Protein AF-A0A960T7H7-F1 (afdb_monomer_lite)

Sequence (387 aa):
IALDSPAAFEQRQARLQELEQQLSREFQGEGELPSCLQILLNACNGDPTRASQALIATLSLMDADQTRVLKAERPLPEQLQTVMDGLQWDLDPVLRHGGLWAAQLVPELESASSGGADIAELLASRHWPLSKDLQEIEDRNAVLTAFTQQVFMLASQLPEPPRPVQERANENAQIFSSCLTAYGFDLRHLLASIPVASTKRGLEIECSAQAIYESADPSRKLEANTPFITVAIEADGKKEVMQLPYDRYGTGLKWPALDGRYLVRYQPQFQTLPHRIRLHQARQLSYAGSAQAFSFESDVTVLENGKDEKVATLSMNRVYETRDGYRFYMANLYPPTPGQIKQAQIVVNQDPVRYTVTYPGAILMAFGSIWLFWRRRRKFEKKERVL

pLDDT: mean 81.81, std 13.68, range [32.84, 96.62]

Structure (mmCIF, N/CA/C/O backbone):
data_AF-A0A960T7H7-F1
#
_entry.id   AF-A0A960T7H7-F1
#
loop_
_atom_site.group_PDB
_atom_site.id
_atom_site.type_symbol
_atom_site.label_atom_id
_atom_site.label_alt_id
_atom_site.label_comp_id
_atom_site.label_asym_id
_atom_site.label_entity_id
_atom_site.label_seq_id
_atom_site.pdbx_PDB_ins_code
_atom_site.Cartn_x
_atom_site.Cartn_y
_atom_site.Cartn_z
_atom_site.occupancy
_atom_site.B_iso_or_equiv
_atom_site.auth_seq_id
_atom_site.auth_comp_id
_atom_site.auth_asym_id
_atom_site.auth_atom_id
_atom_site.pdbx_PDB_model_num
ATOM 1 N N . ILE A 1 1 ? -9.357 8.442 28.614 1.00 41.16 1 ILE A N 1
ATOM 2 C CA . ILE A 1 1 ? -8.494 9.646 28.670 1.00 41.16 1 ILE A CA 1
ATOM 3 C C . ILE A 1 1 ? -7.652 9.525 29.937 1.00 41.16 1 ILE A C 1
ATOM 5 O O . ILE A 1 1 ? -8.003 10.075 30.971 1.00 41.16 1 ILE A O 1
ATOM 9 N N . ALA A 1 2 ? -6.633 8.665 29.901 1.00 37.53 2 ALA A N 1
ATOM 10 C CA . ALA A 1 2 ? -5.617 8.619 30.946 1.00 37.53 2 ALA A CA 1
ATOM 11 C C . ALA A 1 2 ? -4.555 9.650 30.559 1.00 37.53 2 ALA A C 1
ATOM 13 O O . ALA A 1 2 ? -4.247 9.779 29.378 1.00 37.53 2 ALA A O 1
ATOM 14 N N . LEU A 1 3 ? -4.087 10.423 31.535 1.00 40.75 3 LEU A N 1
ATOM 15 C CA . LEU A 1 3 ? -3.060 11.446 31.373 1.00 40.75 3 LEU A CA 1
ATOM 16 C C . LEU A 1 3 ? -1.801 10.819 30.761 1.00 40.75 3 LEU A C 1
ATOM 18 O O . LEU A 1 3 ? -1.036 10.159 31.465 1.00 40.75 3 LEU A O 1
ATOM 22 N N . ASP A 1 4 ? -1.607 11.017 29.458 1.00 54.59 4 ASP A N 1
ATOM 23 C CA . ASP A 1 4 ? -0.322 10.787 28.810 1.00 54.59 4 ASP A CA 1
ATOM 24 C C . ASP A 1 4 ? 0.708 11.642 29.555 1.00 54.59 4 ASP A C 1
ATOM 26 O O . ASP A 1 4 ? 0.530 12.851 29.732 1.00 54.59 4 ASP A O 1
ATOM 30 N N . SER A 1 5 ? 1.763 11.006 30.062 1.00 76.75 5 SER A N 1
ATOM 31 C CA . SER A 1 5 ? 2.871 11.729 30.678 1.00 76.75 5 SER A CA 1
ATOM 32 C C . SER A 1 5 ? 3.420 12.766 29.683 1.00 76.75 5 SER A C 1
ATOM 34 O O . SER A 1 5 ? 3.332 12.547 28.471 1.00 76.75 5 SER A O 1
ATOM 36 N N . PRO A 1 6 ? 4.028 13.875 30.143 1.00 79.69 6 PRO A N 1
ATOM 37 C CA . PRO A 1 6 ? 4.631 14.865 29.244 1.00 79.69 6 PRO A CA 1
ATOM 38 C C . PRO A 1 6 ? 5.566 14.214 28.211 1.00 79.69 6 PRO A C 1
ATOM 40 O O . PRO A 1 6 ? 5.544 14.561 27.035 1.00 79.69 6 PRO A O 1
ATOM 43 N N . ALA A 1 7 ? 6.289 13.173 28.636 1.00 77.38 7 ALA A N 1
ATOM 44 C CA . ALA A 1 7 ? 7.155 12.368 27.784 1.00 77.38 7 ALA A CA 1
ATOM 45 C C . ALA A 1 7 ? 6.397 11.567 26.704 1.00 77.38 7 ALA A C 1
ATOM 47 O O . ALA A 1 7 ? 6.877 11.459 25.579 1.00 77.38 7 ALA A O 1
ATOM 48 N N . ALA A 1 8 ? 5.217 11.015 27.009 1.00 77.56 8 ALA A N 1
ATOM 49 C CA . ALA A 1 8 ? 4.395 10.299 26.029 1.00 77.56 8 ALA A CA 1
ATOM 50 C C . ALA A 1 8 ? 3.812 11.251 24.971 1.00 77.56 8 ALA A C 1
ATOM 52 O O . ALA A 1 8 ? 3.764 10.908 23.788 1.00 77.56 8 ALA A O 1
ATOM 53 N N . PHE A 1 9 ? 3.434 12.467 25.375 1.00 81.56 9 PHE A N 1
ATOM 54 C CA . PHE A 1 9 ? 2.974 13.505 24.455 1.00 81.56 9 PHE A CA 1
ATOM 55 C C . PHE A 1 9 ? 4.092 13.975 23.513 1.00 81.56 9 PHE A C 1
ATOM 57 O O . PHE A 1 9 ? 3.897 13.989 22.297 1.00 81.56 9 PHE A O 1
ATOM 64 N N . GLU A 1 10 ? 5.279 14.279 24.048 1.00 83.31 10 GLU A N 1
ATOM 65 C CA . GLU A 1 10 ? 6.455 14.642 23.244 1.00 83.31 10 GLU A CA 1
ATOM 66 C C . GLU A 1 10 ? 6.840 13.521 22.269 1.00 83.31 10 GLU A C 1
ATOM 68 O O . GLU A 1 10 ? 7.082 13.771 21.086 1.00 83.31 10 GLU A O 1
ATOM 73 N N . GLN A 1 11 ? 6.817 12.265 22.724 1.00 83.44 11 GLN A N 1
ATOM 74 C CA . GLN A 1 11 ? 7.094 11.113 21.869 1.00 83.44 11 GLN A CA 1
ATOM 75 C C . GLN A 1 11 ? 6.054 10.962 20.750 1.00 83.44 11 GLN A C 1
ATOM 77 O O . GLN A 1 11 ? 6.414 10.658 19.610 1.00 83.44 11 GLN A O 1
ATOM 82 N N . ARG A 1 12 ? 4.768 11.188 21.048 1.00 84.06 12 ARG A N 1
ATOM 83 C CA . ARG A 1 12 ? 3.695 11.161 20.046 1.00 84.06 12 ARG A CA 1
ATOM 84 C C . ARG A 1 12 ? 3.880 12.270 19.009 1.00 84.06 12 ARG A C 1
ATOM 86 O O . ARG A 1 12 ? 3.754 11.994 17.820 1.00 84.06 12 ARG A O 1
ATOM 93 N N . GLN A 1 13 ? 4.220 13.488 19.433 1.00 86.62 13 GLN A N 1
ATOM 94 C CA . GLN A 1 13 ? 4.487 14.603 18.518 1.00 86.62 13 GLN A CA 1
ATOM 95 C C . GLN A 1 13 ? 5.696 14.338 17.615 1.00 86.62 13 GLN A C 1
ATOM 97 O O . GLN A 1 13 ? 5.604 14.543 16.406 1.00 86.62 13 GLN A O 1
ATOM 102 N N . ALA A 1 14 ? 6.793 13.817 18.170 1.00 85.75 14 ALA A N 1
ATOM 103 C CA . ALA A 1 14 ? 7.978 13.464 17.392 1.00 85.75 14 ALA A CA 1
ATOM 104 C C . ALA A 1 14 ? 7.665 12.411 16.314 1.00 85.75 14 ALA A C 1
ATOM 106 O O . ALA A 1 14 ? 8.069 12.562 15.162 1.00 85.75 14 ALA A O 1
ATOM 107 N N . ARG A 1 15 ? 6.875 11.381 16.651 1.00 87.19 15 ARG A N 1
ATOM 108 C CA . ARG A 1 15 ? 6.452 10.365 15.673 1.00 87.19 15 ARG A CA 1
ATOM 109 C C . ARG A 1 15 ? 5.530 10.921 14.592 1.00 87.19 15 ARG A C 1
ATOM 111 O O . ARG A 1 15 ? 5.624 10.487 13.452 1.00 87.19 15 ARG A O 1
ATOM 118 N N . LEU A 1 16 ? 4.649 11.867 14.923 1.00 89.06 16 LEU A N 1
ATOM 119 C CA . LEU A 1 16 ? 3.802 12.525 13.923 1.00 89.06 16 LEU A CA 1
ATOM 120 C C . LEU A 1 16 ? 4.636 13.343 12.929 1.00 89.06 16 LEU A C 1
ATOM 122 O O . LEU A 1 16 ? 4.366 13.288 11.735 1.00 89.06 16 LEU A O 1
ATOM 126 N N . GLN A 1 17 ? 5.677 14.036 13.398 1.00 89.50 17 GLN A N 1
ATOM 127 C CA . GLN A 1 17 ? 6.606 14.755 12.519 1.00 89.50 17 GLN A CA 1
ATOM 128 C C . GLN A 1 17 ? 7.401 13.802 11.617 1.00 89.50 17 GLN A C 1
ATOM 130 O O . GLN A 1 17 ? 7.611 14.085 10.439 1.00 89.50 17 GLN A O 1
ATOM 135 N N . GLU A 1 18 ? 7.831 12.655 12.144 1.00 88.94 18 GLU A N 1
ATOM 136 C CA . GLU A 1 18 ? 8.504 11.628 11.346 1.00 88.94 18 GLU A CA 1
ATOM 137 C C . GLU A 1 18 ? 7.563 11.022 10.293 1.00 88.94 18 GLU A C 1
ATOM 139 O O . GLU A 1 18 ? 7.949 10.879 9.130 1.00 88.94 18 GLU A O 1
ATOM 144 N N . LEU A 1 19 ? 6.305 10.760 10.669 1.00 89.94 19 LEU A N 1
ATOM 145 C CA . LEU A 1 19 ? 5.264 10.310 9.746 1.00 89.94 19 LEU A CA 1
ATOM 146 C C . LEU A 1 19 ? 5.051 11.318 8.614 1.00 89.94 19 LEU A C 1
ATOM 148 O O . LEU A 1 19 ? 4.955 10.929 7.454 1.00 89.94 19 LEU A O 1
ATOM 152 N N . GLU A 1 20 ? 4.993 12.608 8.945 1.00 90.94 20 GLU A N 1
ATOM 153 C CA . GLU A 1 20 ? 4.825 13.692 7.976 1.00 90.94 20 GLU A CA 1
ATOM 154 C C . GLU A 1 20 ? 5.967 13.706 6.959 1.00 90.94 20 GLU A C 1
ATOM 156 O O . GLU A 1 20 ? 5.722 13.744 5.754 1.00 90.94 20 GLU A O 1
ATOM 161 N N . GLN A 1 21 ? 7.214 13.597 7.426 1.00 88.88 21 GLN A N 1
ATOM 162 C CA . GLN A 1 21 ? 8.379 13.537 6.543 1.00 88.88 21 GLN A CA 1
ATOM 163 C C . GLN A 1 21 ? 8.359 12.299 5.645 1.00 88.88 21 GLN A C 1
ATOM 165 O O . GLN A 1 21 ? 8.716 12.394 4.470 1.00 88.88 21 GLN A O 1
ATOM 170 N N . GLN A 1 22 ? 7.958 11.143 6.178 1.00 89.31 22 GLN A N 1
ATOM 171 C CA . GLN A 1 22 ? 7.856 9.916 5.395 1.00 89.31 22 GLN A CA 1
ATOM 172 C C . GLN A 1 22 ? 6.766 10.035 4.326 1.00 89.31 22 GLN A C 1
ATOM 174 O O . GLN A 1 22 ? 7.042 9.794 3.155 1.00 89.31 22 GLN A O 1
ATOM 179 N N . LEU A 1 23 ? 5.562 10.474 4.699 1.00 89.62 23 LEU A N 1
ATOM 180 C CA . LEU A 1 23 ? 4.453 10.663 3.765 1.00 89.62 23 LEU A CA 1
ATOM 181 C C . LEU A 1 23 ? 4.786 11.698 2.689 1.00 89.62 23 LEU A C 1
ATOM 183 O O . LEU A 1 23 ? 4.516 11.452 1.520 1.00 89.62 23 LEU A O 1
ATOM 187 N N . SER A 1 24 ? 5.424 12.815 3.048 1.00 90.12 24 SER A N 1
ATOM 188 C CA . SER A 1 24 ? 5.852 13.832 2.078 1.00 90.12 24 SER A CA 1
ATOM 189 C C . SER A 1 24 ? 6.826 13.257 1.038 1.00 90.12 24 SER A C 1
ATOM 191 O O . SER A 1 24 ? 6.714 13.567 -0.146 1.00 90.12 24 SER A O 1
ATOM 193 N N . ARG A 1 25 ? 7.730 12.344 1.432 1.00 87.62 25 ARG A N 1
ATOM 194 C CA . ARG A 1 25 ? 8.600 11.627 0.480 1.00 87.62 25 ARG A CA 1
ATOM 195 C C . ARG A 1 25 ? 7.822 10.672 -0.422 1.00 87.62 25 ARG A C 1
ATOM 197 O O . ARG A 1 25 ? 8.117 10.612 -1.609 1.00 87.62 25 ARG A O 1
ATOM 204 N N . GLU A 1 26 ? 6.839 9.951 0.115 1.00 88.94 26 GLU A N 1
ATOM 205 C CA . GLU A 1 26 ? 5.991 9.053 -0.683 1.00 88.94 26 GLU A CA 1
ATOM 206 C C . GLU A 1 26 ? 5.142 9.838 -1.697 1.00 88.94 26 GLU A C 1
ATOM 208 O O . GLU A 1 26 ? 5.053 9.441 -2.855 1.00 88.94 26 GLU A O 1
ATOM 213 N N . PHE A 1 27 ? 4.606 11.004 -1.316 1.00 90.38 27 PHE A N 1
ATOM 214 C CA . PHE A 1 27 ? 3.898 11.907 -2.234 1.00 90.38 27 PHE A CA 1
ATOM 215 C C . PHE A 1 27 ? 4.795 12.480 -3.346 1.00 90.38 27 PHE A C 1
ATOM 217 O O . PHE A 1 27 ? 4.282 12.877 -4.388 1.00 90.38 27 PHE A O 1
ATOM 224 N N . GLN A 1 28 ? 6.116 12.538 -3.140 1.00 88.38 28 GLN A N 1
ATOM 225 C CA . GLN A 1 28 ? 7.093 12.949 -4.159 1.00 88.38 28 GLN A CA 1
ATOM 226 C C . GLN A 1 28 ? 7.547 11.798 -5.067 1.00 88.38 28 GLN A C 1
ATOM 228 O O . GLN A 1 28 ? 8.181 12.050 -6.092 1.00 88.38 28 GLN A O 1
ATOM 233 N N . GLY A 1 29 ? 7.297 10.545 -4.678 1.00 84.31 29 GLY A N 1
ATOM 234 C CA . GLY A 1 29 ? 7.746 9.374 -5.422 1.00 84.31 29 GLY A CA 1
ATOM 235 C C . GLY A 1 29 ? 7.036 9.221 -6.770 1.00 84.31 29 GLY A C 1
ATOM 236 O O . GLY A 1 29 ? 5.901 9.644 -6.945 1.00 84.31 29 GLY A O 1
ATOM 237 N N . GLU A 1 30 ? 7.682 8.539 -7.720 1.00 70.50 30 GLU A N 1
ATOM 238 C CA . GLU A 1 30 ? 7.097 8.208 -9.036 1.00 70.50 30 GLU A CA 1
ATOM 239 C C . GLU A 1 30 ? 6.056 7.063 -8.976 1.00 70.50 30 GLU A C 1
ATOM 241 O O . GLU A 1 30 ? 5.680 6.501 -10.003 1.00 70.50 30 GLU A O 1
ATOM 246 N N . GLY A 1 31 ? 5.615 6.665 -7.777 1.00 73.38 31 GLY A N 1
ATOM 247 C CA . GLY A 1 31 ? 4.646 5.586 -7.584 1.00 73.38 31 GLY A CA 1
ATOM 248 C C . GLY A 1 31 ? 3.208 6.024 -7.873 1.00 73.38 31 GLY A C 1
ATOM 249 O O . GLY A 1 31 ? 2.836 7.173 -7.646 1.00 73.38 31 GLY A O 1
ATOM 250 N N . GLU A 1 32 ? 2.370 5.093 -8.334 1.00 83.12 32 GLU A N 1
ATOM 251 C CA . GLU A 1 32 ? 0.931 5.338 -8.467 1.00 83.12 32 GLU A CA 1
ATOM 252 C C . GLU A 1 32 ? 0.291 5.456 -7.074 1.00 83.12 32 GLU A C 1
ATOM 254 O O . GLU A 1 32 ? 0.131 4.471 -6.351 1.00 83.12 32 GLU A O 1
ATOM 259 N N . LEU A 1 33 ? -0.062 6.683 -6.680 1.00 87.50 33 LEU A N 1
ATOM 260 C CA . LEU A 1 33 ? -0.812 6.948 -5.451 1.00 87.50 33 LEU A CA 1
ATOM 261 C C . LEU A 1 33 ? -2.271 6.474 -5.602 1.00 87.50 33 LEU A C 1
ATOM 263 O O . LEU A 1 33 ? -2.837 6.613 -6.687 1.00 87.50 33 LEU A O 1
ATOM 267 N N . PRO A 1 34 ? -2.934 5.997 -4.534 1.00 88.94 34 PRO A N 1
ATOM 268 C CA . PRO A 1 34 ? -4.379 5.768 -4.535 1.00 88.94 34 PRO A CA 1
ATOM 269 C C . PRO A 1 34 ? -5.165 7.011 -4.976 1.00 88.94 34 PRO A C 1
ATOM 271 O O . PRO A 1 34 ? -4.802 8.131 -4.605 1.00 88.94 34 PRO A O 1
ATOM 274 N N . SER A 1 35 ? -6.276 6.831 -5.703 1.00 89.94 35 SER A N 1
ATOM 275 C CA . SER A 1 35 ? -7.050 7.938 -6.297 1.00 89.94 35 SER A CA 1
ATOM 276 C C . SER A 1 35 ? -7.425 9.033 -5.291 1.00 89.94 35 SER A C 1
ATOM 278 O O . SER A 1 35 ? -7.334 10.217 -5.597 1.00 89.94 35 SER A O 1
ATOM 280 N N . CYS A 1 36 ? -7.782 8.677 -4.053 1.00 93.06 36 CYS A N 1
ATOM 281 C CA . CYS A 1 36 ? -8.104 9.664 -3.018 1.00 93.06 36 CYS A CA 1
ATOM 282 C C . CYS A 1 36 ? -6.916 10.518 -2.579 1.00 93.06 36 CYS A C 1
ATOM 284 O O . CYS A 1 36 ? -7.083 11.707 -2.311 1.00 93.06 36 CYS A O 1
ATOM 286 N N . LEU A 1 37 ? -5.720 9.931 -2.528 1.00 94.56 37 LEU A N 1
ATOM 287 C CA . LEU A 1 37 ? -4.495 10.647 -2.201 1.00 94.56 37 LEU A CA 1
ATOM 288 C C . LEU A 1 37 ? -4.055 11.530 -3.372 1.00 94.56 37 LEU A C 1
ATOM 290 O O . LEU A 1 37 ? -3.546 12.622 -3.137 1.00 94.56 37 LEU A O 1
ATOM 294 N N . GLN A 1 38 ? -4.321 11.118 -4.617 1.00 93.88 38 GLN A N 1
ATOM 295 C CA . GLN A 1 38 ? -4.135 11.981 -5.789 1.00 93.88 38 GLN A CA 1
ATOM 296 C C . GLN A 1 38 ? -5.071 13.196 -5.749 1.00 93.88 38 GLN A C 1
ATOM 298 O O . GLN A 1 38 ? -4.623 14.318 -5.965 1.00 93.88 38 GLN A O 1
ATOM 303 N N . ILE A 1 39 ? -6.356 13.002 -5.423 1.00 94.75 39 ILE A N 1
ATOM 304 C CA . ILE A 1 39 ? -7.325 14.104 -5.292 1.00 94.75 39 ILE A CA 1
ATOM 305 C C . ILE A 1 39 ? -6.889 15.074 -4.183 1.00 94.75 39 ILE A C 1
ATOM 307 O O . ILE A 1 39 ? -6.940 16.288 -4.384 1.00 94.75 39 ILE A O 1
ATOM 311 N N . LEU A 1 40 ? -6.398 14.558 -3.049 1.00 96.50 40 LEU A N 1
ATOM 312 C CA . LEU A 1 40 ? -5.831 15.384 -1.979 1.00 96.50 40 LEU A CA 1
ATOM 313 C C . LEU A 1 40 ? -4.607 16.177 -2.453 1.00 96.50 40 LEU A C 1
ATOM 315 O O . LEU A 1 40 ? -4.524 17.383 -2.223 1.00 96.50 40 LEU A O 1
ATOM 319 N N . LEU A 1 41 ? -3.663 15.516 -3.125 1.00 95.44 41 LEU A N 1
ATOM 320 C CA . LEU A 1 41 ? -2.455 16.156 -3.641 1.00 95.44 41 LEU A CA 1
ATOM 321 C C . LEU A 1 41 ? -2.801 17.260 -4.654 1.00 95.44 41 LEU A C 1
ATOM 323 O O . LEU A 1 41 ? -2.232 18.351 -4.595 1.00 95.44 41 LEU A O 1
ATOM 327 N N . ASN A 1 42 ? -3.790 17.021 -5.517 1.00 94.44 42 ASN A N 1
ATOM 328 C CA . ASN A 1 42 ? -4.295 18.002 -6.476 1.00 94.44 42 ASN A CA 1
ATOM 329 C C . ASN A 1 42 ? -4.947 19.209 -5.783 1.00 94.44 42 ASN A C 1
ATOM 331 O O . ASN A 1 42 ? -4.673 20.345 -6.167 1.00 94.44 42 ASN A O 1
ATOM 335 N N . ALA A 1 43 ? -5.742 18.994 -4.728 1.00 95.25 43 ALA A N 1
ATOM 336 C CA . ALA A 1 43 ? -6.316 20.081 -3.924 1.00 95.25 43 ALA A CA 1
ATOM 337 C C . ALA A 1 43 ? -5.240 20.931 -3.220 1.00 95.25 43 ALA A C 1
ATOM 339 O O . ALA A 1 43 ? -5.434 22.121 -2.968 1.00 95.25 43 ALA A O 1
ATOM 340 N N . CYS A 1 44 ? -4.074 20.340 -2.958 1.00 95.62 44 CYS A N 1
ATOM 341 C CA . CYS A 1 44 ? -2.891 21.018 -2.438 1.00 95.62 44 CYS A CA 1
ATOM 342 C C . CYS A 1 44 ? -1.987 21.622 -3.530 1.00 95.62 44 CYS A C 1
ATOM 344 O O . CYS A 1 44 ? -0.858 22.001 -3.226 1.00 95.62 44 CYS A O 1
ATOM 346 N N . ASN A 1 45 ? -2.447 21.735 -4.784 1.00 94.75 45 ASN A N 1
ATOM 347 C CA . ASN A 1 45 ? -1.660 22.213 -5.932 1.00 94.75 45 ASN A CA 1
ATOM 348 C C . ASN A 1 45 ? -0.357 21.424 -6.167 1.00 94.75 45 ASN A C 1
ATOM 350 O O . ASN A 1 45 ? 0.638 21.986 -6.624 1.00 94.75 45 ASN A O 1
ATOM 354 N N . GLY A 1 46 ? -0.340 20.133 -5.829 1.00 92.75 46 GLY A N 1
ATOM 355 C CA . GLY A 1 46 ? 0.848 19.290 -5.951 1.00 92.75 46 GLY A CA 1
ATOM 356 C C . GLY A 1 46 ? 1.875 19.460 -4.830 1.00 92.75 46 GLY A C 1
ATOM 357 O O . GLY A 1 46 ? 2.961 18.903 -4.946 1.00 92.75 46 GLY A O 1
ATOM 358 N N . ASP A 1 47 ? 1.573 20.205 -3.758 1.00 95.69 47 ASP A N 1
ATOM 359 C CA . ASP A 1 47 ? 2.469 20.333 -2.604 1.00 95.69 47 ASP A CA 1
ATOM 360 C C . ASP A 1 47 ? 2.382 19.083 -1.697 1.00 95.69 47 ASP A C 1
ATOM 362 O O . ASP A 1 47 ? 1.377 18.898 -0.994 1.00 95.69 47 ASP A O 1
ATOM 366 N N . PRO A 1 48 ? 3.430 18.234 -1.662 1.00 93.81 48 PRO A N 1
ATOM 367 C CA . PRO A 1 48 ? 3.431 16.992 -0.893 1.00 93.81 48 PRO A CA 1
ATOM 368 C C . PRO A 1 48 ? 3.408 17.235 0.619 1.00 93.81 48 PRO A C 1
ATOM 370 O O . PRO A 1 48 ? 2.852 16.424 1.356 1.00 93.81 48 PRO A O 1
ATOM 373 N N . THR A 1 49 ? 3.966 18.354 1.091 1.00 94.19 49 THR A N 1
ATOM 374 C CA . THR A 1 49 ? 4.032 18.683 2.524 1.00 94.19 49 THR A CA 1
ATOM 375 C C . THR A 1 49 ? 2.661 19.109 3.026 1.00 94.19 49 THR A C 1
ATOM 377 O O . THR A 1 49 ? 2.183 18.645 4.062 1.00 94.19 49 THR A O 1
ATOM 380 N N . ARG A 1 50 ? 1.969 19.947 2.249 1.00 95.56 50 ARG A N 1
ATOM 381 C CA . ARG A 1 50 ? 0.599 20.352 2.567 1.00 95.56 50 ARG A CA 1
ATOM 382 C C . ARG A 1 50 ? -0.366 19.163 2.507 1.00 95.56 50 ARG A C 1
ATOM 384 O O . ARG A 1 50 ? -1.238 19.043 3.367 1.00 95.56 50 ARG A O 1
ATOM 391 N N . ALA A 1 51 ? -0.186 18.258 1.541 1.00 95.56 51 ALA A N 1
ATOM 392 C CA . ALA A 1 51 ? -0.960 17.020 1.448 1.00 95.56 51 ALA A CA 1
ATOM 393 C C . ALA A 1 51 ? -0.710 16.084 2.645 1.00 95.56 51 ALA A C 1
ATOM 395 O O . ALA A 1 51 ? -1.672 15.605 3.249 1.00 95.56 51 ALA A O 1
ATOM 396 N N . SER A 1 52 ? 0.547 15.872 3.055 1.00 94.94 52 SER A N 1
ATOM 397 C CA . SER A 1 52 ? 0.859 15.051 4.234 1.00 94.94 52 SER A CA 1
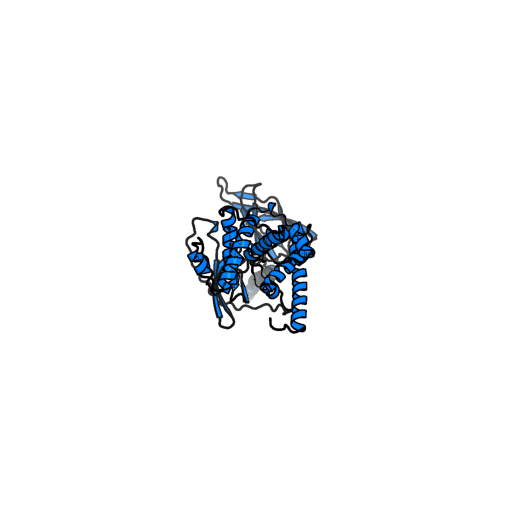ATOM 398 C C . SER A 1 52 ? 0.285 15.641 5.522 1.00 94.94 52 SER A C 1
ATOM 400 O O . SER A 1 52 ? -0.283 14.904 6.328 1.00 94.94 52 SER A O 1
ATOM 402 N N . GLN A 1 53 ? 0.353 16.965 5.697 1.00 94.88 53 GLN A N 1
ATOM 403 C CA . GLN A 1 53 ? -0.238 17.655 6.849 1.00 94.88 53 GLN A CA 1
ATOM 404 C C . GLN A 1 53 ? -1.759 17.501 6.889 1.00 94.88 53 GLN A C 1
ATOM 406 O O . GLN A 1 53 ? -2.314 17.176 7.938 1.00 94.88 53 GLN A O 1
ATOM 411 N N . ALA A 1 54 ? -2.440 17.676 5.753 1.00 96.19 54 ALA A N 1
ATOM 412 C CA . ALA A 1 54 ? -3.888 17.505 5.664 1.00 96.19 54 ALA A CA 1
ATOM 413 C C . ALA A 1 54 ? -4.319 16.054 5.947 1.00 96.19 54 ALA A C 1
ATOM 415 O O . ALA A 1 54 ? -5.298 15.827 6.666 1.00 96.19 54 ALA A O 1
ATOM 416 N N . LEU A 1 55 ? -3.567 15.068 5.443 1.00 96.50 55 LEU A N 1
ATOM 417 C CA . LEU A 1 55 ? -3.806 13.650 5.717 1.00 96.50 55 LEU A CA 1
ATOM 418 C C . LEU A 1 55 ? -3.651 13.337 7.212 1.00 96.50 55 LEU A C 1
ATOM 420 O O . LEU A 1 55 ? -4.560 12.771 7.818 1.00 96.50 55 LEU A O 1
ATOM 424 N N . ILE A 1 56 ? -2.541 13.753 7.829 1.00 95.12 56 ILE A N 1
ATOM 425 C CA . ILE A 1 56 ? -2.297 13.535 9.263 1.00 95.12 56 ILE A CA 1
ATOM 426 C C . ILE A 1 56 ? -3.342 14.257 10.114 1.00 95.12 56 ILE A C 1
ATOM 428 O O . ILE A 1 56 ? -3.830 13.677 11.084 1.00 95.12 56 ILE A O 1
ATOM 432 N N . ALA A 1 57 ? -3.721 15.488 9.761 1.00 95.56 57 ALA A N 1
ATOM 433 C CA . ALA A 1 57 ? -4.762 16.234 10.463 1.00 95.56 57 ALA A CA 1
ATOM 434 C C . ALA A 1 57 ? -6.111 15.500 10.410 1.00 95.56 57 ALA A C 1
ATOM 436 O O . ALA A 1 57 ? -6.756 15.335 11.443 1.00 95.56 57 ALA A O 1
ATOM 437 N N . THR A 1 58 ? -6.497 14.985 9.238 1.00 96.12 58 THR A N 1
ATOM 438 C CA . THR A 1 58 ? -7.725 14.188 9.061 1.00 96.12 58 THR A CA 1
ATOM 439 C C . THR A 1 58 ? -7.695 12.934 9.936 1.00 96.12 58 THR A C 1
ATOM 441 O O . THR A 1 58 ? -8.618 12.695 10.713 1.00 96.12 58 THR A O 1
ATOM 444 N N . LEU A 1 59 ? -6.604 12.166 9.875 1.00 95.12 59 LEU A N 1
ATOM 445 C CA . LEU A 1 59 ? -6.431 10.945 10.667 1.00 95.12 59 LEU A CA 1
ATOM 446 C C . LEU A 1 59 ? -6.384 11.224 12.178 1.00 95.12 59 LEU A C 1
ATOM 448 O O . LEU A 1 59 ? -6.889 10.436 12.974 1.00 95.12 59 LEU A O 1
ATOM 452 N N . SER A 1 60 ? -5.815 12.360 12.585 1.00 94.00 60 SER A N 1
ATOM 453 C CA . SER A 1 60 ? -5.771 12.788 13.988 1.00 94.00 60 SER A CA 1
ATOM 454 C C . SER A 1 60 ? -7.152 13.168 14.511 1.00 94.00 60 SER A C 1
ATOM 456 O O . SER A 1 60 ? -7.476 12.852 15.654 1.00 94.00 60 SER A O 1
ATOM 458 N N . LEU A 1 61 ? -7.988 13.800 13.681 1.00 94.88 61 LEU A N 1
ATOM 459 C CA . LEU A 1 61 ? -9.384 14.067 14.024 1.00 94.88 61 LEU A CA 1
ATOM 460 C C . LEU A 1 61 ? -10.166 12.755 14.175 1.00 94.88 61 LEU A C 1
ATOM 462 O O . LEU A 1 61 ? -10.854 12.581 15.182 1.00 94.88 61 LEU A O 1
ATOM 466 N N . MET A 1 62 ? -9.999 11.813 13.244 1.00 93.81 62 MET A N 1
ATOM 467 C CA . MET A 1 62 ? -10.616 10.482 13.315 1.00 93.81 62 MET A CA 1
ATOM 468 C C . MET A 1 62 ? -10.229 9.723 14.597 1.00 93.81 62 MET A C 1
ATOM 470 O O . MET A 1 62 ? -11.105 9.237 15.312 1.00 93.81 62 MET A O 1
ATOM 474 N N . ASP A 1 63 ? -8.936 9.681 14.947 1.00 92.50 63 ASP A N 1
ATOM 475 C CA . ASP A 1 63 ? -8.464 9.035 16.185 1.00 92.50 63 ASP A CA 1
ATOM 476 C C . ASP A 1 63 ? -8.987 9.740 17.448 1.00 92.50 63 ASP A C 1
ATOM 478 O O . ASP A 1 63 ? -9.355 9.072 18.416 1.00 92.50 63 ASP A O 1
ATOM 482 N N . ALA A 1 64 ? -9.076 11.076 17.436 1.00 90.81 64 ALA A N 1
ATOM 483 C CA . ALA A 1 64 ? -9.603 11.848 18.560 1.00 90.81 64 ALA A CA 1
ATOM 484 C C . ALA A 1 64 ? -11.091 11.567 18.832 1.00 90.81 64 ALA A C 1
ATOM 486 O O . ALA A 1 64 ? -11.487 11.499 19.995 1.00 90.81 64 ALA A O 1
ATOM 487 N N . ASP A 1 65 ? -11.898 11.375 17.784 1.00 89.06 65 ASP A N 1
ATOM 488 C CA . ASP A 1 65 ? -13.320 11.028 17.919 1.00 89.06 65 ASP A CA 1
ATOM 489 C C . ASP A 1 65 ? -13.564 9.531 18.112 1.00 89.06 65 ASP A C 1
ATOM 491 O O . ASP A 1 65 ? -14.685 9.137 18.436 1.00 89.06 65 ASP A O 1
ATOM 495 N N . GLN A 1 66 ? -12.531 8.704 17.922 1.00 88.81 66 GLN A N 1
ATOM 496 C CA . GLN A 1 66 ? -12.640 7.245 17.865 1.00 88.81 66 GLN A CA 1
ATOM 497 C C . GLN A 1 66 ? -13.647 6.777 16.800 1.00 88.81 66 GLN A C 1
ATOM 499 O O . GLN A 1 66 ? -14.368 5.801 17.003 1.00 88.81 66 GLN A O 1
ATOM 504 N N . THR A 1 67 ? -13.691 7.479 15.667 1.00 91.38 67 THR A N 1
ATOM 505 C CA . THR A 1 67 ? -14.575 7.182 14.532 1.00 91.38 67 THR A CA 1
ATOM 506 C C . THR A 1 67 ? -13.767 6.914 13.273 1.00 91.38 67 THR A C 1
ATOM 508 O O . THR A 1 67 ? -12.752 7.567 13.024 1.00 91.38 67 THR A O 1
ATOM 511 N N . ARG A 1 68 ? -14.251 6.008 12.427 1.00 91.00 68 ARG A N 1
ATOM 512 C CA . ARG A 1 68 ? -13.682 5.734 11.103 1.00 91.00 68 ARG A CA 1
ATOM 513 C C . ARG A 1 68 ? -14.072 6.781 10.066 1.00 91.00 68 ARG A C 1
ATOM 515 O O . ARG A 1 68 ? -13.344 7.011 9.108 1.00 91.00 68 ARG A O 1
ATOM 522 N N . VAL A 1 69 ? -15.196 7.457 10.259 1.00 93.12 69 VAL A N 1
ATOM 523 C CA . VAL A 1 69 ? -15.608 8.554 9.384 1.00 93.12 69 VAL A CA 1
ATOM 524 C C . VAL A 1 69 ? -15.837 9.803 10.211 1.00 93.12 69 VAL A C 1
ATOM 526 O O . VAL A 1 69 ? -16.427 9.744 11.288 1.00 93.12 69 VAL A O 1
ATOM 529 N N . LEU A 1 70 ? -15.356 10.943 9.714 1.00 93.06 70 LEU A N 1
ATOM 530 C CA . LEU A 1 70 ? -15.571 12.220 10.382 1.00 93.06 70 LEU A CA 1
ATOM 531 C C . LEU A 1 70 ? -17.068 12.533 10.468 1.00 93.06 70 LEU A C 1
ATOM 533 O O . LEU A 1 70 ? -17.824 12.374 9.507 1.00 93.06 70 LEU A O 1
ATOM 537 N N . LYS A 1 71 ? -17.504 12.999 11.637 1.00 89.50 71 LYS A N 1
ATOM 538 C CA . LYS A 1 71 ? -18.890 13.416 11.853 1.00 89.50 71 LYS A CA 1
ATOM 539 C C . LYS A 1 71 ? -19.160 14.737 11.136 1.00 89.50 71 LYS A C 1
ATOM 541 O O . LYS A 1 71 ? -18.355 15.660 11.208 1.00 89.50 71 LYS A O 1
ATOM 546 N N . ALA A 1 72 ? -20.331 14.835 10.520 1.00 84.25 72 ALA A N 1
ATOM 547 C CA . ALA A 1 72 ? -20.790 15.995 9.758 1.00 84.25 72 ALA A CA 1
ATOM 548 C C . ALA A 1 72 ? -20.751 17.323 10.532 1.00 84.25 72 ALA A C 1
ATOM 550 O O . ALA A 1 72 ? -20.467 18.380 9.975 1.00 84.25 72 ALA A O 1
ATOM 551 N N . GLU A 1 73 ? -21.061 17.260 11.825 1.00 85.44 73 GLU A N 1
ATOM 552 C CA . GLU A 1 73 ? -21.194 18.425 12.704 1.00 85.44 73 GLU A CA 1
ATOM 553 C C . GLU A 1 73 ? -19.846 18.911 13.249 1.00 85.44 73 GLU A C 1
ATOM 555 O O . GLU A 1 73 ? -19.788 19.899 13.983 1.00 85.44 73 GLU A O 1
ATOM 560 N N . ARG A 1 74 ? -18.749 18.209 12.938 1.00 84.94 74 ARG A N 1
ATOM 561 C CA . ARG A 1 74 ? -17.449 18.535 13.510 1.00 84.94 74 ARG A CA 1
ATOM 562 C C . ARG A 1 74 ? -16.831 19.742 12.800 1.00 84.94 74 ARG A C 1
ATOM 564 O O . ARG A 1 74 ? -16.590 19.664 11.597 1.00 84.94 74 ARG A O 1
ATOM 571 N N . PRO A 1 75 ? -16.488 20.823 13.525 1.00 90.25 75 PRO A N 1
ATOM 572 C CA . PRO A 1 75 ? -15.764 21.933 12.925 1.00 90.25 75 PRO A CA 1
ATOM 573 C C . PRO A 1 75 ? -14.356 21.485 12.519 1.00 90.25 75 PRO A C 1
ATOM 575 O O . PRO A 1 75 ? -13.613 20.910 13.322 1.00 90.25 75 PRO A O 1
ATOM 578 N N . LEU A 1 76 ? -13.992 21.759 11.268 1.00 93.62 76 LEU A N 1
ATOM 579 C CA . LEU A 1 76 ? -12.657 21.496 10.742 1.00 93.62 76 LEU A CA 1
ATOM 580 C C . LEU A 1 76 ? -11.711 22.658 11.095 1.00 93.62 76 LEU A C 1
ATOM 582 O O . LEU A 1 76 ? -12.127 23.816 11.066 1.00 93.62 76 LEU A O 1
ATOM 586 N N . PRO A 1 77 ? -10.426 22.392 11.396 1.00 94.69 77 PRO A N 1
ATOM 587 C CA . PRO A 1 77 ? -9.416 23.444 11.479 1.00 94.69 77 PRO A CA 1
ATOM 588 C C . PRO A 1 77 ? -9.338 24.235 10.166 1.00 94.69 77 PRO A C 1
ATOM 590 O O . PRO A 1 77 ? -9.379 23.632 9.099 1.00 94.69 77 PRO A O 1
ATOM 593 N N . GLU A 1 78 ? -9.144 25.554 10.226 1.00 92.94 78 GLU A N 1
ATOM 594 C CA . GLU A 1 78 ? -9.158 26.461 9.056 1.00 92.94 78 GLU A CA 1
ATOM 595 C C . GLU A 1 78 ? -8.232 26.002 7.908 1.00 92.94 78 GLU A C 1
ATOM 597 O O . GLU A 1 78 ? -8.594 26.020 6.727 1.00 92.94 78 GLU A O 1
ATOM 602 N N . GLN A 1 79 ? -7.042 25.505 8.260 1.00 91.75 79 GLN A N 1
ATOM 603 C CA . GLN A 1 79 ? -6.078 24.958 7.300 1.00 91.75 79 GLN A CA 1
ATOM 604 C C . GLN A 1 79 ? -6.613 23.715 6.579 1.00 91.75 79 GLN A C 1
ATOM 606 O O . GLN A 1 79 ? -6.413 23.567 5.372 1.00 91.75 79 GLN A O 1
ATOM 611 N N . LEU A 1 80 ? -7.303 22.836 7.311 1.00 94.88 80 LEU A N 1
ATOM 612 C CA . LEU A 1 80 ? -7.912 21.631 6.764 1.00 94.88 80 LEU A CA 1
ATOM 613 C C . LEU A 1 80 ? -9.159 21.979 5.951 1.00 94.88 80 LEU A C 1
ATOM 615 O O . LEU A 1 80 ? -9.325 21.443 4.864 1.00 94.88 80 LEU A O 1
ATOM 619 N N . GLN A 1 81 ? -9.982 22.916 6.429 1.00 95.44 81 GLN A N 1
ATOM 620 C CA . GLN A 1 81 ? -11.176 23.398 5.735 1.00 95.44 81 GLN A CA 1
ATOM 621 C C . GLN A 1 81 ? -10.829 23.905 4.331 1.00 95.44 81 GLN A C 1
ATOM 623 O O . GLN A 1 81 ? -11.421 23.457 3.356 1.00 95.44 81 GLN A O 1
ATOM 628 N N . THR A 1 82 ? -9.777 24.723 4.217 1.00 95.25 82 THR A N 1
ATOM 629 C CA . THR A 1 82 ? -9.291 25.236 2.924 1.00 95.25 82 THR A CA 1
ATOM 630 C C . THR A 1 82 ? -8.908 24.111 1.954 1.00 95.25 82 THR A C 1
ATOM 632 O O . THR A 1 82 ? -9.185 24.198 0.760 1.00 95.25 82 THR A O 1
ATOM 635 N N . VAL A 1 83 ? -8.251 23.054 2.448 1.00 96.25 83 VAL A N 1
ATOM 636 C CA . VAL A 1 83 ? -7.864 21.900 1.617 1.00 96.25 83 VAL A CA 1
ATOM 637 C C . VAL A 1 83 ? -9.092 21.074 1.235 1.00 96.25 83 VAL A C 1
ATOM 639 O O . VAL A 1 83 ? -9.231 20.694 0.075 1.00 96.25 83 VAL A O 1
ATOM 642 N N . MET A 1 84 ? -9.999 20.833 2.184 1.00 96.38 84 MET A N 1
ATOM 643 C CA . MET A 1 84 ? -11.213 20.047 1.963 1.00 96.38 84 MET A CA 1
ATOM 644 C C . MET A 1 84 ? -12.162 20.732 0.978 1.00 96.38 84 MET A C 1
ATOM 646 O O . MET A 1 84 ? -12.707 20.056 0.112 1.00 96.38 84 MET A O 1
ATOM 650 N N . ASP A 1 85 ? -12.302 22.058 1.018 1.00 94.69 85 ASP A N 1
ATOM 651 C CA . ASP A 1 85 ? -13.064 22.822 0.018 1.00 94.69 85 ASP A CA 1
ATOM 652 C C . ASP A 1 85 ? -12.480 22.700 -1.398 1.00 94.69 85 ASP A C 1
ATOM 654 O O . ASP A 1 85 ? -13.218 22.721 -2.387 1.00 94.69 85 ASP A O 1
ATOM 658 N N . GLY A 1 86 ? -11.158 22.532 -1.497 1.00 94.06 86 GLY A N 1
ATOM 659 C CA . GLY A 1 86 ? -10.435 22.350 -2.754 1.00 94.06 86 GLY A CA 1
ATOM 660 C C . GLY A 1 86 ? -10.543 20.949 -3.365 1.00 94.06 86 GLY A C 1
ATOM 661 O O . GLY A 1 86 ? -10.119 20.768 -4.506 1.00 94.06 86 GLY A O 1
ATOM 662 N N . LEU A 1 87 ? -11.101 19.959 -2.655 1.00 94.88 87 LEU A N 1
ATOM 663 C CA . LEU A 1 87 ? -11.225 18.592 -3.170 1.00 94.88 87 LEU A CA 1
ATOM 664 C C . LEU A 1 87 ? -12.205 18.532 -4.353 1.00 94.88 87 LEU A C 1
ATOM 666 O O . LEU A 1 87 ? -13.387 18.878 -4.244 1.00 94.88 87 LEU A O 1
ATOM 670 N N . GLN A 1 88 ? -11.696 18.060 -5.493 1.00 93.25 88 GLN A N 1
ATOM 671 C CA . GLN A 1 88 ? -12.442 17.900 -6.741 1.00 93.25 88 GLN A CA 1
ATOM 672 C C . GLN A 1 88 ? -12.732 16.424 -7.001 1.00 93.25 88 GLN A C 1
ATOM 674 O O . GLN A 1 88 ? -11.957 15.709 -7.634 1.00 93.25 88 GLN A O 1
ATOM 679 N N . TRP A 1 89 ? -13.881 15.970 -6.514 1.00 90.00 89 TRP A N 1
ATOM 680 C CA . TRP A 1 89 ? -14.325 14.585 -6.667 1.00 90.00 89 TRP A CA 1
ATOM 681 C C . TRP A 1 89 ? -14.842 14.240 -8.068 1.00 90.00 89 TRP A C 1
ATOM 683 O O . TRP A 1 89 ? -15.076 13.071 -8.357 1.00 90.00 89 TRP A O 1
ATOM 693 N N . ASP A 1 90 ? -14.991 15.227 -8.953 1.00 86.31 90 ASP A N 1
ATOM 694 C CA . ASP A 1 90 ? -15.418 15.010 -10.343 1.00 86.31 90 ASP A CA 1
ATOM 695 C C . ASP A 1 90 ? -14.408 14.170 -11.146 1.00 86.31 90 ASP A C 1
ATOM 697 O O . ASP A 1 90 ? -14.760 13.582 -12.166 1.00 86.31 90 ASP A O 1
ATOM 701 N N . LEU A 1 91 ? -13.162 14.079 -10.664 1.00 83.31 91 LEU A N 1
ATOM 702 C CA . LEU A 1 91 ? -12.116 13.226 -11.231 1.00 83.31 91 LEU A CA 1
ATOM 703 C C . LEU A 1 91 ? -12.395 11.726 -11.031 1.00 83.31 91 LEU A C 1
ATOM 705 O O . LEU A 1 91 ? -11.914 10.916 -11.819 1.00 83.31 91 LEU A O 1
ATOM 709 N N . ASP A 1 92 ? -13.168 11.357 -10.005 1.00 90.50 92 ASP A N 1
ATOM 710 C CA . ASP A 1 92 ? -13.551 9.972 -9.719 1.00 90.50 92 ASP A CA 1
ATOM 711 C C . ASP A 1 92 ? -14.983 9.914 -9.141 1.00 90.50 92 ASP A C 1
ATOM 713 O O . ASP A 1 92 ? -15.190 9.914 -7.919 1.00 90.50 92 ASP A O 1
ATOM 717 N N . PRO A 1 93 ? -16.011 9.881 -10.012 1.00 89.19 93 PRO A N 1
ATOM 718 C CA . PRO A 1 93 ? -17.406 9.924 -9.582 1.00 89.19 93 PRO A CA 1
ATOM 719 C C . PRO A 1 93 ? -17.827 8.673 -8.801 1.00 89.19 93 PRO A C 1
ATOM 721 O O . PRO A 1 93 ? -18.714 8.759 -7.952 1.00 89.19 93 PRO A O 1
ATOM 724 N N . VAL A 1 94 ? -17.189 7.522 -9.046 1.00 90.44 94 VAL A N 1
ATOM 725 C CA . VAL A 1 94 ? -17.471 6.275 -8.317 1.00 90.44 94 VAL A CA 1
ATOM 726 C C . VAL A 1 94 ? -16.997 6.413 -6.876 1.00 90.44 94 VAL A C 1
ATOM 728 O O . VAL A 1 94 ? -17.736 6.084 -5.947 1.00 90.44 94 VAL A O 1
ATOM 731 N N . LEU A 1 95 ? -15.800 6.971 -6.685 1.00 92.19 95 LEU A N 1
ATOM 732 C CA . LEU A 1 95 ? -15.253 7.243 -5.364 1.00 92.19 95 LEU A CA 1
ATOM 733 C C . LEU A 1 95 ? -16.097 8.265 -4.596 1.00 92.19 95 LEU A C 1
ATOM 735 O O . LEU A 1 95 ? -16.373 8.067 -3.412 1.00 92.19 95 LEU A O 1
ATOM 739 N N . ARG A 1 96 ? -16.573 9.320 -5.270 1.00 93.25 96 ARG A N 1
ATOM 740 C CA . ARG A 1 96 ? -17.502 10.285 -4.667 1.00 93.25 96 ARG A CA 1
ATOM 741 C C . ARG A 1 96 ? -18.779 9.606 -4.179 1.00 93.25 96 ARG A C 1
ATOM 743 O O . ARG A 1 96 ? -19.206 9.819 -3.047 1.00 93.25 96 ARG A O 1
ATOM 750 N N . HIS A 1 97 ? -19.393 8.802 -5.043 1.00 92.81 97 HIS A N 1
ATOM 751 C CA . HIS A 1 97 ? -20.673 8.154 -4.771 1.00 92.81 97 HIS A CA 1
ATOM 752 C C . HIS A 1 97 ? -20.565 7.120 -3.648 1.00 92.81 97 HIS A C 1
ATOM 754 O O . HIS A 1 97 ? -21.379 7.127 -2.726 1.00 92.81 97 HIS A O 1
ATOM 760 N N . GLY A 1 98 ? -19.524 6.283 -3.679 1.00 94.25 98 GLY A N 1
ATOM 761 C CA . GLY A 1 98 ? -19.227 5.334 -2.605 1.00 94.25 98 GLY A CA 1
ATOM 762 C C . GLY A 1 98 ? -18.926 6.036 -1.282 1.00 94.25 98 GLY A C 1
ATOM 763 O O . GLY A 1 98 ? -19.451 5.641 -0.244 1.00 94.25 98 GLY A O 1
ATOM 764 N N . GLY A 1 99 ? -18.154 7.126 -1.321 1.00 94.31 99 GLY A N 1
ATOM 765 C CA . GLY A 1 99 ? -17.820 7.910 -0.135 1.00 94.31 99 GLY A CA 1
ATOM 766 C C . GLY A 1 99 ? -19.026 8.597 0.506 1.00 94.31 99 GLY A C 1
ATO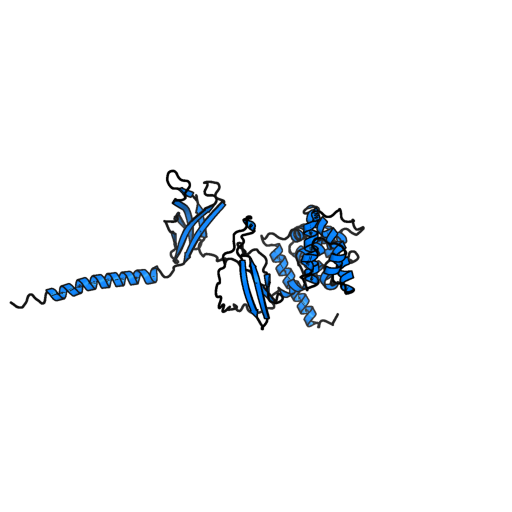M 767 O O . GLY A 1 99 ? -19.106 8.625 1.728 1.00 94.31 99 GLY A O 1
ATOM 768 N N . LEU A 1 100 ? -19.995 9.081 -0.279 1.00 93.94 100 LEU A N 1
ATOM 769 C CA . LEU A 1 100 ? -21.246 9.641 0.252 1.00 93.94 100 LEU A CA 1
ATOM 770 C C . LEU A 1 100 ? -22.093 8.585 0.974 1.00 93.94 100 LEU A C 1
ATOM 772 O O . LEU A 1 100 ? -22.607 8.849 2.059 1.00 93.94 100 LEU A O 1
ATOM 776 N N . TRP A 1 101 ? -22.214 7.382 0.406 1.00 94.75 101 TRP A N 1
ATOM 777 C CA . TRP A 1 101 ? -22.917 6.276 1.063 1.00 94.75 101 TRP A CA 1
ATOM 778 C C . TRP A 1 101 ? -22.200 5.811 2.330 1.00 94.75 101 TRP A C 1
ATOM 780 O O . TRP A 1 101 ? -22.827 5.653 3.378 1.00 94.75 101 TRP A O 1
ATOM 790 N N . ALA A 1 102 ? -20.881 5.633 2.259 1.00 94.81 102 ALA A N 1
ATOM 791 C CA . ALA A 1 102 ? -20.071 5.257 3.411 1.00 94.81 102 ALA A CA 1
ATOM 792 C C . ALA A 1 102 ? -20.161 6.304 4.532 1.00 94.81 102 ALA A C 1
ATOM 794 O O . ALA A 1 102 ? -20.315 5.935 5.696 1.00 94.81 102 ALA A O 1
ATOM 795 N N . ALA A 1 103 ? -20.177 7.594 4.183 1.00 93.44 103 ALA A N 1
ATOM 796 C CA . ALA A 1 103 ? -20.305 8.687 5.138 1.00 93.44 103 ALA A CA 1
ATOM 797 C C . ALA A 1 103 ? -21.612 8.686 5.937 1.00 93.44 103 ALA A C 1
ATOM 799 O O . ALA A 1 103 ? -21.663 9.257 7.024 1.00 93.44 103 ALA A O 1
ATOM 800 N N . GLN A 1 104 ? -22.655 8.037 5.424 1.00 91.81 104 GLN A N 1
ATOM 801 C CA . GLN A 1 104 ? -23.939 7.904 6.108 1.00 91.81 104 GLN A CA 1
ATOM 802 C C . GLN A 1 104 ? -24.032 6.587 6.870 1.00 91.81 104 GLN A C 1
ATOM 804 O O . GLN A 1 104 ? -24.385 6.566 8.047 1.00 91.81 104 GLN A O 1
ATOM 809 N N . LEU A 1 105 ? -23.671 5.485 6.214 1.00 93.44 105 LEU A N 1
ATOM 810 C CA . LEU A 1 105 ? -23.862 4.148 6.764 1.00 93.44 105 LEU A CA 1
ATOM 811 C C . LEU A 1 105 ? -22.852 3.823 7.868 1.00 93.44 105 LEU A C 1
ATOM 813 O O . LEU A 1 105 ? -23.223 3.222 8.873 1.00 93.44 105 LEU A O 1
ATOM 817 N N . VAL A 1 106 ? -21.584 4.218 7.718 1.00 94.69 106 VAL A N 1
ATOM 818 C CA . VAL A 1 106 ? -20.537 3.859 8.688 1.00 94.69 106 VAL A CA 1
ATOM 819 C C . VAL A 1 106 ? -20.800 4.485 10.064 1.00 94.69 106 VAL A C 1
ATOM 821 O O . VAL A 1 106 ? -20.805 3.729 11.037 1.00 94.69 106 VAL A O 1
ATOM 824 N N . PRO A 1 107 ? -21.109 5.793 10.195 1.00 92.31 107 PRO A N 1
ATOM 825 C CA . PRO A 1 107 ? -21.445 6.370 11.497 1.00 92.31 107 PRO A CA 1
ATOM 826 C C . PRO A 1 107 ? -22.677 5.735 12.155 1.00 92.31 107 PRO A C 1
ATOM 828 O O . PRO A 1 107 ? -22.694 5.558 13.375 1.00 92.31 107 PRO A O 1
ATOM 831 N N . GLU A 1 108 ? -23.696 5.349 11.374 1.00 91.25 108 GLU A N 1
ATOM 832 C CA . GLU A 1 108 ? -24.855 4.618 11.902 1.00 91.25 108 GLU A CA 1
ATOM 833 C C . GLU A 1 108 ? -24.435 3.279 12.520 1.00 91.25 108 GLU A C 1
ATOM 835 O O . GLU A 1 108 ? -24.810 2.980 13.657 1.00 91.25 108 GLU A O 1
ATOM 840 N N . LEU A 1 109 ? -23.619 2.494 11.810 1.00 92.31 109 LEU A N 1
ATOM 841 C CA . LEU A 1 109 ? -23.118 1.206 12.299 1.00 92.31 109 LEU A CA 1
ATOM 842 C C . LEU A 1 109 ? -22.218 1.369 13.523 1.00 92.31 109 LEU A C 1
ATOM 844 O O . LEU A 1 109 ? -22.330 0.604 14.481 1.00 92.31 109 LEU A O 1
ATOM 848 N N . GLU A 1 110 ? -21.356 2.384 13.530 1.00 91.25 110 GLU A N 1
ATOM 849 C CA . GLU A 1 110 ? -20.515 2.703 14.682 1.00 91.25 110 GLU A CA 1
ATOM 850 C C . GLU A 1 110 ? -21.347 3.069 15.910 1.00 91.25 110 GLU A C 1
ATOM 852 O O . GLU A 1 110 ? -21.047 2.613 17.019 1.00 91.25 110 GLU A O 1
ATOM 857 N N . SER A 1 111 ? -22.401 3.869 15.724 1.00 89.69 111 SER A N 1
ATOM 858 C CA . SER A 1 111 ? -23.309 4.251 16.806 1.00 89.69 111 SER A CA 1
ATOM 859 C C . SER A 1 111 ? -24.055 3.041 17.377 1.00 89.69 111 SER A C 1
ATOM 861 O O . SER A 1 111 ? -24.092 2.867 18.596 1.00 89.69 111 SER A O 1
ATOM 863 N N . ALA A 1 112 ? -24.551 2.148 16.514 1.00 86.81 112 ALA A N 1
ATOM 864 C CA . ALA A 1 112 ? -25.235 0.926 16.920 1.00 86.81 112 ALA A CA 1
ATOM 865 C C . ALA A 1 112 ? -24.290 -0.047 17.643 1.00 86.81 112 ALA A C 1
ATOM 867 O O . ALA A 1 112 ? -24.635 -0.585 18.696 1.00 86.81 112 ALA A O 1
ATOM 868 N N . SER A 1 113 ? -23.066 -0.207 17.135 1.00 86.06 113 SER A N 1
ATOM 869 C CA . SER A 1 113 ? -22.043 -1.055 17.753 1.00 86.06 113 SER A CA 1
ATOM 870 C C . SER A 1 113 ? -21.593 -0.536 19.116 1.00 86.06 113 SER A C 1
ATOM 872 O O . SER A 1 113 ? -21.350 -1.310 20.039 1.00 86.06 113 SER A O 1
ATOM 874 N N . SER A 1 114 ? -21.547 0.785 19.290 1.00 84.31 114 SER A N 1
ATOM 875 C CA . SER A 1 114 ? -21.222 1.394 20.586 1.00 84.31 114 SER A CA 1
ATOM 876 C C . SER A 1 114 ? -22.313 1.140 21.640 1.00 84.31 114 SER A C 1
ATOM 878 O O . SER A 1 114 ? -22.027 1.192 22.832 1.00 84.31 114 SER A O 1
ATOM 880 N N . GLY A 1 115 ? -23.535 0.802 21.210 1.00 80.25 115 GLY A N 1
ATOM 881 C CA . GLY A 1 115 ? -24.621 0.288 22.050 1.00 80.25 115 GLY A CA 1
ATOM 882 C C . GLY A 1 115 ? -24.540 -1.213 22.367 1.00 80.25 115 GLY A C 1
ATOM 883 O O . GLY A 1 115 ? -25.458 -1.737 22.992 1.00 80.25 115 GLY A O 1
ATOM 884 N N . GLY A 1 116 ? -23.472 -1.904 21.948 1.00 82.25 116 GLY A N 1
ATOM 885 C CA . GLY A 1 116 ? -23.253 -3.336 22.185 1.00 82.25 116 GLY A CA 1
ATOM 886 C C . GLY A 1 116 ? -23.822 -4.266 21.110 1.00 82.25 116 GLY A C 1
ATOM 887 O O . GLY A 1 116 ? -23.785 -5.478 21.298 1.00 82.25 116 GLY A O 1
ATOM 888 N N . ALA A 1 117 ? -24.348 -3.731 20.003 1.00 84.81 117 ALA A N 1
ATOM 889 C CA . ALA A 1 117 ? -24.830 -4.549 18.894 1.00 84.81 117 ALA A CA 1
ATOM 890 C C . ALA A 1 117 ? -23.666 -5.101 18.052 1.00 84.81 117 ALA A C 1
ATOM 892 O O . ALA A 1 117 ? -22.711 -4.381 17.745 1.00 84.81 117 ALA A O 1
ATOM 893 N N . ASP A 1 118 ? -23.777 -6.358 17.626 1.00 89.12 118 ASP A N 1
ATOM 894 C CA . ASP A 1 118 ? -22.886 -6.924 16.618 1.00 89.12 118 ASP A CA 1
ATOM 895 C C . ASP A 1 118 ? -23.214 -6.311 15.242 1.00 89.12 118 ASP A C 1
ATOM 897 O O . ASP A 1 118 ? -24.358 -6.329 14.776 1.00 89.12 118 ASP A O 1
ATOM 901 N N . ILE A 1 119 ? -22.200 -5.730 14.595 1.00 88.88 119 ILE A N 1
ATOM 902 C CA . ILE A 1 119 ? -22.327 -5.083 13.284 1.00 88.88 119 ILE A CA 1
ATOM 903 C C . ILE A 1 119 ? -22.741 -6.107 12.223 1.00 88.88 119 ILE A C 1
ATOM 905 O O . ILE A 1 119 ? -23.576 -5.796 11.372 1.00 88.88 119 ILE A O 1
ATOM 909 N N . ALA A 1 120 ? -22.193 -7.323 12.269 1.00 85.69 120 ALA A N 1
ATOM 910 C CA . ALA A 1 120 ? -22.476 -8.356 11.283 1.00 85.69 120 ALA A CA 1
ATOM 911 C C . ALA A 1 120 ? -23.923 -8.861 11.405 1.00 85.69 120 ALA A C 1
ATOM 913 O O . ALA A 1 120 ? -24.611 -9.025 10.391 1.00 85.69 120 ALA A O 1
ATOM 914 N N . GLU A 1 121 ? -24.424 -9.028 12.633 1.00 86.69 121 GLU A N 1
ATOM 915 C CA . GLU A 1 121 ? -25.832 -9.358 12.884 1.00 86.69 121 GLU A CA 1
ATOM 916 C C . GLU A 1 121 ? -26.767 -8.230 12.440 1.00 86.69 121 GLU A C 1
ATOM 918 O O . GLU A 1 121 ? -27.787 -8.479 11.792 1.00 86.69 121 GLU A O 1
ATOM 923 N N . LEU A 1 122 ? -26.406 -6.974 12.723 1.00 90.81 122 LEU A N 1
ATOM 924 C CA . LEU A 1 122 ? -27.199 -5.818 12.318 1.00 90.81 122 LEU A CA 1
ATOM 925 C C . LEU A 1 122 ? -27.282 -5.707 10.791 1.00 90.81 122 LEU A C 1
ATOM 927 O O . LEU A 1 122 ? -28.372 -5.502 10.252 1.00 90.81 122 LEU A O 1
ATOM 931 N N . LEU A 1 123 ? -26.174 -5.912 10.078 1.00 91.69 123 LEU A N 1
ATOM 932 C CA . LEU A 1 123 ? -26.153 -5.933 8.614 1.00 91.69 123 LEU A CA 1
ATOM 933 C C . LEU A 1 123 ? -26.969 -7.096 8.040 1.00 91.69 123 LEU A C 1
ATOM 935 O O . LEU A 1 123 ? -27.709 -6.899 7.073 1.00 91.69 123 LEU A O 1
ATOM 939 N N . ALA A 1 124 ? -26.902 -8.280 8.654 1.00 88.75 124 ALA A N 1
ATOM 940 C CA . ALA A 1 124 ? -27.729 -9.421 8.266 1.00 88.75 124 ALA A CA 1
ATOM 941 C C . ALA A 1 124 ? -29.228 -9.133 8.468 1.00 88.75 124 ALA A C 1
ATOM 943 O O . ALA A 1 124 ? -30.037 -9.427 7.585 1.00 88.75 124 ALA A O 1
ATOM 944 N N . SER A 1 125 ? -29.598 -8.490 9.584 1.00 90.62 125 SER A N 1
ATOM 945 C CA . SER A 1 125 ? -30.982 -8.089 9.876 1.00 90.62 125 SER A CA 1
ATOM 946 C C . SER A 1 125 ? -31.524 -7.048 8.888 1.00 90.62 125 SER A C 1
ATOM 948 O O . SER A 1 125 ? -32.711 -7.049 8.573 1.00 90.62 125 SER A O 1
ATOM 950 N N . ARG A 1 126 ? -30.643 -6.192 8.350 1.00 91.56 126 ARG A N 1
ATOM 951 C CA . ARG A 1 126 ? -30.956 -5.204 7.306 1.00 91.56 126 ARG A CA 1
ATOM 952 C C . ARG A 1 126 ? -30.818 -5.760 5.882 1.00 91.56 126 ARG A C 1
ATOM 954 O O . ARG A 1 126 ? -30.903 -4.994 4.928 1.00 91.56 126 ARG A O 1
ATOM 961 N N . HIS A 1 127 ? -30.622 -7.072 5.731 1.00 90.31 127 HIS A N 1
ATOM 962 C CA . HIS A 1 127 ? -30.472 -7.753 4.443 1.00 90.31 127 HIS A CA 1
ATOM 963 C C . HIS A 1 127 ? -29.333 -7.204 3.566 1.00 90.31 127 HIS A C 1
ATOM 965 O O . HIS A 1 127 ? -29.460 -7.141 2.342 1.00 90.31 127 HIS A O 1
ATOM 971 N N . TRP A 1 128 ? -28.203 -6.825 4.171 1.00 90.69 128 TRP A N 1
ATOM 972 C CA . TRP A 1 128 ? -27.017 -6.443 3.408 1.00 90.69 128 TRP A CA 1
ATOM 973 C C . TRP A 1 128 ? -26.493 -7.648 2.597 1.00 90.69 128 TRP A C 1
ATOM 975 O O . TRP A 1 128 ? -26.251 -8.710 3.176 1.00 90.69 128 TRP A O 1
ATOM 985 N N . PRO A 1 129 ? -26.298 -7.527 1.270 1.00 84.31 129 PRO A N 1
ATOM 986 C CA . PRO A 1 129 ? -26.073 -8.674 0.383 1.00 84.31 129 PRO A CA 1
ATOM 987 C C . PRO A 1 129 ? -24.777 -9.447 0.663 1.00 84.31 129 PRO A C 1
ATOM 989 O O . PRO A 1 129 ? -24.700 -10.636 0.364 1.00 84.31 129 PRO A O 1
ATOM 992 N N . LEU A 1 130 ? -23.777 -8.788 1.253 1.00 87.62 130 LEU A N 1
ATOM 993 C CA . LEU A 1 130 ? -22.453 -9.346 1.545 1.00 87.62 130 LEU A CA 1
ATOM 994 C C . LEU A 1 130 ? -22.205 -9.494 3.057 1.00 87.62 130 LEU A C 1
ATOM 996 O O . LEU A 1 130 ? -21.065 -9.488 3.515 1.00 87.62 130 LEU A O 1
ATOM 1000 N N . SER A 1 131 ? -23.273 -9.603 3.859 1.00 88.19 131 SER A N 1
ATOM 1001 C CA . SER A 1 131 ? -23.153 -9.691 5.321 1.00 88.19 131 SER A CA 1
ATOM 1002 C C . SER A 1 131 ? -22.441 -10.962 5.793 1.00 88.19 131 SER A C 1
ATOM 1004 O O . SER A 1 131 ? -21.853 -10.953 6.867 1.00 88.19 131 SER A O 1
ATOM 1006 N N . LYS A 1 132 ? -22.487 -12.050 5.009 1.00 87.12 132 LYS A N 1
ATOM 1007 C CA . LYS A 1 132 ? -21.845 -13.330 5.355 1.00 87.12 132 LYS A CA 1
ATOM 1008 C C . LYS A 1 132 ? -20.325 -13.208 5.438 1.00 87.12 132 LYS A C 1
ATOM 1010 O O . LYS A 1 132 ? -19.746 -13.700 6.396 1.00 87.12 132 LYS A O 1
ATOM 1015 N N . ASP A 1 133 ? -19.715 -12.483 4.503 1.00 85.38 133 ASP A N 1
ATOM 1016 C CA . ASP A 1 133 ? -18.260 -12.282 4.452 1.00 85.38 133 ASP A CA 1
ATOM 1017 C C . ASP A 1 133 ? -17.741 -11.474 5.657 1.00 85.38 133 ASP A C 1
ATOM 1019 O O . ASP A 1 133 ? -16.556 -11.502 5.971 1.00 85.38 133 ASP A O 1
ATOM 1023 N N . LEU A 1 134 ? -18.632 -10.746 6.342 1.00 87.44 134 LEU A N 1
ATOM 1024 C CA . LEU A 1 134 ? -18.305 -9.926 7.510 1.00 87.44 134 LEU A CA 1
ATOM 1025 C C . LEU A 1 134 ? -18.456 -10.679 8.840 1.00 87.44 134 LEU A C 1
ATOM 1027 O O . LEU A 1 134 ? -17.944 -10.204 9.847 1.00 87.44 134 LEU A O 1
ATOM 1031 N N . GLN A 1 135 ? -19.138 -11.832 8.863 1.00 85.25 135 GLN A N 1
ATOM 1032 C CA . GLN A 1 135 ? -19.370 -12.612 10.091 1.00 85.25 135 GLN A CA 1
ATOM 1033 C C . GLN A 1 135 ? -18.112 -13.325 10.599 1.00 85.25 135 GLN A C 1
ATOM 1035 O O . GLN A 1 135 ? -18.041 -13.674 11.772 1.00 85.25 135 GLN A O 1
ATOM 1040 N N . GLU A 1 136 ? -17.125 -13.547 9.731 1.00 84.06 136 GLU A N 1
ATOM 1041 C CA . GLU A 1 136 ? -15.875 -14.235 10.080 1.00 84.06 136 GLU A CA 1
ATOM 1042 C C . GLU A 1 136 ? -14.823 -13.294 10.696 1.00 84.06 136 GLU A C 1
ATOM 1044 O O . GLU A 1 136 ? -13.775 -13.746 11.152 1.00 84.06 136 GLU A O 1
ATOM 1049 N N . ILE A 1 137 ? -15.080 -11.982 10.713 1.00 84.94 137 ILE A N 1
ATOM 1050 C CA . ILE A 1 137 ? -14.127 -10.971 11.174 1.00 84.94 137 ILE A CA 1
ATOM 1051 C C . ILE A 1 137 ? -14.450 -10.591 12.624 1.00 84.94 137 ILE A C 1
ATOM 1053 O O . ILE A 1 137 ? -15.448 -9.929 12.894 1.00 84.94 137 ILE A O 1
ATOM 1057 N N . GLU A 1 138 ? -13.575 -10.966 13.560 1.00 83.19 138 GLU A N 1
ATOM 1058 C CA . GLU A 1 138 ? -13.759 -10.668 14.991 1.00 83.19 138 GLU A CA 1
ATOM 1059 C C . GLU A 1 138 ? -13.462 -9.200 15.348 1.00 83.19 138 GLU A C 1
ATOM 1061 O O . GLU A 1 138 ? -14.073 -8.630 16.255 1.00 83.19 138 GLU A O 1
ATOM 1066 N N . ASP A 1 139 ? -12.514 -8.565 14.651 1.00 86.12 139 ASP A N 1
ATOM 1067 C CA . ASP A 1 139 ? -12.134 -7.182 14.939 1.00 86.12 139 ASP A CA 1
ATOM 1068 C C . ASP A 1 139 ? -13.154 -6.187 14.369 1.00 86.12 139 ASP A C 1
ATOM 1070 O O . ASP A 1 139 ? -13.315 -6.046 13.155 1.00 86.12 139 ASP A O 1
ATOM 1074 N N . ARG A 1 140 ? -13.788 -5.417 15.259 1.00 86.38 140 ARG A N 1
ATOM 1075 C CA . ARG A 1 140 ? -14.767 -4.372 14.918 1.00 86.38 140 ARG A CA 1
ATOM 1076 C C . ARG A 1 140 ? -14.246 -3.407 13.851 1.00 86.38 140 ARG A C 1
ATOM 1078 O O . ARG A 1 140 ? -14.991 -3.001 12.959 1.00 86.38 140 ARG A O 1
ATOM 1085 N N . ASN A 1 141 ? -12.985 -2.999 13.961 1.00 86.56 141 ASN A N 1
ATOM 1086 C CA . ASN A 1 141 ? -12.393 -2.021 13.055 1.00 86.56 141 ASN A CA 1
ATOM 1087 C C . ASN A 1 141 ? -12.164 -2.609 11.659 1.00 86.56 141 ASN A C 1
ATOM 1089 O O . ASN A 1 141 ? -12.413 -1.922 10.665 1.00 86.56 141 ASN A O 1
ATOM 1093 N N . ALA A 1 142 ? -11.747 -3.872 11.587 1.00 86.31 142 ALA A N 1
ATOM 1094 C CA . ALA A 1 142 ? -11.657 -4.632 10.351 1.00 86.31 142 ALA A CA 1
ATOM 1095 C C . ALA A 1 142 ? -13.037 -4.858 9.710 1.00 86.31 142 ALA A C 1
ATOM 1097 O O . ALA A 1 142 ? -13.158 -4.668 8.501 1.00 86.31 142 ALA A O 1
ATOM 1098 N N . VAL A 1 143 ? -14.090 -5.153 10.491 1.00 91.00 143 VAL A N 1
ATOM 1099 C CA . VAL A 1 143 ? -15.474 -5.267 9.979 1.00 91.00 143 VAL A CA 1
ATOM 1100 C C . VAL A 1 143 ? -15.922 -3.960 9.324 1.00 91.00 143 VAL A C 1
ATOM 1102 O O . VAL A 1 143 ? -16.433 -3.975 8.207 1.00 91.00 143 VAL A O 1
ATOM 1105 N N . LEU A 1 144 ? -15.702 -2.815 9.981 1.00 91.69 144 LEU A N 1
ATOM 1106 C CA . LEU A 1 144 ? -16.062 -1.500 9.433 1.00 91.69 144 LEU A CA 1
ATOM 1107 C C . LEU A 1 144 ? -15.267 -1.162 8.167 1.00 91.69 144 LEU A C 1
ATOM 1109 O O . LEU A 1 144 ? -15.834 -0.634 7.210 1.00 91.69 144 LEU A O 1
ATOM 1113 N N . THR A 1 145 ? -13.973 -1.486 8.129 1.00 91.62 145 THR A N 1
ATOM 1114 C CA . THR A 1 145 ? -13.142 -1.309 6.931 1.00 91.62 145 THR A CA 1
ATOM 1115 C C . THR A 1 145 ? -13.638 -2.187 5.779 1.00 91.62 145 THR A C 1
ATOM 1117 O O . THR A 1 145 ? -13.860 -1.669 4.684 1.00 91.62 145 THR A O 1
ATOM 1120 N N . ALA A 1 146 ? -13.897 -3.473 6.023 1.00 89.75 146 ALA A N 1
ATOM 1121 C CA . ALA A 1 146 ? -14.411 -4.405 5.021 1.00 89.75 146 ALA A CA 1
ATOM 1122 C C . ALA A 1 146 ? -15.807 -3.998 4.521 1.00 89.75 146 ALA A C 1
ATOM 1124 O O . ALA A 1 146 ? -16.058 -3.978 3.317 1.00 89.75 146 ALA A O 1
ATOM 1125 N N . PHE A 1 147 ? -16.700 -3.580 5.422 1.00 94.75 147 PHE A N 1
ATOM 1126 C CA . PHE A 1 147 ? -18.004 -3.029 5.053 1.00 94.75 147 PHE A CA 1
ATOM 1127 C C . PHE A 1 147 ? -17.854 -1.789 4.165 1.00 94.75 147 PHE A C 1
ATOM 1129 O O . PHE A 1 147 ? -18.492 -1.690 3.118 1.00 94.75 147 PHE A O 1
ATOM 1136 N N . THR A 1 148 ? -16.965 -0.863 4.531 1.00 93.94 148 THR A N 1
ATOM 1137 C CA . THR A 1 148 ? -16.710 0.338 3.728 1.00 93.94 148 THR A CA 1
ATOM 1138 C C . THR A 1 148 ? -16.198 -0.041 2.335 1.00 93.94 148 THR A C 1
ATOM 1140 O O . THR A 1 148 ? -16.692 0.479 1.338 1.00 93.94 148 THR A O 1
ATOM 1143 N N . GLN A 1 149 ? -15.282 -1.008 2.228 1.00 92.69 149 GLN A N 1
ATOM 1144 C CA . GLN A 1 149 ? -14.818 -1.531 0.937 1.00 92.69 149 GLN A CA 1
ATOM 1145 C C . GLN A 1 149 ? -15.967 -2.104 0.100 1.00 92.69 149 GLN A C 1
ATOM 1147 O O . GLN A 1 149 ? -16.059 -1.806 -1.090 1.00 92.69 149 GLN A O 1
ATOM 1152 N N . GLN A 1 150 ? -16.879 -2.866 0.710 1.00 93.44 150 GLN A N 1
ATOM 1153 C CA . GLN A 1 150 ? -18.074 -3.373 0.030 1.00 93.44 150 GLN A CA 1
ATOM 1154 C C . GLN A 1 150 ? -18.969 -2.239 -0.491 1.00 93.44 150 GLN A C 1
ATOM 1156 O O . GLN A 1 150 ? -19.451 -2.324 -1.620 1.00 93.44 150 GLN A O 1
ATOM 1161 N N . VAL A 1 151 ? -19.145 -1.155 0.274 1.00 93.25 151 VAL A N 1
ATOM 1162 C CA . VAL A 1 151 ? -19.887 0.037 -0.178 1.00 93.25 151 VAL A CA 1
ATOM 1163 C C . VAL A 1 151 ? -19.230 0.661 -1.412 1.00 93.25 151 VAL A C 1
ATOM 1165 O O . VAL A 1 151 ? -19.922 0.948 -2.387 1.00 93.25 151 VAL A O 1
ATOM 1168 N N . PHE A 1 152 ? -17.903 0.821 -1.420 1.00 92.50 152 PHE A N 1
ATOM 1169 C CA . PHE A 1 152 ? -17.183 1.345 -2.588 1.00 92.50 152 PHE A CA 1
ATOM 1170 C C . PHE A 1 152 ? -17.262 0.405 -3.801 1.00 92.50 152 PHE A C 1
ATOM 1172 O O . PHE A 1 152 ? -17.439 0.880 -4.922 1.00 92.50 152 PHE A O 1
ATOM 1179 N N . MET A 1 153 ? -17.206 -0.916 -3.601 1.00 90.31 153 MET A N 1
ATOM 1180 C CA . MET A 1 153 ? -17.378 -1.895 -4.686 1.00 90.31 153 MET A CA 1
ATOM 1181 C C . MET A 1 153 ? -18.779 -1.844 -5.306 1.00 90.31 153 MET A C 1
ATOM 1183 O O . MET A 1 153 ? -18.927 -1.996 -6.519 1.00 90.31 153 MET A O 1
ATOM 1187 N N . LEU A 1 154 ? -19.807 -1.621 -4.484 1.00 90.50 154 LEU A N 1
ATOM 1188 C CA . LEU A 1 154 ? -21.201 -1.539 -4.920 1.00 90.50 154 LEU A CA 1
ATOM 1189 C C . LEU A 1 154 ? -21.618 -0.128 -5.347 1.00 90.50 154 LEU A C 1
ATOM 1191 O O . LEU A 1 154 ? -22.751 0.043 -5.789 1.00 90.50 154 LEU A O 1
ATOM 1195 N N . ALA A 1 155 ? -20.736 0.873 -5.257 1.00 91.19 155 ALA A N 1
ATOM 1196 C CA . ALA A 1 155 ? -21.078 2.278 -5.468 1.00 91.19 155 ALA A CA 1
ATOM 1197 C C . ALA A 1 155 ? -21.845 2.519 -6.780 1.00 91.19 155 ALA A C 1
ATOM 1199 O O . ALA A 1 155 ? -22.875 3.181 -6.773 1.00 91.19 155 ALA A O 1
ATOM 1200 N N . SER A 1 156 ? -21.421 1.913 -7.891 1.00 89.19 156 SER A N 1
ATOM 1201 C CA . SER A 1 156 ? -22.088 2.066 -9.196 1.00 89.19 156 SER A CA 1
ATOM 1202 C C . SER A 1 156 ? -23.495 1.453 -9.278 1.00 89.19 156 SER A C 1
ATOM 1204 O O . SER A 1 156 ? -24.237 1.756 -10.209 1.00 89.19 156 SER A O 1
ATOM 1206 N N . GLN A 1 157 ? -23.859 0.586 -8.330 1.00 90.44 157 GLN A N 1
ATOM 1207 C CA . GLN A 1 157 ? -25.150 -0.105 -8.251 1.00 90.44 157 GLN A CA 1
ATOM 1208 C C . GLN A 1 157 ? -26.068 0.486 -7.174 1.00 90.44 157 GLN A C 1
ATOM 1210 O O . GLN A 1 157 ? -27.265 0.198 -7.163 1.00 90.44 157 GLN A O 1
ATOM 1215 N N . LEU A 1 158 ? -25.522 1.294 -6.261 1.00 89.31 158 LEU A N 1
ATOM 1216 C CA . LEU A 1 158 ? -26.297 1.960 -5.225 1.00 89.31 158 LEU A CA 1
ATOM 1217 C C . LEU A 1 158 ? -27.097 3.130 -5.821 1.00 89.31 158 LEU A C 1
ATOM 1219 O O . LEU A 1 158 ? -26.594 3.822 -6.711 1.00 89.31 158 LEU A O 1
ATOM 1223 N N . PRO A 1 159 ? -28.319 3.395 -5.319 1.00 92.50 159 PRO A N 1
ATOM 1224 C CA . PRO A 1 159 ? -29.104 4.546 -5.754 1.00 92.50 159 PRO A CA 1
ATOM 1225 C C . PRO A 1 159 ? -28.386 5.862 -5.429 1.00 92.50 159 PRO A C 1
ATOM 1227 O O . PRO A 1 159 ? -27.390 5.880 -4.701 1.00 92.50 159 PRO A O 1
ATOM 1230 N N . GLU A 1 160 ? -28.881 6.980 -5.962 1.00 89.06 160 GLU A N 1
ATOM 1231 C CA . GLU A 1 160 ? -28.321 8.291 -5.623 1.00 89.06 160 GLU A CA 1
ATOM 1232 C C . GLU A 1 160 ? -28.353 8.514 -4.100 1.00 89.06 160 GLU A C 1
ATOM 1234 O O . GLU A 1 160 ? -29.426 8.403 -3.494 1.00 89.06 160 GLU A O 1
ATOM 1239 N N . PRO A 1 161 ? -27.200 8.798 -3.461 1.00 86.06 161 PRO A N 1
ATOM 1240 C CA . PRO A 1 161 ? -27.152 9.031 -2.030 1.00 86.06 161 PRO A CA 1
ATOM 1241 C C . PRO A 1 161 ? -27.912 10.318 -1.699 1.00 86.06 161 PRO A C 1
ATOM 1243 O O . PRO A 1 161 ? -27.839 11.298 -2.455 1.00 86.06 161 PRO A O 1
ATOM 1246 N N . PRO A 1 162 ? -28.619 10.368 -0.558 1.00 80.19 162 PRO A N 1
ATOM 1247 C CA . PRO A 1 162 ? -29.259 11.597 -0.127 1.00 80.19 162 PRO A CA 1
ATOM 1248 C C . PRO A 1 162 ? -28.178 12.655 0.100 1.00 80.19 162 PRO A C 1
ATOM 1250 O O . PRO A 1 162 ? -27.209 12.420 0.820 1.00 80.19 162 PRO A O 1
ATOM 1253 N N . ARG A 1 163 ? -28.311 13.817 -0.548 1.00 73.06 163 ARG A N 1
ATOM 1254 C CA . ARG A 1 163 ? -27.323 14.894 -0.424 1.00 73.06 163 ARG A CA 1
ATOM 1255 C C . ARG A 1 163 ? -27.456 15.541 0.954 1.00 73.06 163 ARG A C 1
ATOM 1257 O O . ARG A 1 163 ? -28.534 16.064 1.252 1.00 73.06 163 ARG A O 1
ATOM 1264 N N . PRO A 1 164 ? -26.409 15.530 1.791 1.00 65.31 164 PRO A N 1
ATOM 1265 C CA . PRO A 1 164 ? -26.462 16.257 3.044 1.00 65.31 164 PRO A CA 1
ATOM 1266 C C . PRO A 1 164 ? -26.551 17.768 2.775 1.00 65.31 164 PRO A C 1
ATOM 1268 O O . PRO A 1 164 ? -25.889 18.299 1.888 1.00 65.31 164 PRO A O 1
ATOM 1271 N N . VAL A 1 165 ? -27.370 18.479 3.553 1.00 62.78 165 VAL A N 1
ATOM 1272 C CA . VAL A 1 165 ? -27.383 19.952 3.581 1.00 62.78 165 VAL A CA 1
ATOM 1273 C C . VAL A 1 165 ? -26.247 20.395 4.500 1.00 62.78 165 VAL A C 1
ATOM 1275 O O . VAL A 1 165 ? -26.471 20.699 5.668 1.00 62.78 165 VAL A O 1
ATOM 1278 N N . GLN A 1 166 ? -25.010 20.316 4.019 1.00 71.31 166 GLN A N 1
ATOM 1279 C CA . GLN A 1 166 ? -23.818 20.610 4.816 1.00 71.31 166 GLN A CA 1
ATOM 1280 C C . GLN A 1 166 ? -22.875 21.553 4.077 1.00 71.31 166 GLN A C 1
ATOM 1282 O O . GLN A 1 166 ? -22.954 21.723 2.859 1.00 71.31 166 GLN A O 1
ATOM 1287 N N . GLU A 1 167 ? -21.979 22.182 4.836 1.00 80.94 167 GLU A N 1
ATOM 1288 C CA . GLU A 1 167 ? -20.862 22.916 4.257 1.00 80.94 167 GLU A CA 1
ATOM 1289 C C . GLU A 1 167 ? -20.016 21.970 3.400 1.00 80.94 167 GLU A C 1
ATOM 1291 O O . GLU A 1 167 ? -19.716 20.841 3.798 1.00 80.94 167 GLU A O 1
ATOM 1296 N N . ARG A 1 168 ? -19.621 22.447 2.217 1.00 88.25 168 ARG A N 1
ATOM 1297 C CA . ARG A 1 168 ? -18.893 21.659 1.217 1.00 88.25 168 ARG A CA 1
ATOM 1298 C C . ARG A 1 168 ? -17.620 21.025 1.790 1.00 88.25 168 ARG A C 1
ATOM 1300 O O . ARG A 1 168 ? -17.363 19.856 1.517 1.00 88.25 168 ARG A O 1
ATOM 1307 N N . ALA A 1 169 ? -16.866 21.757 2.614 1.00 91.75 169 ALA A N 1
ATOM 1308 C CA . ALA A 1 169 ? -15.686 21.243 3.305 1.00 91.75 169 ALA A CA 1
ATOM 1309 C C . ALA A 1 169 ? -15.992 20.026 4.188 1.00 91.75 169 ALA A C 1
ATOM 1311 O O . ALA A 1 169 ? -15.233 19.059 4.172 1.00 91.75 169 ALA A O 1
ATOM 1312 N N . ASN A 1 170 ? -17.097 20.055 4.939 1.00 92.81 170 ASN A N 1
ATOM 1313 C CA . ASN A 1 170 ? -17.465 18.959 5.831 1.00 92.81 170 ASN A CA 1
ATOM 1314 C C . ASN A 1 170 ? -17.880 17.733 5.023 1.00 92.81 170 ASN A C 1
ATOM 1316 O O . ASN A 1 170 ? -17.334 16.663 5.269 1.00 92.81 170 ASN A O 1
ATOM 1320 N N . GLU A 1 171 ? -18.741 17.893 4.008 1.00 92.50 171 GLU A N 1
ATOM 1321 C CA . GLU A 1 171 ? -19.094 16.800 3.083 1.00 92.50 171 GLU A CA 1
ATOM 1322 C C . GLU A 1 171 ? -17.822 16.170 2.493 1.00 92.50 171 GLU A C 1
ATOM 1324 O O . GLU A 1 171 ? -17.621 14.957 2.563 1.00 92.50 171 GLU A O 1
ATOM 1329 N N . ASN A 1 172 ? -16.909 17.002 1.990 1.00 94.62 172 ASN A N 1
ATOM 1330 C CA . ASN A 1 172 ? -15.648 16.551 1.416 1.00 94.62 172 ASN A CA 1
ATOM 1331 C C . ASN A 1 172 ? -14.753 15.830 2.435 1.00 94.62 172 ASN A C 1
ATOM 1333 O O . ASN A 1 172 ? -14.145 14.815 2.093 1.00 94.62 172 ASN A O 1
ATOM 1337 N N . ALA A 1 173 ? -14.706 16.289 3.686 1.00 95.06 173 ALA A N 1
ATOM 1338 C CA . ALA A 1 173 ? -13.972 15.622 4.757 1.00 95.06 173 ALA A CA 1
ATOM 1339 C C . ALA A 1 173 ? -14.588 14.262 5.128 1.00 95.06 173 ALA A C 1
ATOM 1341 O O . ALA A 1 173 ? -13.854 13.308 5.406 1.00 95.06 173 ALA A O 1
ATOM 1342 N N . GLN A 1 174 ? -15.919 14.128 5.093 1.00 94.38 174 GLN A N 1
ATOM 1343 C CA . GLN A 1 174 ? -16.593 12.845 5.312 1.00 94.38 174 GLN A CA 1
ATOM 1344 C C . GLN A 1 174 ? -16.315 11.854 4.177 1.00 94.38 174 GLN A C 1
ATOM 1346 O O . GLN A 1 174 ? -15.974 10.699 4.437 1.00 94.38 174 GLN A O 1
ATOM 1351 N N . ILE A 1 175 ? -16.399 12.303 2.921 1.00 94.81 175 ILE A N 1
ATOM 1352 C CA . ILE A 1 175 ? -16.068 11.480 1.747 1.00 94.81 175 ILE A CA 1
ATOM 1353 C C . ILE A 1 175 ? -14.598 11.048 1.817 1.00 94.81 175 ILE A C 1
ATOM 1355 O O . ILE A 1 175 ? -14.284 9.870 1.639 1.00 94.81 175 ILE A O 1
ATOM 1359 N N . PHE A 1 176 ? -13.693 11.981 2.129 1.00 96.62 176 PHE A N 1
ATOM 1360 C CA . PHE A 1 176 ? -12.264 11.701 2.222 1.00 96.62 176 PHE A CA 1
ATOM 1361 C C . PHE A 1 176 ? -11.943 10.706 3.342 1.00 96.62 176 PHE A C 1
ATOM 1363 O O . PHE A 1 176 ? -11.282 9.703 3.084 1.00 96.62 176 PHE A O 1
ATOM 1370 N N . SER A 1 177 ? -12.467 10.907 4.554 1.00 96.44 177 SER A N 1
ATOM 1371 C CA . SER A 1 177 ? -12.274 9.968 5.673 1.00 96.44 177 SER A CA 1
ATOM 1372 C C . SER A 1 177 ? -12.900 8.589 5.422 1.00 96.44 177 SER A C 1
ATOM 1374 O O . SER A 1 177 ? -12.289 7.571 5.750 1.00 96.44 177 SER A O 1
ATOM 1376 N N . SER A 1 178 ? -14.055 8.527 4.753 1.00 95.31 178 SER A N 1
ATOM 1377 C CA . SER A 1 178 ? -14.652 7.261 4.299 1.00 95.31 178 SER A CA 1
ATOM 1378 C C . SER A 1 178 ? -13.738 6.522 3.329 1.00 95.31 178 SER A C 1
ATOM 1380 O O . SER A 1 178 ? -13.549 5.311 3.429 1.00 95.31 178 SER A O 1
ATOM 1382 N N . CYS A 1 179 ? -13.118 7.260 2.413 1.00 95.38 179 CYS A N 1
ATOM 1383 C CA . CYS A 1 179 ? -12.163 6.692 1.486 1.00 95.38 179 CYS A CA 1
ATOM 1384 C C . CYS A 1 179 ? -10.908 6.174 2.204 1.00 95.38 179 CYS A C 1
ATOM 1386 O O . CYS A 1 179 ? -10.503 5.034 1.986 1.00 95.38 179 CYS A O 1
ATOM 1388 N N . LEU A 1 180 ? -10.334 6.958 3.121 1.00 94.94 180 LEU A N 1
ATOM 1389 C CA . LEU A 1 180 ? -9.204 6.518 3.945 1.00 94.94 180 LEU A CA 1
ATOM 1390 C C . LEU A 1 180 ? -9.516 5.213 4.690 1.00 94.94 180 LEU A C 1
ATOM 1392 O O . LEU A 1 180 ? -8.693 4.297 4.692 1.00 94.94 180 LEU A O 1
ATOM 1396 N N . THR A 1 181 ? -10.727 5.093 5.234 1.00 93.56 181 THR A N 1
ATOM 1397 C CA . THR A 1 181 ? -11.203 3.871 5.892 1.00 93.56 181 THR A CA 1
ATOM 1398 C C . THR A 1 181 ? -11.294 2.687 4.938 1.00 93.56 181 THR A C 1
ATOM 1400 O O . THR A 1 181 ? -10.872 1.594 5.312 1.00 93.56 181 THR A O 1
ATOM 1403 N N . ALA A 1 182 ? -11.782 2.882 3.708 1.00 91.44 182 ALA A N 1
ATOM 1404 C CA . ALA A 1 182 ? -11.825 1.830 2.688 1.00 91.44 182 ALA A CA 1
ATOM 1405 C C . ALA A 1 182 ? -10.421 1.302 2.346 1.00 91.44 182 ALA A C 1
ATOM 1407 O O . ALA A 1 182 ? -10.228 0.100 2.173 1.00 91.44 182 ALA A O 1
ATOM 1408 N N . TYR A 1 183 ? -9.426 2.188 2.306 1.00 88.56 183 TYR A N 1
ATOM 1409 C CA . TYR A 1 183 ? -8.023 1.822 2.094 1.00 88.56 183 TYR A CA 1
ATOM 1410 C C . TYR A 1 183 ? -7.317 1.310 3.362 1.00 88.56 183 TYR A C 1
ATOM 1412 O O . TYR A 1 183 ? -6.149 0.931 3.296 1.00 88.56 183 TYR A O 1
ATOM 1420 N N . GLY A 1 184 ? -7.999 1.273 4.512 1.00 88.31 184 GLY A N 1
ATOM 1421 C CA . GLY A 1 184 ? -7.436 0.791 5.774 1.00 88.31 184 GLY A CA 1
ATOM 1422 C C . GLY A 1 184 ? -6.428 1.748 6.420 1.00 88.31 184 GLY A C 1
ATOM 1423 O O . GLY A 1 184 ? -5.619 1.316 7.241 1.00 88.31 184 GLY A O 1
ATOM 1424 N N . PHE A 1 185 ? -6.451 3.039 6.071 1.00 89.06 185 PHE A N 1
ATOM 1425 C CA . PHE A 1 185 ? -5.607 4.033 6.730 1.00 89.06 185 PHE A CA 1
ATOM 1426 C C . PHE A 1 185 ? -6.099 4.295 8.157 1.00 89.06 185 PHE A C 1
ATOM 1428 O O . PHE A 1 185 ? -7.214 4.761 8.379 1.00 89.06 185 PHE A O 1
ATOM 1435 N N . ASP A 1 186 ? -5.224 4.044 9.127 1.00 88.50 186 ASP A N 1
ATOM 1436 C CA . ASP A 1 186 ? -5.441 4.331 10.542 1.00 88.50 186 ASP A CA 1
ATOM 1437 C C . ASP A 1 186 ? -4.180 4.978 11.115 1.00 88.50 186 ASP A C 1
ATOM 1439 O O . ASP A 1 186 ? -3.063 4.493 10.897 1.00 88.50 186 ASP A O 1
ATOM 1443 N N . LEU A 1 187 ? -4.354 6.052 11.885 1.00 89.38 187 LEU A N 1
ATOM 1444 C CA . LEU A 1 187 ? -3.246 6.737 12.536 1.00 89.38 187 LEU A CA 1
ATOM 1445 C C . LEU A 1 187 ? -2.438 5.793 13.432 1.00 89.38 187 LEU A C 1
ATOM 1447 O O . LEU A 1 187 ? -1.210 5.865 13.452 1.00 89.38 187 LEU A O 1
ATOM 1451 N N . ARG A 1 188 ? -3.103 4.889 14.159 1.00 86.44 188 ARG A N 1
ATOM 1452 C CA . ARG A 1 188 ? -2.437 3.970 15.094 1.00 86.44 188 ARG A CA 1
ATOM 1453 C C . ARG A 1 188 ? -1.552 2.977 14.357 1.00 86.44 188 ARG A C 1
ATOM 1455 O O . ARG A 1 188 ? -0.422 2.739 14.780 1.00 86.44 188 ARG A O 1
ATOM 1462 N N . HIS A 1 189 ? -2.037 2.449 13.236 1.00 82.56 189 HIS A N 1
ATOM 1463 C CA . HIS A 1 189 ? -1.274 1.530 12.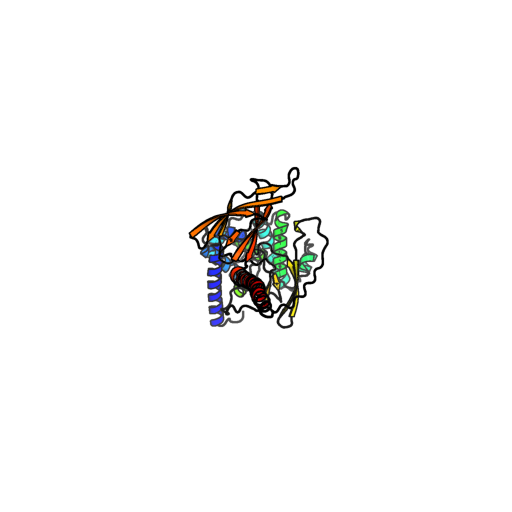395 1.00 82.56 189 HIS A CA 1
ATOM 1464 C C . HIS A 1 189 ? -0.095 2.235 11.717 1.00 82.56 189 HIS A C 1
ATOM 1466 O O . HIS A 1 189 ? 1.020 1.711 11.734 1.00 82.56 189 HIS A O 1
ATOM 1472 N N . LEU A 1 190 ? -0.297 3.454 11.206 1.00 83.56 190 LEU A N 1
ATOM 1473 C CA . LEU A 1 190 ? 0.782 4.243 10.610 1.00 83.56 190 LEU A CA 1
ATOM 1474 C C . LEU A 1 190 ? 1.868 4.587 11.636 1.00 83.56 190 LEU A C 1
ATOM 1476 O O . LEU A 1 190 ? 3.048 4.368 11.375 1.00 83.56 190 LEU A O 1
ATOM 1480 N N . LEU A 1 191 ? 1.492 5.032 12.837 1.00 82.62 191 LEU A N 1
ATOM 1481 C CA . LEU A 1 191 ? 2.449 5.341 13.904 1.00 82.62 191 LEU A CA 1
ATOM 1482 C C . LEU A 1 191 ? 3.176 4.103 14.447 1.00 82.62 191 LEU A C 1
ATOM 1484 O O . LEU A 1 191 ? 4.303 4.229 14.926 1.00 82.62 191 LEU A O 1
ATOM 1488 N N . ALA A 1 192 ? 2.552 2.922 14.398 1.00 79.31 192 ALA A N 1
ATOM 1489 C CA . ALA A 1 192 ? 3.194 1.656 14.755 1.00 79.31 192 ALA A CA 1
ATOM 1490 C C . ALA A 1 192 ? 4.191 1.179 13.685 1.00 79.31 192 ALA A C 1
ATOM 1492 O O . ALA A 1 192 ? 5.152 0.486 14.011 1.00 79.31 192 ALA A O 1
ATOM 1493 N N . SER A 1 193 ? 3.977 1.562 12.422 1.00 72.50 193 SER A N 1
ATOM 1494 C CA . SER A 1 193 ? 4.855 1.202 11.304 1.00 72.50 193 SER A CA 1
ATOM 1495 C C . SER A 1 193 ? 6.172 1.981 11.278 1.00 72.50 193 SER A C 1
ATOM 1497 O O . SER A 1 193 ? 7.134 1.519 10.662 1.00 72.50 193 SER A O 1
ATOM 1499 N N . ILE A 1 194 ? 6.239 3.129 11.965 1.00 69.88 194 ILE A N 1
ATOM 1500 C CA . ILE A 1 194 ? 7.471 3.907 12.105 1.00 69.88 194 ILE A CA 1
ATOM 1501 C C . ILE A 1 194 ? 8.411 3.132 13.030 1.00 69.88 194 ILE A C 1
ATOM 1503 O O . ILE A 1 194 ? 8.103 2.961 14.217 1.00 69.88 194 ILE A O 1
ATOM 1507 N N . PRO A 1 195 ? 9.551 2.634 12.519 1.00 57.91 195 PRO A N 1
ATOM 1508 C CA . PRO A 1 195 ? 10.473 1.872 13.334 1.00 57.91 195 PRO A CA 1
ATOM 1509 C C . PRO A 1 195 ? 11.034 2.782 14.427 1.00 57.91 195 PRO A C 1
ATOM 1511 O O . PRO A 1 195 ? 11.839 3.669 14.159 1.00 57.91 195 PRO A O 1
ATOM 1514 N N . VAL A 1 196 ? 10.666 2.519 15.686 1.00 56.19 196 VAL A N 1
ATOM 1515 C CA . VAL A 1 196 ? 11.459 2.986 16.832 1.00 56.19 196 VAL A CA 1
ATOM 1516 C C . VAL A 1 196 ? 12.876 2.520 16.561 1.00 56.19 196 VAL A C 1
ATOM 1518 O O . VAL A 1 196 ? 13.029 1.332 16.289 1.00 56.19 196 VAL A O 1
ATOM 1521 N N . ALA A 1 197 ? 13.856 3.431 16.577 1.00 42.53 197 ALA A N 1
ATOM 1522 C CA . ALA A 1 197 ? 15.259 3.187 16.246 1.00 42.53 197 ALA A CA 1
ATOM 1523 C C . ALA A 1 197 ? 15.778 1.876 16.864 1.00 42.53 197 ALA A C 1
ATOM 1525 O O . ALA A 1 197 ? 16.349 1.835 17.950 1.00 42.53 197 ALA A O 1
ATOM 1526 N N . SER A 1 198 ? 15.545 0.782 16.152 1.00 40.66 198 SER A N 1
ATOM 1527 C CA . SER A 1 198 ? 15.941 -0.562 16.500 1.00 40.66 198 SER A CA 1
ATOM 1528 C C . SER A 1 198 ? 16.810 -0.984 15.339 1.00 40.66 198 SER A C 1
ATOM 1530 O O . SER A 1 198 ? 16.454 -0.867 14.162 1.00 40.66 198 SER A O 1
ATOM 1532 N N . THR A 1 199 ? 18.037 -1.326 15.697 1.00 34.50 199 THR A N 1
ATOM 1533 C CA . THR A 1 199 ? 19.059 -1.807 14.788 1.00 34.50 199 THR A CA 1
ATOM 1534 C C . THR A 1 199 ? 18.438 -2.856 13.870 1.00 34.50 199 THR A C 1
ATOM 1536 O O . THR A 1 199 ? 17.889 -3.843 14.351 1.00 34.50 199 THR A O 1
ATOM 1539 N N . LYS A 1 200 ? 18.517 -2.644 12.547 1.00 36.44 200 LYS A N 1
ATOM 1540 C CA . LYS A 1 200 ? 18.282 -3.692 11.545 1.00 36.44 200 LYS A CA 1
ATOM 1541 C C . LYS A 1 200 ? 19.259 -4.837 11.831 1.00 36.44 200 LYS A C 1
ATOM 1543 O O . LYS A 1 200 ? 20.338 -4.902 11.250 1.00 36.44 200 LYS A O 1
ATOM 1548 N N . ARG A 1 201 ? 18.913 -5.722 12.761 1.00 33.00 201 ARG A N 1
ATOM 1549 C CA . ARG A 1 201 ? 19.484 -7.057 12.839 1.00 33.00 201 ARG A CA 1
ATOM 1550 C C . ARG A 1 201 ? 18.785 -7.843 11.747 1.00 33.00 201 ARG A C 1
ATOM 1552 O O . ARG A 1 201 ? 17.560 -7.937 11.746 1.00 33.00 201 ARG A O 1
ATOM 1559 N N . GLY A 1 202 ? 19.563 -8.332 10.785 1.00 36.53 202 GLY A N 1
ATOM 1560 C CA . GLY A 1 202 ? 19.077 -9.363 9.882 1.00 36.53 202 GLY A CA 1
ATOM 1561 C C . GLY A 1 202 ? 18.514 -10.487 10.741 1.00 36.53 202 GLY A C 1
ATOM 1562 O O . GLY A 1 202 ? 19.216 -11.009 11.605 1.00 36.53 202 GLY A O 1
ATOM 1563 N N . LEU A 1 203 ? 17.225 -10.767 10.576 1.00 41.16 203 LEU A N 1
ATOM 1564 C CA . LEU A 1 203 ? 16.604 -11.923 11.193 1.00 41.16 203 LEU A CA 1
ATOM 1565 C C . LEU A 1 203 ? 17.085 -13.127 10.380 1.00 41.16 203 LEU A C 1
ATOM 1567 O O . LEU A 1 203 ? 16.738 -13.258 9.205 1.00 41.16 203 LEU A O 1
ATOM 1571 N N . GLU A 1 204 ? 17.946 -13.949 10.965 1.00 32.84 204 GLU A N 1
ATOM 1572 C CA . GLU A 1 204 ? 18.357 -15.211 10.360 1.00 32.84 204 GLU A CA 1
ATOM 1573 C C . GLU A 1 204 ? 17.248 -16.224 10.662 1.00 32.84 204 GLU A C 1
ATOM 1575 O O . GLU A 1 204 ? 17.057 -16.647 11.800 1.00 32.84 204 GLU A O 1
ATOM 1580 N N . ILE A 1 205 ? 16.416 -16.500 9.658 1.00 44.31 205 ILE A N 1
ATOM 1581 C CA . ILE A 1 205 ? 15.293 -17.430 9.772 1.00 44.31 205 ILE A CA 1
ATOM 1582 C C . ILE A 1 205 ? 15.835 -18.824 9.456 1.00 44.31 205 ILE A C 1
ATOM 1584 O O . ILE A 1 205 ? 16.039 -19.159 8.288 1.00 44.31 205 ILE A O 1
ATOM 1588 N N . GLU A 1 206 ? 16.064 -19.646 10.481 1.00 34.91 206 GLU A N 1
ATOM 1589 C CA . GLU A 1 206 ? 16.276 -21.083 10.292 1.00 34.91 206 GLU A CA 1
ATOM 1590 C C . GLU A 1 206 ? 14.946 -21.726 9.882 1.00 34.91 206 GLU A C 1
ATOM 1592 O O . GLU A 1 206 ? 14.074 -22.007 10.699 1.00 34.91 206 GLU A O 1
ATOM 1597 N N . CYS A 1 207 ? 14.762 -21.910 8.576 1.00 43.19 207 CYS A N 1
ATOM 1598 C CA . CYS A 1 207 ? 13.576 -22.537 8.014 1.00 43.19 207 CYS A CA 1
ATOM 1599 C C . CYS A 1 207 ? 13.875 -24.003 7.686 1.00 43.19 207 CYS A C 1
ATOM 1601 O O . CYS A 1 207 ? 14.513 -24.306 6.678 1.00 43.19 207 CYS A O 1
ATOM 1603 N N . SER A 1 208 ? 13.379 -24.934 8.499 1.00 43.47 208 SER A N 1
ATOM 1604 C CA . SER A 1 208 ? 13.306 -26.358 8.155 1.00 43.47 208 SER A CA 1
ATOM 1605 C C . SER A 1 208 ? 12.078 -26.634 7.274 1.00 43.47 208 SER A C 1
ATOM 1607 O O . SER A 1 208 ? 11.235 -27.471 7.585 1.00 43.47 208 SER A O 1
ATOM 1609 N N . ALA A 1 209 ? 11.938 -25.905 6.161 1.00 52.81 209 ALA A N 1
ATOM 1610 C CA . ALA A 1 209 ? 10.839 -26.132 5.227 1.00 52.81 209 ALA A CA 1
ATOM 1611 C C . ALA A 1 209 ? 11.013 -27.481 4.515 1.00 52.81 209 ALA A C 1
ATOM 1613 O O . ALA A 1 209 ? 11.878 -27.641 3.654 1.00 52.81 209 ALA A O 1
ATOM 1614 N N . GLN A 1 210 ? 10.146 -28.445 4.823 1.00 49.19 210 GLN A N 1
ATOM 1615 C CA . GLN A 1 210 ? 9.855 -29.538 3.899 1.00 49.19 210 GLN A CA 1
ATOM 1616 C C . GLN A 1 210 ? 8.847 -29.022 2.871 1.00 49.19 210 GLN A C 1
ATOM 1618 O O . GLN A 1 210 ? 7.684 -28.789 3.191 1.00 49.19 210 GLN A O 1
ATOM 1623 N N . ALA A 1 211 ? 9.302 -28.803 1.638 1.00 53.72 211 ALA A N 1
ATOM 1624 C CA . ALA A 1 211 ? 8.422 -28.427 0.541 1.00 53.72 211 ALA A CA 1
ATOM 1625 C C . ALA A 1 211 ? 7.571 -29.638 0.133 1.00 53.72 211 ALA A C 1
ATOM 1627 O O . ALA A 1 211 ? 8.082 -30.605 -0.434 1.00 53.72 211 ALA A O 1
ATOM 1628 N N . ILE A 1 212 ? 6.275 -29.583 0.433 1.00 55.84 212 ILE A N 1
ATOM 1629 C CA . ILE A 1 212 ? 5.288 -30.541 -0.066 1.00 55.84 212 ILE A CA 1
ATOM 1630 C C . ILE A 1 212 ? 4.615 -29.882 -1.268 1.00 55.84 212 ILE A C 1
ATOM 1632 O O . ILE A 1 212 ? 3.968 -28.845 -1.136 1.00 55.84 212 ILE A O 1
ATOM 1636 N N . TYR A 1 213 ? 4.825 -30.453 -2.452 1.00 58.78 213 TYR A N 1
ATOM 1637 C CA . TYR A 1 213 ? 4.216 -29.976 -3.688 1.00 58.78 213 TYR A CA 1
ATOM 1638 C C . TYR A 1 213 ? 2.950 -30.784 -3.962 1.00 58.78 213 TYR A C 1
ATOM 1640 O O . TYR A 1 213 ? 3.035 -31.970 -4.277 1.00 58.78 213 TYR A O 1
ATOM 1648 N N . GLU A 1 214 ? 1.788 -30.141 -3.882 1.00 62.84 214 GLU A N 1
ATOM 1649 C CA . GLU A 1 214 ? 0.523 -30.704 -4.357 1.00 62.84 214 GLU A CA 1
ATOM 1650 C C . GLU A 1 214 ? 0.102 -29.969 -5.632 1.00 62.84 214 GLU A C 1
ATOM 1652 O O . GLU A 1 214 ? -0.032 -28.746 -5.655 1.00 62.84 214 GLU A O 1
ATOM 1657 N N . SER A 1 215 ? -0.055 -30.715 -6.727 1.00 59.19 215 SER A N 1
ATOM 1658 C CA . SER A 1 215 ? -0.539 -30.162 -7.991 1.00 59.19 215 SER A CA 1
ATOM 1659 C C . SER A 1 215 ? -2.057 -30.012 -7.916 1.00 59.19 215 SER A C 1
ATOM 1661 O O . SER A 1 215 ? -2.760 -31.013 -7.813 1.00 59.19 215 SER A O 1
ATOM 1663 N N . ALA A 1 216 ? -2.558 -28.780 -8.001 1.00 64.56 216 ALA A N 1
ATOM 1664 C CA . ALA A 1 216 ? -3.983 -28.500 -8.154 1.00 64.56 216 ALA A CA 1
ATOM 1665 C C . ALA A 1 216 ? -4.375 -28.454 -9.640 1.00 64.56 216 ALA A C 1
ATOM 1667 O O . ALA A 1 216 ? -3.571 -28.057 -10.489 1.00 64.56 216 ALA A O 1
ATOM 1668 N N . ASP A 1 217 ? -5.613 -28.836 -9.957 1.00 76.38 217 ASP A N 1
ATOM 1669 C CA . ASP A 1 217 ? -6.130 -28.727 -11.321 1.00 76.38 217 ASP A CA 1
ATOM 1670 C C . ASP A 1 217 ? -6.243 -27.249 -11.739 1.00 76.38 217 ASP A C 1
ATOM 1672 O O . ASP A 1 217 ? -6.781 -26.429 -10.987 1.00 76.38 217 ASP A O 1
ATOM 1676 N N . PRO A 1 218 ? -5.758 -26.874 -12.938 1.00 69.19 218 PRO A N 1
ATOM 1677 C CA . PRO A 1 218 ? -5.806 -25.494 -13.394 1.00 69.19 218 PRO A CA 1
ATOM 1678 C C . PRO A 1 218 ? -7.255 -25.042 -13.607 1.00 69.19 218 PRO A C 1
ATOM 1680 O O . PRO A 1 218 ? -8.058 -25.713 -14.261 1.00 69.19 218 PRO A O 1
ATOM 1683 N N . SER A 1 219 ? -7.584 -23.854 -13.105 1.00 74.00 219 SER A N 1
ATOM 1684 C CA . SER A 1 219 ? -8.881 -23.227 -13.340 1.00 74.00 219 SER A CA 1
ATOM 1685 C C . SER A 1 219 ? -9.030 -22.807 -14.812 1.00 74.00 219 SER A C 1
ATOM 1687 O O . SER A 1 219 ? -8.052 -22.507 -15.505 1.00 74.00 219 SER A O 1
ATOM 1689 N N . ARG A 1 220 ? -10.282 -22.703 -15.283 1.00 72.81 220 ARG A N 1
ATOM 1690 C CA . ARG A 1 220 ? -10.611 -22.204 -16.635 1.00 72.81 220 ARG A CA 1
ATOM 1691 C C . ARG A 1 220 ? -10.203 -20.745 -16.867 1.00 72.81 220 ARG A C 1
ATOM 1693 O O . ARG A 1 220 ? -10.056 -20.345 -18.019 1.00 72.81 220 ARG A O 1
ATOM 1700 N N . LYS A 1 221 ? -10.062 -19.940 -15.809 1.00 62.69 221 LYS A N 1
ATOM 1701 C CA . LYS A 1 221 ? -9.641 -18.537 -15.898 1.00 62.69 221 LYS A CA 1
ATOM 1702 C C . LYS A 1 221 ? -8.150 -18.442 -15.592 1.00 62.69 221 LYS A C 1
ATOM 1704 O O . LYS A 1 221 ? -7.720 -18.806 -14.502 1.00 62.69 221 LYS A O 1
ATOM 1709 N N . LEU A 1 222 ? -7.379 -17.913 -16.543 1.00 58.69 222 LEU A N 1
ATOM 1710 C CA . LEU A 1 222 ? -5.923 -17.787 -16.423 1.00 58.69 222 LEU A CA 1
ATOM 1711 C C . LEU A 1 222 ? -5.510 -16.953 -15.196 1.00 58.69 222 LEU A C 1
ATOM 1713 O O . LEU A 1 222 ? -4.533 -17.272 -14.532 1.00 58.69 222 LEU A O 1
ATOM 1717 N N . GLU A 1 223 ? -6.294 -15.923 -14.874 1.00 63.12 223 GLU A N 1
ATOM 1718 C CA . GLU A 1 223 ? -6.066 -15.007 -13.746 1.00 63.12 223 GLU A CA 1
ATOM 1719 C C . GLU A 1 223 ? -6.232 -15.688 -12.378 1.00 63.12 223 GLU A C 1
ATOM 1721 O O . GLU A 1 223 ? -5.593 -15.301 -11.404 1.00 63.12 223 GLU A O 1
ATOM 1726 N N . ALA A 1 224 ? -7.036 -16.752 -12.308 1.00 64.00 224 ALA A N 1
ATOM 1727 C CA . ALA A 1 224 ? -7.236 -17.526 -11.086 1.00 64.00 224 ALA A CA 1
ATOM 1728 C C . ALA A 1 224 ? -6.144 -18.592 -10.864 1.00 64.00 224 ALA A C 1
ATOM 1730 O O . ALA A 1 224 ? -6.112 -19.220 -9.812 1.00 64.00 224 ALA A O 1
ATOM 1731 N N . ASN A 1 225 ? -5.213 -18.769 -11.811 1.00 70.69 225 ASN A N 1
ATOM 1732 C CA . ASN A 1 225 ? -4.084 -19.698 -11.692 1.00 70.69 225 ASN A CA 1
ATOM 1733 C C . ASN A 1 225 ? -2.844 -18.999 -11.105 1.00 70.69 225 ASN A C 1
ATOM 1735 O O . ASN A 1 225 ? -1.740 -19.120 -11.639 1.00 70.69 225 ASN A O 1
ATOM 1739 N N . THR A 1 226 ? -3.026 -18.232 -10.026 1.00 71.75 226 THR A N 1
ATOM 1740 C CA . THR A 1 226 ? -1.904 -17.596 -9.322 1.00 71.75 226 THR A CA 1
ATOM 1741 C C . THR A 1 226 ? -1.301 -18.605 -8.344 1.00 71.75 226 THR A C 1
ATOM 1743 O O . THR A 1 226 ? -2.036 -19.130 -7.506 1.00 71.75 226 THR A O 1
ATOM 1746 N N . PRO A 1 227 ? 0.007 -18.912 -8.424 1.00 78.75 227 PRO A N 1
ATOM 1747 C CA . PRO A 1 227 ? 0.618 -19.833 -7.478 1.00 78.75 227 PRO A CA 1
ATOM 1748 C C . PRO A 1 227 ? 0.562 -19.234 -6.074 1.00 78.75 227 PRO A C 1
ATOM 1750 O O . PRO A 1 227 ? 0.710 -18.026 -5.900 1.00 78.75 227 PRO A O 1
ATOM 1753 N N . PHE A 1 228 ? 0.366 -20.073 -5.068 1.00 81.81 228 PHE A N 1
ATOM 1754 C CA . PHE A 1 228 ? 0.389 -19.673 -3.667 1.00 81.81 228 PHE A CA 1
ATOM 1755 C C . PHE A 1 228 ? 1.229 -20.662 -2.867 1.00 81.81 228 PHE A C 1
ATOM 1757 O O . PHE A 1 228 ? 1.444 -21.800 -3.287 1.00 81.81 228 PHE A O 1
ATOM 1764 N N . ILE A 1 229 ? 1.717 -20.220 -1.714 1.00 83.88 229 ILE A N 1
ATOM 1765 C CA . ILE A 1 229 ? 2.382 -21.085 -0.741 1.00 83.88 229 ILE A CA 1
ATOM 1766 C C . ILE A 1 229 ? 1.569 -21.096 0.544 1.00 83.88 229 ILE A C 1
ATOM 1768 O O . ILE A 1 229 ? 1.079 -20.057 0.977 1.00 83.88 229 ILE A O 1
ATOM 1772 N N . THR A 1 230 ? 1.438 -22.265 1.162 1.00 83.00 230 THR A N 1
ATOM 1773 C CA . THR A 1 230 ? 0.916 -22.360 2.527 1.00 83.00 230 THR A CA 1
ATOM 1774 C C . THR A 1 230 ? 2.103 -22.342 3.473 1.00 83.00 230 THR A C 1
ATOM 1776 O O . THR A 1 230 ? 2.980 -23.200 3.380 1.00 83.00 230 THR A O 1
ATOM 1779 N N . VAL A 1 231 ? 2.152 -21.356 4.361 1.00 84.00 231 VAL A N 1
ATOM 1780 C CA . VAL A 1 231 ? 3.215 -21.218 5.358 1.00 84.00 231 VAL A CA 1
ATOM 1781 C C . VAL A 1 231 ? 2.627 -21.304 6.755 1.00 84.00 231 VAL A C 1
ATOM 1783 O O . VAL A 1 231 ? 1.629 -20.658 7.063 1.00 84.00 231 VAL A O 1
ATOM 1786 N N . ALA A 1 232 ? 3.264 -22.113 7.597 1.00 83.88 232 ALA A N 1
ATOM 1787 C CA . ALA A 1 232 ? 3.035 -22.116 9.031 1.00 83.88 232 ALA A CA 1
ATOM 1788 C C . ALA A 1 232 ? 4.082 -21.205 9.677 1.00 83.88 232 ALA A C 1
ATOM 1790 O O . ALA A 1 232 ? 5.279 -21.470 9.578 1.00 83.88 232 ALA A O 1
ATOM 1791 N N . ILE A 1 233 ? 3.627 -20.127 10.304 1.00 83.88 233 ILE A N 1
ATOM 1792 C CA . ILE A 1 233 ? 4.463 -19.137 10.973 1.00 83.88 233 ILE A CA 1
ATOM 1793 C C . ILE A 1 233 ? 4.279 -19.337 12.473 1.00 83.88 233 ILE A C 1
ATOM 1795 O O . ILE A 1 233 ? 3.156 -19.325 12.976 1.00 83.88 233 ILE A O 1
ATOM 1799 N N . GLU A 1 234 ? 5.383 -19.535 13.185 1.00 83.88 234 GLU A N 1
ATOM 1800 C CA . GLU A 1 234 ? 5.392 -19.712 14.633 1.00 83.88 234 GLU A CA 1
ATOM 1801 C C . GLU A 1 234 ? 6.316 -18.675 15.272 1.00 83.88 234 GLU A C 1
ATOM 1803 O O . GLU A 1 234 ? 7.499 -18.605 14.942 1.00 83.88 234 GLU A O 1
ATOM 1808 N N . ALA A 1 235 ? 5.777 -17.862 16.181 1.00 80.12 235 ALA A N 1
ATOM 1809 C CA . ALA A 1 235 ? 6.580 -17.025 17.069 1.00 80.12 235 ALA A CA 1
ATOM 1810 C C . ALA A 1 235 ? 5.878 -16.822 18.417 1.00 80.12 235 ALA A C 1
ATOM 1812 O O . ALA A 1 235 ? 4.653 -16.712 18.505 1.00 80.12 235 ALA A O 1
ATOM 1813 N N . ASP A 1 236 ? 6.683 -16.797 19.482 1.00 77.00 236 ASP A N 1
ATOM 1814 C CA . ASP A 1 236 ? 6.246 -16.685 20.880 1.00 77.00 236 ASP A CA 1
ATOM 1815 C C . ASP A 1 236 ? 5.184 -17.726 21.290 1.00 77.00 236 ASP A C 1
ATOM 1817 O O . ASP A 1 236 ? 4.257 -17.428 22.040 1.00 77.00 236 ASP A O 1
ATOM 1821 N N . GLY A 1 237 ? 5.284 -18.952 20.761 1.00 79.31 237 GLY A N 1
ATOM 1822 C CA . GLY A 1 237 ? 4.349 -20.048 21.045 1.00 79.31 237 GLY A CA 1
ATOM 1823 C C . GLY A 1 237 ? 2.973 -19.918 20.380 1.00 79.31 237 GLY A C 1
ATOM 1824 O O . GLY A 1 237 ? 2.122 -20.785 20.579 1.00 79.31 237 GLY A O 1
ATOM 1825 N N . LYS A 1 238 ? 2.741 -18.870 19.577 1.00 77.69 238 LYS A N 1
ATOM 1826 C CA . LYS A 1 238 ? 1.574 -18.762 18.693 1.00 77.69 238 LYS A CA 1
ATOM 1827 C C . LYS A 1 238 ? 1.932 -19.278 17.307 1.00 77.69 238 LYS A C 1
ATOM 1829 O O . LYS A 1 238 ? 2.962 -18.898 16.752 1.00 77.69 238 LYS A O 1
ATOM 1834 N N . LYS A 1 239 ? 1.054 -20.111 16.751 1.00 85.06 239 LYS A N 1
ATOM 1835 C CA . LYS A 1 239 ? 1.187 -20.694 15.417 1.00 85.06 239 LYS A CA 1
ATOM 1836 C C . LYS A 1 239 ? 0.018 -20.256 14.549 1.00 85.06 239 LYS A C 1
ATOM 1838 O O . LYS A 1 239 ? -1.132 -20.459 14.924 1.00 85.06 239 LYS A O 1
ATOM 1843 N N . GLU A 1 240 ? 0.327 -19.715 13.382 1.00 82.81 240 GLU A N 1
ATOM 1844 C CA . GLU A 1 240 ? -0.650 -19.299 12.383 1.00 82.81 240 GLU A CA 1
ATOM 1845 C C . GLU A 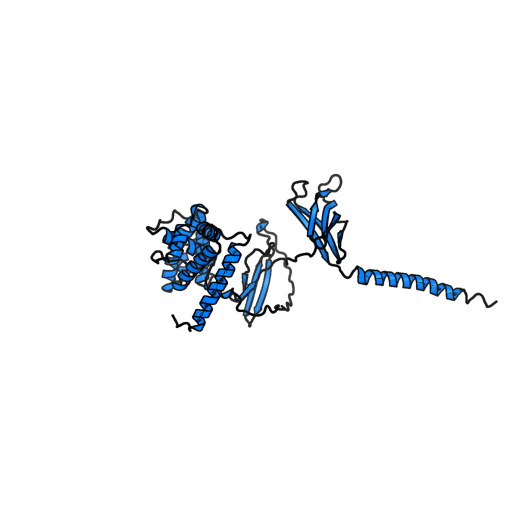1 240 ? -0.301 -19.938 11.042 1.00 82.81 240 GLU A C 1
ATOM 1847 O O . GLU A 1 240 ? 0.866 -20.003 10.658 1.00 82.81 240 GLU A O 1
ATOM 1852 N N . VAL A 1 241 ? -1.306 -20.460 10.342 1.00 86.62 241 VAL A N 1
ATOM 1853 C CA . VAL A 1 241 ? -1.137 -21.040 9.008 1.00 86.62 241 VAL A CA 1
ATOM 1854 C C . VAL A 1 241 ? -1.869 -20.148 8.026 1.00 86.62 241 VAL A C 1
ATOM 1856 O O . VAL A 1 241 ? -3.070 -19.944 8.169 1.00 86.62 241 VAL A O 1
ATOM 1859 N N . MET A 1 242 ? -1.157 -19.637 7.026 1.00 86.12 242 MET A N 1
ATOM 1860 C CA . MET A 1 242 ? -1.735 -18.740 6.031 1.00 86.12 242 MET A CA 1
ATOM 1861 C C . MET A 1 242 ? -1.311 -19.113 4.613 1.00 86.12 242 MET A C 1
ATOM 1863 O O . MET A 1 242 ? -0.225 -19.656 4.386 1.00 86.12 242 MET A O 1
ATOM 1867 N N . GLN A 1 243 ? -2.174 -18.792 3.652 1.00 85.88 243 GLN A N 1
ATOM 1868 C CA . GLN A 1 243 ? -1.878 -18.907 2.229 1.00 85.88 243 GLN A CA 1
ATOM 1869 C C . GLN A 1 243 ? -1.394 -17.561 1.701 1.00 85.88 243 GLN A C 1
ATOM 1871 O O . GLN A 1 243 ? -2.081 -16.550 1.817 1.00 85.88 243 GLN A O 1
ATOM 1876 N N . LEU A 1 244 ? -0.203 -17.552 1.111 1.00 86.62 244 LEU A N 1
ATOM 1877 C CA . LEU A 1 244 ? 0.390 -16.367 0.511 1.00 86.62 244 LEU A CA 1
ATOM 1878 C C . LEU A 1 244 ? 0.362 -16.500 -1.013 1.00 86.62 244 LEU A C 1
ATOM 1880 O O . LEU A 1 244 ? 1.072 -17.361 -1.549 1.00 86.62 244 LEU A O 1
ATOM 1884 N N . PRO A 1 245 ? -0.411 -15.664 -1.729 1.00 85.88 245 PRO A N 1
ATOM 1885 C CA . PRO A 1 245 ? -0.357 -15.626 -3.183 1.00 85.88 245 PRO A CA 1
ATOM 1886 C C . PRO A 1 245 ? 1.001 -15.088 -3.647 1.00 85.88 245 PRO A C 1
ATOM 1888 O O . PRO A 1 245 ? 1.601 -14.222 -3.007 1.00 85.88 245 PRO A O 1
ATOM 1891 N N . TYR A 1 246 ? 1.488 -15.607 -4.770 1.00 84.75 246 TYR A N 1
ATOM 1892 C CA . TYR A 1 246 ? 2.730 -15.162 -5.385 1.00 84.75 246 TYR A CA 1
ATOM 1893 C C . TYR A 1 246 ? 2.551 -13.793 -6.032 1.00 84.75 246 TYR A C 1
ATOM 1895 O O . TYR A 1 246 ? 1.922 -13.645 -7.082 1.00 84.75 246 TYR A O 1
ATOM 1903 N N . ASP A 1 247 ? 3.166 -12.790 -5.424 1.00 83.44 247 ASP A N 1
ATOM 1904 C CA . ASP A 1 247 ? 3.256 -11.453 -5.976 1.00 83.44 247 ASP A CA 1
ATOM 1905 C C . ASP A 1 247 ? 4.419 -11.380 -6.967 1.00 83.44 247 ASP A C 1
ATOM 1907 O O . ASP A 1 247 ? 5.576 -11.199 -6.590 1.00 83.44 247 ASP A O 1
ATOM 1911 N N . ARG A 1 248 ? 4.104 -11.500 -8.258 1.00 79.06 248 ARG A N 1
ATOM 1912 C CA . ARG A 1 248 ? 5.087 -11.462 -9.349 1.00 79.06 248 ARG A CA 1
ATOM 1913 C C . ARG A 1 248 ? 5.876 -10.148 -9.421 1.00 79.06 248 ARG A C 1
ATOM 1915 O O . ARG A 1 248 ? 7.002 -10.160 -9.918 1.00 79.06 248 ARG A O 1
ATOM 1922 N N . TYR A 1 249 ? 5.296 -9.032 -8.986 1.00 79.06 249 TYR A N 1
ATOM 1923 C CA . TYR A 1 249 ? 5.867 -7.695 -9.181 1.00 79.06 249 TYR A CA 1
ATOM 1924 C C . TYR A 1 249 ? 6.456 -7.102 -7.897 1.00 79.06 249 TYR A C 1
ATOM 1926 O O . TYR A 1 249 ? 7.174 -6.109 -7.966 1.00 79.06 249 TYR A O 1
ATOM 1934 N N . GLY A 1 250 ? 6.211 -7.716 -6.737 1.00 77.56 250 GLY A N 1
ATOM 1935 C CA . GLY A 1 250 ? 6.670 -7.208 -5.440 1.00 77.56 250 GLY A CA 1
ATOM 1936 C C . GLY A 1 250 ? 5.993 -5.901 -5.021 1.00 77.56 250 GLY A C 1
ATOM 1937 O O . GLY A 1 250 ? 6.479 -5.217 -4.113 1.00 77.56 250 GLY A O 1
ATOM 1938 N N . THR A 1 251 ? 4.907 -5.533 -5.697 1.00 77.06 251 THR A N 1
ATOM 1939 C CA . THR A 1 251 ? 4.116 -4.319 -5.465 1.00 77.06 251 THR A CA 1
ATOM 1940 C C . THR A 1 251 ? 2.853 -4.598 -4.653 1.00 77.06 251 THR A C 1
ATOM 1942 O O . THR A 1 251 ? 2.225 -3.665 -4.166 1.00 77.06 251 THR A O 1
ATOM 1945 N N . GLY A 1 252 ? 2.488 -5.866 -4.474 1.00 72.38 252 GLY A N 1
ATOM 1946 C CA . GLY A 1 252 ? 1.324 -6.296 -3.715 1.00 72.38 252 GLY A CA 1
ATOM 1947 C C . GLY A 1 252 ? 1.461 -6.032 -2.217 1.00 72.38 252 GLY A C 1
ATOM 1948 O O . GLY A 1 252 ? 2.556 -5.861 -1.678 1.00 72.38 252 GLY A O 1
ATOM 1949 N N . LEU A 1 253 ? 0.331 -6.011 -1.517 1.00 76.19 253 LEU A N 1
ATOM 1950 C CA . LEU A 1 253 ? 0.298 -5.774 -0.077 1.00 76.19 253 LEU A CA 1
ATOM 1951 C C . LEU A 1 253 ? 1.019 -6.892 0.688 1.00 76.19 253 LEU A C 1
ATOM 1953 O O . LEU A 1 253 ? 1.020 -8.060 0.290 1.00 76.19 253 LEU A O 1
ATOM 1957 N N . LYS A 1 254 ? 1.656 -6.521 1.801 1.00 85.62 254 LYS A N 1
ATOM 1958 C CA . LYS A 1 254 ? 2.161 -7.503 2.761 1.00 85.62 254 LYS A CA 1
ATOM 1959 C C . LYS A 1 254 ? 0.998 -7.947 3.638 1.00 85.62 254 LYS A C 1
ATOM 1961 O O . LYS A 1 254 ? 0.249 -7.108 4.131 1.00 85.62 254 LYS A O 1
ATOM 1966 N N . TRP A 1 255 ? 0.878 -9.247 3.842 1.00 82.94 255 TRP A N 1
ATOM 1967 C CA . TRP A 1 255 ? -0.169 -9.846 4.647 1.00 82.94 255 TRP A CA 1
ATOM 1968 C C . TRP A 1 255 ? 0.231 -9.822 6.126 1.00 82.94 255 TRP A C 1
ATOM 1970 O O . TRP A 1 255 ? 1.361 -10.205 6.447 1.00 82.94 255 TRP A O 1
ATOM 1980 N N . PRO A 1 256 ? -0.642 -9.351 7.029 1.00 88.31 256 PRO A N 1
ATOM 1981 C CA . PRO A 1 256 ? -0.389 -9.431 8.459 1.00 88.31 256 PRO A CA 1
ATOM 1982 C C . PRO A 1 256 ? -0.377 -10.894 8.914 1.00 88.31 256 PRO A C 1
ATOM 1984 O O . PRO A 1 256 ? -1.207 -11.682 8.478 1.00 88.31 256 PRO A O 1
ATOM 1987 N N . ALA A 1 257 ? 0.565 -11.236 9.790 1.00 84.75 257 ALA A N 1
ATOM 1988 C CA . ALA A 1 257 ? 0.660 -12.525 10.464 1.00 84.75 257 ALA A CA 1
ATOM 1989 C C . ALA A 1 257 ? 0.925 -12.317 11.963 1.00 84.75 257 ALA A C 1
ATOM 1991 O O . ALA A 1 257 ? 1.543 -11.324 12.371 1.00 84.75 257 ALA A O 1
ATOM 1992 N N . LEU A 1 258 ? 0.482 -13.276 12.771 1.00 85.06 258 LEU A N 1
ATOM 1993 C CA . LEU A 1 258 ? 0.560 -13.331 14.230 1.00 85.06 258 LEU A CA 1
ATOM 1994 C C . LEU A 1 258 ? -0.001 -12.073 14.891 1.00 85.06 258 LEU A C 1
ATOM 1996 O O . LEU A 1 258 ? 0.720 -11.345 15.584 1.00 85.06 258 LEU A O 1
ATOM 2000 N N . ASP A 1 259 ? -1.290 -11.828 14.654 1.00 79.56 259 ASP A N 1
ATOM 2001 C CA . ASP A 1 259 ? -2.021 -10.640 15.115 1.00 79.56 259 ASP A CA 1
ATOM 2002 C C . ASP A 1 259 ? -1.440 -9.325 14.547 1.00 79.56 259 ASP A C 1
ATOM 2004 O O . ASP A 1 259 ? -1.456 -8.279 15.194 1.00 79.56 259 ASP A O 1
ATOM 2008 N N . GLY A 1 260 ? -0.850 -9.380 13.345 1.00 76.06 260 GLY A N 1
ATOM 2009 C CA . GLY A 1 260 ? -0.269 -8.219 12.658 1.00 76.06 260 GLY A CA 1
ATOM 2010 C C . GLY A 1 260 ? 1.109 -7.785 13.162 1.00 76.06 260 GLY A C 1
ATOM 2011 O O . GLY A 1 260 ? 1.616 -6.744 12.742 1.00 76.06 260 GLY A O 1
ATOM 2012 N N . ARG A 1 261 ? 1.751 -8.581 14.026 1.00 79.62 261 ARG A N 1
ATOM 2013 C CA . ARG A 1 261 ? 3.130 -8.326 14.482 1.00 79.62 261 ARG A CA 1
ATOM 2014 C C . ARG A 1 261 ? 4.156 -8.472 13.363 1.00 79.62 261 ARG A C 1
ATOM 2016 O O . ARG A 1 261 ? 5.205 -7.830 13.405 1.00 79.62 261 ARG A O 1
ATOM 2023 N N . TYR A 1 262 ? 3.851 -9.293 12.364 1.00 82.38 262 TYR A N 1
ATOM 2024 C CA . TYR A 1 262 ? 4.697 -9.500 11.199 1.00 82.38 262 TYR A CA 1
ATOM 2025 C C . TYR A 1 262 ? 3.929 -9.197 9.919 1.00 82.38 262 TYR A C 1
ATOM 2027 O O . TYR A 1 262 ? 2.728 -9.424 9.825 1.00 82.38 262 TYR A O 1
ATOM 2035 N N . LEU A 1 263 ? 4.648 -8.690 8.922 1.00 85.12 263 LEU A N 1
ATOM 2036 C CA . LEU A 1 263 ? 4.132 -8.442 7.582 1.00 85.12 263 LEU A CA 1
ATOM 2037 C C . LEU A 1 263 ? 4.861 -9.360 6.608 1.00 85.12 263 LEU A C 1
ATOM 2039 O O . LEU A 1 263 ? 6.069 -9.221 6.401 1.00 85.12 263 LEU A O 1
ATOM 2043 N N . VAL A 1 264 ? 4.124 -10.289 6.012 1.00 87.00 264 VAL A N 1
ATOM 2044 C CA . VAL A 1 264 ? 4.668 -11.391 5.221 1.00 87.00 264 VAL A CA 1
ATOM 2045 C C . VAL A 1 264 ? 4.178 -11.288 3.784 1.00 87.00 264 VAL A C 1
ATOM 2047 O O . VAL A 1 264 ? 3.036 -10.934 3.512 1.00 87.00 264 VAL A O 1
ATOM 2050 N N . ARG A 1 265 ? 5.058 -11.559 2.823 1.00 87.19 265 ARG A N 1
ATOM 2051 C CA . ARG A 1 265 ? 4.719 -11.530 1.399 1.00 87.19 265 ARG A CA 1
ATOM 2052 C C . ARG A 1 265 ? 5.532 -12.573 0.663 1.00 87.19 265 ARG A C 1
ATOM 2054 O O . ARG A 1 265 ? 6.737 -12.680 0.886 1.00 87.19 265 ARG A O 1
ATOM 2061 N N . TYR A 1 266 ? 4.882 -13.297 -0.240 1.00 87.62 266 TYR A N 1
ATOM 2062 C CA . TYR A 1 266 ? 5.560 -14.210 -1.144 1.00 87.62 266 TYR A CA 1
ATOM 2063 C C . TYR A 1 266 ? 5.825 -13.508 -2.476 1.00 87.62 266 TYR A C 1
ATOM 2065 O O . TYR A 1 266 ? 4.895 -13.180 -3.201 1.00 87.62 266 TYR A O 1
ATOM 2073 N N . GLN A 1 267 ? 7.094 -13.239 -2.779 1.00 85.50 267 GLN A N 1
ATOM 2074 C CA . GLN A 1 267 ? 7.503 -12.457 -3.949 1.00 85.50 267 GLN A CA 1
ATOM 2075 C C . GLN A 1 267 ? 8.829 -12.967 -4.529 1.00 85.50 267 GLN A C 1
ATOM 2077 O O . GLN A 1 267 ? 9.592 -13.621 -3.808 1.00 85.50 267 GLN A O 1
ATOM 2082 N N . PRO A 1 268 ? 9.172 -12.638 -5.789 1.00 82.50 268 PRO A N 1
ATOM 2083 C CA . PRO A 1 268 ? 10.526 -12.818 -6.274 1.00 82.50 268 PRO A CA 1
ATOM 2084 C C . PRO A 1 268 ? 11.484 -11.874 -5.546 1.00 82.50 268 PRO A C 1
ATOM 2086 O O . PRO A 1 268 ? 11.146 -10.755 -5.153 1.00 82.50 268 PRO A O 1
ATOM 2089 N N . GLN A 1 269 ? 12.721 -12.328 -5.394 1.00 82.62 269 GLN A N 1
ATOM 2090 C CA . GLN A 1 269 ? 13.792 -11.469 -4.930 1.00 82.62 269 GLN A CA 1
ATOM 2091 C C . GLN A 1 269 ? 14.281 -10.607 -6.098 1.00 82.62 269 GLN A C 1
ATOM 2093 O O . GLN A 1 269 ? 14.851 -11.118 -7.061 1.00 82.62 269 GLN A O 1
ATOM 2098 N N . PHE A 1 270 ? 14.086 -9.294 -5.999 1.00 81.00 270 PHE A N 1
ATOM 2099 C CA . PHE A 1 270 ? 14.677 -8.346 -6.938 1.00 81.00 270 PHE A CA 1
ATOM 2100 C C . PHE A 1 270 ? 16.125 -8.085 -6.538 1.00 81.00 270 PHE A C 1
ATOM 2102 O O . PHE A 1 270 ? 16.398 -7.601 -5.440 1.00 81.00 270 PHE A O 1
ATOM 2109 N N . GLN A 1 271 ? 17.054 -8.424 -7.426 1.00 80.44 271 GLN A N 1
ATOM 2110 C CA . GLN A 1 271 ? 18.473 -8.143 -7.248 1.00 80.44 271 GLN A CA 1
ATOM 2111 C C . GLN A 1 271 ? 18.944 -7.210 -8.358 1.00 80.44 271 GLN A C 1
ATOM 2113 O O . GLN A 1 271 ? 18.722 -7.467 -9.543 1.00 80.44 271 GLN A O 1
ATOM 2118 N N . THR A 1 272 ? 19.603 -6.121 -7.972 1.00 82.06 272 THR A N 1
ATOM 2119 C CA . THR A 1 272 ? 20.224 -5.203 -8.926 1.00 82.06 272 THR A CA 1
ATOM 2120 C C . THR A 1 272 ? 21.534 -5.805 -9.408 1.00 82.06 272 THR A C 1
ATOM 2122 O O . THR A 1 272 ? 22.434 -6.070 -8.613 1.00 82.06 272 THR A O 1
ATOM 2125 N N . LEU A 1 273 ? 21.653 -6.004 -10.718 1.00 82.31 273 LEU A N 1
ATOM 2126 C CA . LEU A 1 273 ? 22.889 -6.479 -11.329 1.00 82.31 273 LEU A CA 1
ATOM 2127 C C . LEU A 1 273 ? 23.891 -5.320 -11.476 1.00 82.31 273 LEU A C 1
ATOM 2129 O O . LEU A 1 273 ? 23.483 -4.199 -11.790 1.00 82.31 273 LEU A O 1
ATOM 2133 N N . PRO A 1 274 ? 25.205 -5.573 -11.326 1.00 80.06 274 PRO A N 1
ATOM 2134 C CA . PRO A 1 274 ? 26.241 -4.549 -11.501 1.00 80.06 274 PRO A CA 1
ATOM 2135 C C . PRO A 1 274 ? 26.446 -4.133 -12.971 1.00 80.06 274 PRO A C 1
ATOM 2137 O O . PRO A 1 274 ? 27.195 -3.201 -13.256 1.00 80.06 274 PRO A O 1
ATOM 2140 N N . HIS A 1 275 ? 25.778 -4.801 -13.917 1.00 81.25 275 HIS A N 1
ATOM 2141 C CA . HIS A 1 275 ? 25.865 -4.530 -15.350 1.00 81.25 275 HIS A CA 1
ATOM 2142 C C . HIS A 1 275 ? 24.537 -3.997 -15.884 1.00 81.25 275 HIS A C 1
ATOM 2144 O O . HIS A 1 275 ? 23.473 -4.538 -15.579 1.00 81.25 275 HIS A O 1
ATOM 2150 N N . ARG A 1 276 ? 24.596 -2.969 -16.739 1.00 83.44 276 ARG A N 1
ATOM 2151 C CA . ARG A 1 276 ? 23.431 -2.503 -17.504 1.00 83.44 276 ARG A CA 1
ATOM 2152 C C . ARG A 1 276 ? 23.480 -3.099 -18.902 1.00 83.44 276 ARG A C 1
ATOM 2154 O O . ARG A 1 276 ? 24.477 -2.949 -19.602 1.00 83.44 276 ARG A O 1
ATOM 2161 N N . ILE A 1 277 ? 22.396 -3.752 -19.305 1.00 84.50 277 ILE A N 1
ATOM 2162 C CA . ILE A 1 277 ? 22.271 -4.385 -20.619 1.00 84.50 277 ILE A CA 1
ATOM 2163 C C . ILE A 1 277 ? 21.152 -3.691 -21.372 1.00 84.50 277 ILE A C 1
ATOM 2165 O O . ILE A 1 277 ? 20.034 -3.576 -20.872 1.00 84.50 277 ILE A O 1
ATOM 2169 N N . ARG A 1 278 ? 21.452 -3.243 -22.587 1.00 86.50 278 ARG A N 1
ATOM 2170 C CA . ARG A 1 278 ? 20.460 -2.732 -23.523 1.00 86.50 278 ARG A CA 1
ATOM 2171 C C . ARG A 1 278 ? 20.309 -3.724 -24.666 1.00 86.50 278 ARG A C 1
ATOM 2173 O O . ARG A 1 278 ? 21.294 -4.086 -25.300 1.00 86.50 278 ARG A O 1
ATOM 2180 N N . LEU A 1 279 ? 19.078 -4.167 -24.900 1.00 84.62 279 LEU A N 1
ATOM 2181 C CA . LEU A 1 279 ? 18.738 -5.044 -26.014 1.00 84.62 279 LEU A CA 1
ATOM 2182 C C . LEU A 1 279 ? 18.419 -4.215 -27.260 1.00 84.62 279 LEU A C 1
ATOM 2184 O O . LEU A 1 279 ? 17.725 -3.201 -27.188 1.00 84.62 279 LEU A O 1
ATOM 2188 N N . HIS A 1 280 ? 18.882 -4.697 -28.402 1.00 84.69 280 HIS A N 1
ATOM 2189 C CA . HIS A 1 280 ? 18.666 -4.156 -29.731 1.00 84.69 280 HIS A CA 1
ATOM 2190 C C . HIS A 1 280 ? 18.172 -5.277 -30.652 1.00 84.69 280 HIS A C 1
ATOM 2192 O O . HIS A 1 280 ? 18.734 -6.370 -30.673 1.00 84.69 280 HIS A O 1
ATOM 2198 N N . GLN A 1 281 ? 17.121 -4.992 -31.428 1.00 83.25 281 GLN A N 1
ATOM 2199 C CA . GLN A 1 281 ? 16.631 -5.860 -32.510 1.00 83.25 281 GLN A CA 1
ATOM 2200 C C . GLN A 1 281 ? 16.435 -7.335 -32.111 1.00 83.25 281 GLN A C 1
ATOM 2202 O O . GLN A 1 281 ? 16.935 -8.250 -32.765 1.00 83.25 281 GLN A O 1
ATOM 2207 N N . ALA A 1 282 ? 15.680 -7.571 -31.038 1.00 85.31 282 ALA A N 1
ATOM 2208 C CA . ALA A 1 282 ? 15.327 -8.924 -30.631 1.00 85.31 282 ALA A CA 1
ATOM 2209 C C . ALA A 1 282 ? 14.520 -9.649 -31.727 1.00 85.31 282 ALA A C 1
ATOM 2211 O O . ALA A 1 282 ? 13.607 -9.074 -32.326 1.00 85.31 282 ALA A O 1
ATOM 2212 N N . ARG A 1 283 ? 14.850 -10.917 -31.988 1.00 86.94 283 ARG A N 1
ATOM 2213 C CA . ARG A 1 283 ? 14.241 -11.739 -33.042 1.00 86.94 283 ARG A CA 1
ATOM 2214 C C . ARG A 1 283 ? 14.118 -13.206 -32.632 1.00 86.94 283 ARG A C 1
ATOM 2216 O O . ARG A 1 283 ? 14.995 -13.752 -31.965 1.00 86.94 283 ARG A O 1
ATOM 2223 N N . GLN A 1 284 ? 13.040 -13.853 -33.075 1.00 88.12 284 GLN A N 1
ATOM 2224 C CA . GLN A 1 284 ? 12.886 -15.307 -33.010 1.00 88.12 284 GLN A CA 1
ATOM 2225 C C . GLN A 1 284 ? 13.291 -15.920 -34.354 1.00 88.12 284 GLN A C 1
ATOM 2227 O O . GLN A 1 284 ? 12.700 -15.619 -35.390 1.00 88.12 284 GLN A O 1
ATOM 2232 N N . LEU A 1 285 ? 14.263 -16.826 -34.326 1.00 86.38 285 LEU A N 1
ATOM 2233 C CA . LEU A 1 285 ? 14.542 -17.755 -35.414 1.00 86.38 285 LEU A CA 1
ATOM 2234 C C . LEU A 1 285 ? 13.643 -18.978 -35.242 1.00 86.38 285 LEU A C 1
ATOM 2236 O O . LEU A 1 285 ? 13.560 -19.524 -34.143 1.00 86.38 285 LEU A O 1
ATOM 2240 N N . SER A 1 286 ? 12.981 -19.411 -36.312 1.00 86.88 286 SER A N 1
ATOM 2241 C CA . SER A 1 286 ? 12.085 -20.577 -36.313 1.00 86.88 286 SER A CA 1
ATOM 2242 C C . SER A 1 286 ? 12.594 -21.642 -37.283 1.00 86.88 286 SER A C 1
ATOM 2244 O O . SER A 1 286 ? 13.360 -21.333 -38.199 1.00 86.88 286 SER A O 1
ATOM 2246 N N . TYR A 1 287 ? 12.181 -22.894 -37.090 1.00 87.00 287 TYR A N 1
ATOM 2247 C CA . TYR A 1 287 ? 12.495 -23.961 -38.042 1.00 87.00 287 TYR A CA 1
ATOM 2248 C C . TYR A 1 287 ? 11.863 -23.681 -39.410 1.00 87.00 287 TYR A C 1
ATOM 2250 O O . TYR A 1 287 ? 10.753 -23.156 -39.504 1.00 87.00 287 TYR A O 1
ATOM 2258 N N . ALA A 1 288 ? 12.558 -24.057 -40.485 1.00 83.62 288 ALA A N 1
ATOM 2259 C CA . ALA A 1 288 ? 12.045 -23.883 -41.838 1.00 83.62 288 ALA A CA 1
ATOM 2260 C C . ALA A 1 288 ? 10.686 -24.590 -41.994 1.00 83.62 288 ALA A C 1
ATOM 2262 O O . ALA A 1 288 ? 10.572 -25.789 -41.749 1.00 83.62 288 ALA A O 1
ATOM 2263 N N . GLY A 1 289 ? 9.656 -23.836 -42.386 1.00 82.56 289 GLY A N 1
ATOM 2264 C CA . GLY A 1 289 ? 8.301 -24.362 -42.579 1.00 82.56 289 GLY A CA 1
ATOM 2265 C C . GLY A 1 289 ? 7.487 -24.586 -41.297 1.00 82.56 289 GLY A C 1
ATOM 2266 O O . GLY A 1 289 ? 6.422 -25.190 -41.376 1.00 82.56 289 GLY A O 1
ATOM 2267 N N . SER A 1 290 ? 7.942 -24.108 -40.132 1.00 83.00 290 SER A N 1
ATOM 2268 C CA . SER A 1 290 ? 7.213 -24.219 -38.861 1.00 83.00 290 SER A CA 1
ATOM 2269 C C . SER A 1 290 ? 7.215 -22.901 -38.079 1.00 83.00 290 SER A C 1
ATOM 2271 O O . SER A 1 290 ? 8.144 -22.103 -38.176 1.00 83.00 290 SER A O 1
ATOM 2273 N N . ALA A 1 291 ? 6.180 -22.689 -37.261 1.00 78.31 291 ALA A N 1
ATOM 2274 C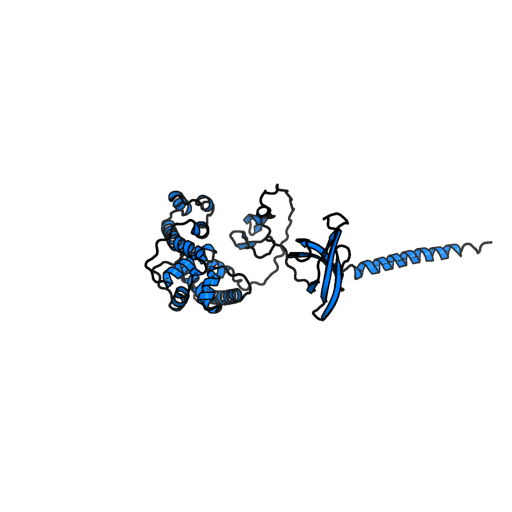 CA . ALA A 1 291 ? 6.123 -21.598 -36.282 1.00 78.31 291 ALA A CA 1
ATOM 2275 C C . ALA A 1 291 ? 6.903 -21.912 -34.986 1.00 78.31 291 ALA A C 1
ATOM 2277 O O . ALA A 1 291 ? 6.958 -21.089 -34.073 1.00 78.31 291 ALA A O 1
ATOM 2278 N N . GLN A 1 292 ? 7.493 -23.108 -34.883 1.00 81.88 292 GLN A N 1
ATOM 2279 C CA . GLN A 1 292 ? 8.270 -23.534 -33.724 1.00 81.88 292 GLN A CA 1
ATOM 2280 C C . GLN A 1 292 ? 9.600 -22.771 -33.636 1.00 81.88 292 GLN A C 1
ATOM 2282 O O . GLN A 1 292 ? 10.388 -22.761 -34.587 1.00 81.88 292 GLN A O 1
ATOM 2287 N N . ALA A 1 293 ? 9.861 -22.178 -32.469 1.00 82.19 293 ALA A N 1
ATOM 2288 C CA . ALA A 1 293 ? 11.097 -21.461 -32.182 1.00 82.19 293 ALA A CA 1
ATOM 2289 C C . ALA A 1 293 ? 12.316 -22.402 -32.217 1.00 82.19 293 ALA A C 1
ATOM 2291 O O . ALA A 1 293 ? 12.316 -23.465 -31.599 1.00 82.19 293 ALA A O 1
ATOM 2292 N N . PHE A 1 294 ? 13.356 -21.981 -32.933 1.00 85.12 294 PHE A N 1
ATOM 2293 C CA . PHE A 1 294 ? 14.679 -22.604 -32.981 1.00 85.12 294 PHE A CA 1
ATOM 2294 C C . PHE A 1 294 ? 15.672 -21.886 -32.059 1.00 85.12 294 PHE A C 1
ATOM 2296 O O . PHE A 1 294 ? 16.445 -22.531 -31.357 1.00 85.12 294 PHE A O 1
ATOM 2303 N N . SER A 1 295 ? 15.669 -20.550 -32.065 1.00 86.19 295 SER A N 1
ATOM 2304 C CA . SER A 1 295 ? 16.554 -19.734 -31.229 1.00 86.19 295 SER A CA 1
ATOM 2305 C C . SER A 1 295 ? 15.980 -18.332 -31.051 1.00 86.19 295 SER A C 1
ATOM 2307 O O . SER A 1 295 ? 15.376 -17.781 -31.970 1.00 86.19 295 SER A O 1
ATOM 2309 N N . PHE A 1 296 ? 16.204 -17.733 -29.888 1.00 88.44 296 PHE A N 1
ATOM 2310 C CA . PHE A 1 296 ? 15.964 -16.311 -29.656 1.00 88.44 296 PHE A CA 1
ATOM 2311 C C . PHE A 1 296 ? 17.291 -15.572 -29.696 1.00 88.44 296 PHE A C 1
ATOM 2313 O O . PHE A 1 296 ? 18.237 -15.991 -29.029 1.00 88.44 296 PHE A O 1
ATOM 2320 N N . GLU A 1 297 ? 17.358 -14.482 -30.454 1.00 89.62 297 GLU A N 1
ATOM 2321 C CA . GLU A 1 297 ? 18.565 -13.671 -30.597 1.00 89.62 297 GLU A CA 1
ATOM 2322 C C . GLU A 1 297 ? 18.272 -12.196 -30.344 1.00 89.62 297 GLU A C 1
ATOM 2324 O O . GLU A 1 297 ? 17.189 -11.705 -30.653 1.00 89.62 297 GLU A O 1
ATOM 2329 N N . SER A 1 298 ? 19.252 -11.481 -29.807 1.00 88.00 298 SER A N 1
ATOM 2330 C CA . SER A 1 298 ? 19.231 -10.027 -29.696 1.00 88.00 298 SER A CA 1
ATOM 2331 C C . SER A 1 298 ? 20.656 -9.510 -29.757 1.00 88.00 298 SER A C 1
ATOM 2333 O O . SER A 1 298 ? 21.552 -10.090 -29.144 1.00 88.00 298 SER A O 1
ATOM 2335 N N . ASP A 1 299 ? 20.861 -8.384 -30.425 1.00 87.25 299 ASP A N 1
ATOM 2336 C CA . ASP A 1 299 ? 22.096 -7.632 -30.248 1.00 87.25 299 ASP A CA 1
ATOM 2337 C C . ASP A 1 299 ? 22.023 -6.910 -28.907 1.00 87.25 299 ASP A C 1
ATOM 2339 O O . ASP A 1 299 ? 20.963 -6.431 -28.504 1.00 87.25 299 ASP A O 1
ATOM 2343 N N . VAL A 1 300 ? 23.117 -6.908 -28.158 1.00 85.69 300 VAL A N 1
ATOM 2344 C CA . VAL A 1 300 ? 23.160 -6.365 -26.807 1.00 85.69 300 VAL A CA 1
ATOM 2345 C C . VAL A 1 300 ? 24.336 -5.434 -26.642 1.00 85.69 300 VAL A C 1
ATOM 2347 O O . VAL A 1 300 ? 25.461 -5.750 -27.024 1.00 85.69 300 VAL A O 1
ATOM 2350 N N . THR A 1 301 ? 24.053 -4.299 -26.022 1.00 84.06 301 THR A N 1
ATOM 2351 C CA . THR A 1 301 ? 25.056 -3.365 -25.545 1.00 84.06 301 THR A CA 1
ATOM 2352 C C . THR A 1 301 ? 25.186 -3.544 -24.044 1.00 84.06 301 THR A C 1
ATOM 2354 O O . THR A 1 301 ? 24.239 -3.280 -23.295 1.00 84.06 301 THR A O 1
ATOM 2357 N N . VAL A 1 302 ? 26.349 -4.015 -23.600 1.00 80.38 302 VAL A N 1
ATOM 2358 C CA . VAL A 1 302 ? 26.649 -4.182 -22.175 1.00 80.38 302 VAL A CA 1
ATOM 2359 C C . VAL A 1 302 ? 27.515 -3.021 -21.718 1.00 80.38 302 VAL A C 1
ATOM 2361 O O . VAL A 1 302 ? 28.593 -2.813 -22.269 1.00 80.38 302 VAL A O 1
ATOM 2364 N N . LEU A 1 303 ? 27.022 -2.286 -20.722 1.00 77.62 303 LEU A N 1
ATOM 2365 C CA . LEU A 1 303 ? 27.718 -1.192 -20.054 1.00 77.62 303 LEU A CA 1
ATOM 2366 C C . LEU A 1 303 ? 28.396 -1.729 -18.789 1.00 77.62 303 LEU A C 1
ATOM 2368 O O . LEU A 1 303 ? 27.728 -2.051 -17.799 1.00 77.62 303 LEU A O 1
ATOM 2372 N N . GLU A 1 304 ? 29.723 -1.820 -18.826 1.00 67.38 304 GLU A N 1
ATOM 2373 C CA . GLU A 1 304 ? 30.569 -2.234 -17.699 1.00 67.38 304 GLU A CA 1
ATOM 2374 C C . GLU A 1 304 ? 31.011 -0.970 -16.935 1.00 67.38 304 GLU A C 1
ATOM 2376 O O . GLU A 1 304 ? 31.634 -0.076 -17.514 1.00 67.38 304 GLU A O 1
ATOM 2381 N N . ASN A 1 305 ? 30.625 -0.843 -15.656 1.00 63.41 305 ASN A N 1
ATOM 2382 C CA . ASN A 1 305 ? 31.024 0.257 -14.758 1.00 63.41 305 ASN A CA 1
ATOM 2383 C C . ASN A 1 305 ? 30.925 1.675 -15.370 1.00 63.41 305 ASN A C 1
ATOM 2385 O O . ASN A 1 305 ? 31.766 2.542 -15.135 1.00 63.41 305 ASN A O 1
ATOM 2389 N N . GLY A 1 306 ? 29.883 1.906 -16.177 1.00 61.25 306 GLY A N 1
ATOM 2390 C CA . GLY A 1 306 ? 29.551 3.212 -16.751 1.00 61.25 306 GLY A CA 1
ATOM 2391 C C . GLY A 1 306 ? 30.450 3.706 -17.891 1.00 61.25 306 GLY A C 1
ATOM 2392 O O . GLY A 1 306 ? 30.262 4.848 -18.303 1.00 61.25 306 GLY A O 1
ATOM 2393 N N . LYS A 1 307 ? 31.404 2.907 -18.400 1.00 58.69 307 LYS A N 1
ATOM 2394 C CA . LYS A 1 307 ? 32.353 3.368 -19.438 1.00 58.69 307 LYS A CA 1
ATOM 2395 C C . LYS A 1 307 ? 32.574 2.425 -20.618 1.00 58.69 307 LYS A C 1
ATOM 2397 O O . LYS A 1 307 ? 32.803 2.930 -21.712 1.00 58.69 307 LYS A O 1
ATOM 2402 N N . ASP A 1 308 ? 32.486 1.110 -20.440 1.00 60.69 308 ASP A N 1
ATOM 2403 C CA . ASP A 1 308 ? 32.765 0.192 -21.549 1.00 60.69 308 ASP A CA 1
ATOM 2404 C C . ASP A 1 308 ? 31.472 -0.209 -22.253 1.00 60.69 308 ASP A C 1
ATOM 2406 O O . ASP A 1 308 ? 30.606 -0.829 -21.640 1.00 60.69 308 ASP A O 1
ATOM 2410 N N . GLU A 1 309 ? 31.358 0.137 -23.537 1.00 67.88 309 GLU A N 1
ATOM 2411 C CA . GLU A 1 309 ? 30.261 -0.256 -24.422 1.00 67.88 309 GLU A CA 1
ATOM 2412 C C . GLU A 1 309 ? 30.723 -1.423 -25.307 1.00 67.88 309 GLU A C 1
ATOM 2414 O O . GLU A 1 309 ? 31.534 -1.248 -26.218 1.00 67.88 309 GLU A O 1
ATOM 2419 N N . LYS A 1 310 ? 30.244 -2.640 -25.033 1.00 67.50 310 LYS A N 1
ATOM 2420 C CA . LYS A 1 310 ? 30.504 -3.808 -25.892 1.00 67.50 310 LYS A CA 1
ATOM 2421 C C . LYS A 1 310 ? 29.224 -4.234 -26.588 1.00 67.50 310 LYS A C 1
ATOM 2423 O O . LYS A 1 310 ? 28.240 -4.544 -25.919 1.00 67.50 310 LYS A O 1
ATOM 2428 N N . VAL A 1 311 ? 29.279 -4.291 -27.917 1.00 72.38 311 VAL A N 1
ATOM 2429 C CA . VAL A 1 311 ? 28.216 -4.844 -28.760 1.00 72.38 311 VAL A CA 1
ATOM 2430 C C . VAL A 1 311 ? 28.480 -6.334 -28.950 1.00 72.38 311 VAL A C 1
ATOM 2432 O O . VAL A 1 311 ? 29.508 -6.727 -29.504 1.00 72.38 311 VAL A O 1
ATOM 2435 N N . ALA A 1 312 ? 27.565 -7.172 -28.477 1.00 78.94 312 ALA A N 1
ATOM 2436 C CA . ALA A 1 312 ? 27.612 -8.617 -28.660 1.00 78.94 312 ALA A CA 1
ATOM 2437 C C . ALA A 1 312 ? 26.242 -9.139 -29.096 1.00 78.94 312 ALA A C 1
ATOM 2439 O O . ALA A 1 312 ? 25.221 -8.586 -28.715 1.00 78.94 312 ALA A O 1
ATOM 2440 N N . THR A 1 313 ? 26.199 -10.226 -29.861 1.00 84.44 313 THR A N 1
ATOM 2441 C CA . THR A 1 313 ? 24.934 -10.904 -30.171 1.00 84.44 313 THR A CA 1
ATOM 2442 C C . THR A 1 313 ? 24.679 -11.985 -29.126 1.00 84.44 313 THR A C 1
ATOM 2444 O O . THR A 1 313 ? 25.442 -12.950 -29.019 1.00 84.44 313 THR A O 1
ATOM 2447 N N . LEU A 1 314 ? 23.608 -11.811 -28.357 1.00 86.75 314 LEU A N 1
ATOM 2448 C CA . LEU A 1 314 ? 23.109 -12.751 -27.363 1.00 86.75 314 LEU A CA 1
ATOM 2449 C C . LEU A 1 314 ? 22.140 -13.729 -28.029 1.00 86.75 314 LEU A C 1
ATOM 2451 O O . LEU A 1 314 ? 21.246 -13.306 -28.760 1.00 86.75 314 LEU A O 1
ATOM 2455 N N . SER A 1 315 ? 22.267 -15.024 -27.753 1.00 86.31 315 SER A N 1
ATOM 2456 C CA . SER A 1 315 ? 21.239 -15.999 -28.127 1.00 86.31 315 SER A CA 1
ATOM 2457 C C . SER A 1 315 ? 21.110 -17.130 -27.115 1.00 86.31 315 SER A C 1
ATOM 2459 O O . SER A 1 315 ? 21.873 -17.197 -26.152 1.00 86.31 315 SER A O 1
ATOM 2461 N N . MET A 1 316 ? 20.164 -18.045 -27.341 1.00 82.75 316 MET A N 1
ATOM 2462 C CA . MET A 1 316 ? 20.056 -19.279 -26.547 1.00 82.75 316 MET A CA 1
ATOM 2463 C C . MET A 1 316 ? 21.359 -20.095 -26.561 1.00 82.75 316 MET A C 1
ATOM 2465 O O . MET A 1 316 ? 21.745 -20.666 -25.546 1.00 82.75 316 MET A O 1
ATOM 2469 N N . ASN A 1 317 ? 22.055 -20.112 -27.704 1.00 83.81 317 ASN A N 1
ATOM 2470 C CA . ASN A 1 317 ? 23.271 -20.905 -27.911 1.00 83.81 317 ASN A CA 1
ATOM 2471 C C . ASN A 1 317 ? 24.558 -20.068 -27.839 1.00 83.81 317 ASN A C 1
ATOM 2473 O O . ASN A 1 317 ? 25.657 -20.623 -27.816 1.00 83.81 317 ASN A O 1
ATOM 2477 N N . ARG A 1 318 ? 24.443 -18.735 -27.819 1.00 85.00 318 ARG A N 1
ATOM 2478 C CA . ARG A 1 318 ? 25.569 -17.801 -27.767 1.00 85.00 318 ARG A CA 1
ATOM 2479 C C . ARG A 1 318 ? 25.471 -16.940 -26.517 1.00 85.00 318 ARG A C 1
ATOM 2481 O O . ARG A 1 318 ? 24.725 -15.966 -26.462 1.00 85.00 318 ARG A O 1
ATOM 2488 N N . VAL A 1 319 ? 26.263 -17.334 -25.531 1.00 84.69 319 VAL A N 1
ATOM 2489 C CA . VAL A 1 319 ? 26.325 -16.722 -24.205 1.00 84.69 319 VAL A CA 1
ATOM 2490 C C . VAL A 1 319 ? 27.258 -15.523 -24.238 1.00 84.69 319 VAL A C 1
ATOM 2492 O O . VAL A 1 319 ? 28.363 -15.617 -24.777 1.00 84.69 319 VAL A O 1
ATOM 2495 N N . TYR A 1 320 ? 26.837 -14.420 -23.628 1.00 85.44 320 TYR A N 1
ATOM 2496 C CA . TYR A 1 320 ? 27.748 -13.327 -23.313 1.00 85.44 320 TYR A CA 1
ATOM 2497 C C . TYR A 1 320 ? 28.258 -13.493 -21.883 1.00 85.44 320 TYR A C 1
ATOM 2499 O O . TYR A 1 320 ? 27.462 -13.631 -20.953 1.00 85.44 320 TYR A O 1
ATOM 2507 N N . GLU A 1 321 ? 29.579 -13.499 -21.718 1.00 84.69 321 GLU A N 1
ATOM 2508 C CA . GLU A 1 321 ? 30.240 -13.662 -20.424 1.00 84.69 321 GLU A CA 1
ATOM 2509 C C . GLU A 1 321 ? 30.996 -12.376 -20.073 1.00 84.69 321 GLU A C 1
ATOM 2511 O O . GLU A 1 321 ? 31.824 -11.896 -20.852 1.00 84.69 321 GLU A O 1
ATOM 2516 N N . THR A 1 322 ? 30.711 -11.816 -18.900 1.00 80.56 322 THR A N 1
ATOM 2517 C CA . THR A 1 322 ? 31.454 -10.679 -18.349 1.00 80.56 322 THR A CA 1
ATOM 2518 C C . THR A 1 322 ? 32.672 -11.173 -17.568 1.00 80.56 322 THR A C 1
ATOM 2520 O O . THR A 1 322 ? 32.680 -12.292 -17.053 1.00 80.56 322 THR A O 1
ATOM 2523 N N . ARG A 1 323 ? 33.703 -10.328 -17.432 1.00 76.62 323 ARG A N 1
ATOM 2524 C CA . ARG A 1 323 ? 34.927 -10.650 -16.675 1.00 76.62 323 ARG A CA 1
ATOM 2525 C C . ARG A 1 323 ? 34.649 -11.030 -15.220 1.00 76.62 323 ARG A C 1
ATOM 2527 O O . ARG A 1 323 ? 35.330 -11.896 -14.686 1.00 76.62 323 ARG A O 1
ATOM 2534 N N . ASP A 1 324 ? 33.609 -10.447 -14.634 1.00 75.62 324 ASP A N 1
ATOM 2535 C CA . ASP A 1 324 ? 33.186 -10.685 -13.250 1.00 75.62 324 ASP A CA 1
ATOM 2536 C C . ASP A 1 324 ? 32.442 -12.024 -13.049 1.00 75.62 324 ASP A C 1
ATOM 2538 O O . ASP A 1 324 ? 31.961 -12.320 -11.955 1.00 75.62 324 ASP A O 1
ATOM 2542 N N . GLY A 1 325 ? 32.328 -12.848 -14.098 1.00 81.25 325 GLY A N 1
ATOM 2543 C CA . GLY A 1 325 ? 31.717 -14.178 -14.034 1.00 81.25 325 GLY A CA 1
ATOM 2544 C C . GLY A 1 325 ? 30.207 -14.205 -14.287 1.00 81.25 325 GLY A C 1
ATOM 2545 O O . GLY A 1 325 ? 29.581 -15.248 -14.110 1.00 81.25 325 GLY A O 1
ATOM 2546 N N . TYR A 1 326 ? 29.598 -13.098 -14.719 1.00 86.44 326 TYR A N 1
ATOM 2547 C CA . TYR A 1 326 ? 28.192 -13.087 -15.136 1.00 86.44 326 TYR A CA 1
ATOM 2548 C C . TYR A 1 326 ? 28.024 -13.646 -16.546 1.00 86.44 326 TYR A C 1
ATOM 2550 O O . TYR A 1 326 ? 28.761 -13.288 -17.461 1.00 86.44 326 TYR A O 1
ATOM 2558 N N . ARG A 1 327 ? 27.020 -14.501 -16.728 1.00 87.19 327 ARG A N 1
ATOM 2559 C CA . ARG A 1 327 ? 26.688 -15.163 -17.989 1.00 87.19 327 ARG A CA 1
ATOM 2560 C C . ARG A 1 327 ? 25.243 -14.851 -18.336 1.00 87.19 327 ARG A C 1
ATOM 2562 O O . ARG A 1 327 ? 24.343 -15.145 -17.549 1.00 87.19 327 ARG A O 1
ATOM 2569 N N . PHE A 1 328 ? 25.037 -14.273 -19.508 1.00 88.81 328 PHE A N 1
ATOM 2570 C CA . PHE A 1 328 ? 23.727 -13.864 -19.993 1.00 88.81 328 PHE A CA 1
ATOM 2571 C C . PHE A 1 328 ? 23.286 -14.780 -21.128 1.00 88.81 328 PHE A C 1
ATOM 2573 O O . PHE A 1 328 ? 24.076 -15.093 -22.023 1.00 88.81 328 PHE A O 1
ATOM 2580 N N . TYR A 1 329 ? 22.013 -15.171 -21.103 1.00 89.44 329 TYR A N 1
ATOM 2581 C CA . TYR A 1 329 ? 21.386 -16.032 -22.102 1.00 89.44 329 TYR A CA 1
ATOM 2582 C C . TYR A 1 329 ? 20.039 -15.450 -22.494 1.00 89.44 329 TYR A C 1
ATOM 2584 O O . TYR A 1 329 ? 19.273 -15.023 -21.628 1.00 89.44 329 TYR A O 1
ATOM 2592 N N . MET A 1 330 ? 19.713 -15.483 -23.781 1.00 88.12 330 MET A N 1
ATOM 2593 C CA . MET A 1 330 ? 18.357 -15.163 -24.210 1.00 88.12 330 MET A CA 1
ATOM 2594 C C . MET A 1 330 ? 17.463 -16.381 -23.975 1.00 88.12 330 MET A C 1
ATOM 2596 O O . MET A 1 330 ? 17.805 -17.471 -24.423 1.00 88.12 330 MET A O 1
ATOM 2600 N N . ALA A 1 331 ? 16.343 -16.210 -23.272 1.00 84.38 331 ALA A N 1
ATOM 2601 C CA . ALA A 1 331 ? 15.460 -17.321 -22.918 1.00 84.38 331 ALA A CA 1
ATOM 2602 C C . ALA A 1 331 ? 14.125 -17.294 -23.664 1.00 84.38 331 ALA A C 1
ATOM 2604 O O . ALA A 1 331 ? 13.659 -18.346 -24.089 1.00 84.38 331 ALA A O 1
ATOM 2605 N N . ASN A 1 332 ? 13.504 -16.119 -23.823 1.00 86.56 332 ASN A N 1
ATOM 2606 C CA . ASN A 1 332 ? 12.186 -16.024 -24.454 1.00 86.56 332 ASN A CA 1
ATOM 2607 C C . ASN A 1 332 ? 11.869 -14.621 -25.003 1.00 86.56 332 ASN A C 1
ATOM 2609 O O . ASN A 1 332 ? 12.372 -13.619 -24.486 1.00 86.56 332 ASN A O 1
ATOM 2613 N N . LEU A 1 333 ? 10.981 -14.556 -25.999 1.00 85.12 333 LEU A N 1
ATOM 2614 C CA . LEU A 1 333 ? 10.389 -13.333 -26.548 1.00 85.12 333 LEU A CA 1
ATOM 2615 C C . LEU A 1 333 ? 8.866 -13.476 -26.634 1.00 85.12 333 LEU A C 1
ATOM 2617 O O . LEU A 1 333 ? 8.363 -14.4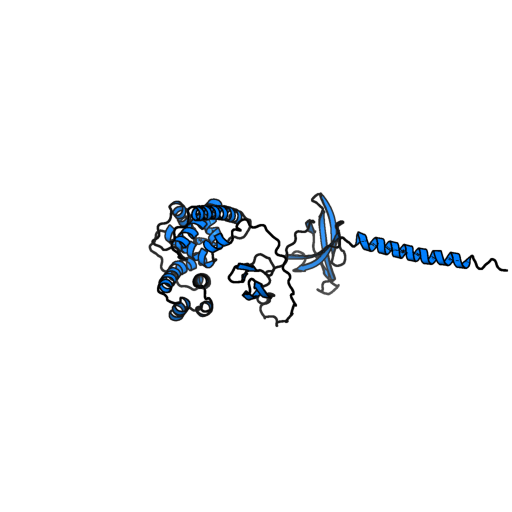57 -27.178 1.00 85.12 333 LEU A O 1
ATOM 2621 N N . TYR A 1 334 ? 8.127 -12.480 -26.137 1.00 81.81 334 TYR A N 1
ATOM 2622 C CA . TYR A 1 334 ? 6.665 -12.502 -26.166 1.00 81.81 334 TYR A CA 1
ATOM 2623 C C . TYR A 1 334 ? 6.039 -11.141 -26.524 1.00 81.81 334 TYR A C 1
ATOM 2625 O O . TYR A 1 334 ? 6.377 -10.132 -25.900 1.00 81.81 334 TYR A O 1
ATOM 2633 N N . PRO A 1 335 ? 5.076 -11.087 -27.464 1.00 82.38 335 PRO A N 1
ATOM 2634 C CA . PRO A 1 335 ? 4.842 -12.078 -28.515 1.00 82.38 335 PRO A CA 1
ATOM 2635 C C . PRO A 1 335 ? 6.063 -12.168 -29.457 1.00 82.38 335 PRO A C 1
ATOM 2637 O O . PRO A 1 335 ? 6.820 -11.205 -29.576 1.00 82.38 335 PRO A O 1
ATOM 2640 N N . PRO A 1 336 ? 6.261 -13.294 -30.161 1.00 70.88 336 PRO A N 1
ATOM 2641 C CA . PRO A 1 336 ? 7.461 -13.532 -30.970 1.00 70.88 336 PRO A CA 1
ATOM 2642 C C . PRO A 1 336 ? 7.484 -12.780 -32.309 1.00 70.88 336 PRO A C 1
ATOM 2644 O O . PRO A 1 336 ? 8.414 -12.933 -33.100 1.00 70.88 336 PRO A O 1
ATOM 2647 N N . THR A 1 337 ? 6.448 -11.985 -32.585 1.00 75.31 337 THR A N 1
ATOM 2648 C CA . THR A 1 337 ? 6.296 -11.274 -33.855 1.00 75.31 337 THR A CA 1
ATOM 2649 C C . THR A 1 337 ? 7.255 -10.080 -33.901 1.00 75.31 337 THR A C 1
ATOM 2651 O O . THR A 1 337 ? 7.184 -9.217 -33.016 1.00 75.31 337 THR A O 1
ATOM 2654 N N . PRO A 1 338 ? 8.128 -9.985 -34.924 1.00 69.19 338 PRO A N 1
ATOM 2655 C CA . PRO A 1 338 ? 9.019 -8.842 -35.095 1.00 69.19 338 PRO A CA 1
ATOM 2656 C C . PRO A 1 338 ? 8.229 -7.525 -35.104 1.00 69.19 338 PRO A C 1
ATOM 2658 O O . PRO A 1 338 ? 7.237 -7.397 -35.816 1.00 69.19 338 PRO A O 1
ATOM 2661 N N . GLY A 1 339 ? 8.642 -6.555 -34.285 1.00 69.12 339 GLY A N 1
ATOM 2662 C CA . GLY A 1 339 ? 7.965 -5.255 -34.153 1.00 69.12 339 GLY A CA 1
ATOM 2663 C C . GLY A 1 339 ? 6.786 -5.209 -33.170 1.00 69.12 339 GLY A C 1
ATOM 2664 O O . GLY A 1 339 ? 6.312 -4.120 -32.867 1.00 69.12 339 GLY A O 1
ATOM 2665 N N . GLN A 1 340 ? 6.345 -6.348 -32.622 1.00 77.81 340 GLN A N 1
ATOM 2666 C CA . GLN A 1 340 ? 5.307 -6.411 -31.576 1.00 77.81 340 GLN A CA 1
ATOM 2667 C C . GLN A 1 340 ? 5.814 -6.992 -30.250 1.00 77.81 340 GLN A C 1
ATOM 2669 O O . GLN A 1 340 ? 5.019 -7.279 -29.358 1.00 77.81 340 GLN A O 1
ATOM 2674 N N . ILE A 1 341 ? 7.127 -7.175 -30.111 1.00 80.00 341 ILE A N 1
ATOM 2675 C CA . ILE A 1 341 ? 7.753 -7.738 -28.912 1.00 80.00 341 ILE A CA 1
ATOM 2676 C C . ILE A 1 341 ? 7.454 -6.826 -27.715 1.00 80.00 341 ILE A C 1
ATOM 2678 O O . ILE A 1 341 ? 7.860 -5.667 -27.697 1.00 80.00 341 ILE A O 1
ATOM 2682 N N . LYS A 1 342 ? 6.754 -7.362 -26.709 1.00 79.44 342 LYS A N 1
ATOM 2683 C CA . LYS A 1 342 ? 6.412 -6.658 -25.462 1.00 79.44 342 LYS A CA 1
ATOM 2684 C C . LYS A 1 342 ? 7.342 -7.036 -24.316 1.00 79.44 342 LYS A C 1
ATOM 2686 O O . LYS A 1 342 ? 7.599 -6.223 -23.437 1.00 79.44 342 LYS A O 1
ATOM 2691 N N . GLN A 1 343 ? 7.836 -8.270 -24.319 1.00 82.12 343 GLN A N 1
ATOM 2692 C CA . GLN A 1 343 ? 8.660 -8.812 -23.253 1.00 82.12 343 GLN A CA 1
ATOM 2693 C C . GLN A 1 343 ? 9.826 -9.616 -23.827 1.00 82.12 343 GLN A C 1
ATOM 2695 O O . GLN A 1 343 ? 9.642 -10.476 -24.688 1.00 82.12 343 GLN A O 1
ATOM 2700 N N . ALA A 1 344 ? 11.021 -9.355 -23.299 1.00 84.31 344 ALA A N 1
ATOM 2701 C CA . ALA A 1 344 ? 12.227 -10.128 -23.552 1.00 84.31 344 ALA A CA 1
ATOM 2702 C C . ALA A 1 344 ? 12.743 -10.687 -22.223 1.00 84.31 344 ALA A C 1
ATOM 2704 O O . ALA A 1 344 ? 12.921 -9.944 -21.259 1.00 84.31 344 ALA A O 1
ATOM 2705 N N . GLN A 1 345 ? 12.949 -12.000 -22.160 1.00 87.25 345 GLN A N 1
ATOM 2706 C CA . GLN A 1 345 ? 13.415 -12.684 -20.959 1.00 87.25 345 GLN A CA 1
ATOM 2707 C C . GLN A 1 345 ? 14.873 -13.114 -21.116 1.00 87.25 345 GLN A C 1
ATOM 2709 O O . GLN A 1 345 ? 15.196 -13.921 -21.987 1.00 87.25 345 GLN A O 1
ATOM 2714 N N . ILE A 1 346 ? 15.740 -12.607 -20.242 1.00 87.62 346 ILE A N 1
ATOM 2715 C CA . ILE A 1 346 ? 17.159 -12.963 -20.178 1.00 87.62 346 ILE A CA 1
ATOM 2716 C C . ILE A 1 346 ? 17.379 -13.801 -18.919 1.00 87.62 346 ILE A C 1
ATOM 2718 O O . ILE A 1 346 ? 16.919 -13.428 -17.841 1.00 87.62 346 ILE A O 1
ATOM 2722 N N . VAL A 1 347 ? 18.092 -14.915 -19.045 1.00 88.31 347 VAL A N 1
ATOM 2723 C CA . VAL A 1 347 ? 18.583 -15.686 -17.898 1.00 88.31 347 VAL A CA 1
ATOM 2724 C C . VAL A 1 347 ? 19.986 -15.207 -17.560 1.00 88.31 347 VAL A C 1
ATOM 2726 O O . VAL A 1 347 ? 20.825 -15.040 -18.447 1.00 88.31 347 VAL A O 1
ATOM 2729 N N . VAL A 1 348 ? 20.231 -14.982 -16.272 1.00 87.56 348 VAL A N 1
ATOM 2730 C CA . VAL A 1 348 ? 21.515 -14.518 -15.745 1.00 87.56 348 VAL A CA 1
ATOM 2731 C C . VAL A 1 348 ? 22.044 -15.563 -14.781 1.00 87.56 348 VAL A C 1
ATOM 2733 O O . VAL A 1 348 ? 21.325 -16.000 -13.887 1.00 87.56 348 VAL A O 1
ATOM 2736 N N . ASN A 1 349 ? 23.297 -15.964 -14.964 1.00 87.88 349 ASN A N 1
ATOM 2737 C CA . ASN A 1 349 ? 23.992 -16.862 -14.051 1.00 87.88 349 ASN A CA 1
ATOM 2738 C C . ASN A 1 349 ? 25.305 -16.215 -13.596 1.00 87.88 349 ASN A C 1
ATOM 2740 O O . ASN A 1 349 ? 26.023 -15.666 -14.429 1.00 87.88 349 ASN A O 1
ATOM 2744 N N . GLN A 1 350 ? 25.621 -16.282 -12.304 1.00 85.12 350 GLN A N 1
ATOM 2745 C CA . GLN A 1 350 ? 26.873 -15.775 -11.747 1.00 85.12 350 GLN A CA 1
ATOM 2746 C C . GLN A 1 350 ? 27.774 -16.959 -11.385 1.00 85.12 350 GLN A C 1
ATOM 2748 O O . GLN A 1 350 ? 27.488 -17.710 -10.459 1.00 85.12 350 GLN A O 1
ATOM 2753 N N . ASP A 1 351 ? 28.875 -17.116 -12.113 1.00 79.12 351 ASP A N 1
ATOM 2754 C CA . ASP A 1 351 ? 29.877 -18.155 -11.879 1.00 79.12 351 ASP A CA 1
ATOM 2755 C C . ASP A 1 351 ? 31.283 -17.525 -11.835 1.00 79.12 351 ASP A C 1
ATOM 2757 O O . ASP A 1 351 ? 32.004 -17.511 -12.840 1.00 79.12 351 ASP A O 1
ATOM 2761 N N . PRO A 1 352 ? 31.688 -16.964 -10.678 1.00 71.25 352 PRO A N 1
ATOM 2762 C CA . PRO A 1 352 ? 32.986 -16.310 -10.532 1.00 71.25 352 PRO A CA 1
ATOM 2763 C C . PRO A 1 352 ? 34.139 -17.320 -10.393 1.00 71.25 352 PRO A C 1
ATOM 2765 O O . PRO A 1 352 ? 35.307 -16.966 -10.546 1.00 71.25 352 PRO A O 1
ATOM 2768 N N . VAL A 1 353 ? 33.831 -18.588 -10.099 1.00 69.25 353 VAL A N 1
ATOM 2769 C CA . VAL A 1 353 ? 34.812 -19.615 -9.708 1.00 69.25 353 VAL A CA 1
ATOM 2770 C C . VAL A 1 353 ? 35.290 -20.443 -10.906 1.00 69.25 353 VAL A C 1
ATOM 2772 O O . VAL A 1 353 ? 36.352 -21.070 -10.861 1.00 69.25 353 VAL A O 1
ATOM 2775 N N . ARG A 1 354 ? 34.568 -20.408 -12.031 1.00 65.69 354 ARG A N 1
ATOM 2776 C CA . ARG A 1 354 ? 34.951 -21.131 -13.249 1.00 65.69 354 ARG A CA 1
ATOM 2777 C C . ARG A 1 354 ? 36.382 -20.838 -13.698 1.00 65.69 354 ARG A C 1
ATOM 2779 O O . ARG A 1 354 ? 37.117 -21.784 -13.986 1.00 65.69 354 ARG A O 1
ATOM 2786 N N . TYR A 1 355 ? 36.793 -19.567 -13.734 1.00 65.50 355 TYR A N 1
ATOM 2787 C CA . TYR A 1 355 ? 38.141 -19.196 -14.179 1.00 65.50 355 TYR A CA 1
ATOM 2788 C C . TYR A 1 355 ? 39.235 -19.628 -13.195 1.00 65.50 355 TYR A C 1
ATOM 2790 O O . TYR A 1 355 ? 40.326 -20.015 -13.612 1.00 65.50 355 TYR A O 1
ATOM 2798 N N . THR A 1 356 ? 38.941 -19.610 -11.897 1.00 69.19 356 THR A N 1
ATOM 2799 C CA . THR A 1 356 ? 39.931 -19.878 -10.850 1.00 69.19 356 THR A CA 1
ATOM 2800 C C . THR A 1 356 ? 40.114 -21.364 -10.561 1.00 69.19 356 THR A C 1
ATOM 2802 O O . THR A 1 356 ? 41.210 -21.755 -10.178 1.00 69.19 356 THR A O 1
ATOM 2805 N N . VAL A 1 357 ? 39.102 -22.212 -10.781 1.00 74.25 357 VAL A N 1
ATOM 2806 C CA . VAL A 1 357 ? 39.184 -23.657 -10.473 1.00 74.25 357 VAL A CA 1
ATOM 2807 C C . VAL A 1 357 ? 39.309 -24.525 -11.726 1.00 74.25 357 VAL A C 1
ATOM 2809 O O . VAL A 1 357 ? 40.128 -25.447 -11.762 1.00 74.25 357 VAL A O 1
ATOM 2812 N N . THR A 1 358 ? 38.554 -24.226 -12.786 1.00 72.31 358 THR A N 1
ATOM 2813 C CA . THR A 1 358 ? 38.495 -25.101 -13.972 1.00 72.31 358 THR A CA 1
ATOM 2814 C C . THR A 1 358 ? 39.816 -25.106 -14.737 1.00 72.31 358 THR A C 1
ATOM 2816 O O . THR A 1 358 ? 40.279 -26.162 -15.168 1.00 72.31 358 THR A O 1
ATOM 2819 N N . TYR A 1 359 ? 40.461 -23.943 -14.882 1.00 76.75 359 TYR A N 1
ATOM 2820 C CA . TYR A 1 359 ? 41.697 -23.834 -15.658 1.00 76.75 359 TYR A CA 1
ATOM 2821 C C . TYR A 1 359 ? 42.908 -24.439 -14.939 1.00 76.75 359 TYR A C 1
ATOM 2823 O O . TYR A 1 359 ? 43.605 -25.224 -15.582 1.00 76.75 359 TYR A O 1
ATOM 2831 N N . PRO A 1 360 ? 43.158 -24.206 -13.633 1.00 81.19 360 PRO A N 1
ATOM 2832 C CA . PRO A 1 360 ? 44.235 -24.906 -12.933 1.00 81.19 360 PRO A CA 1
ATOM 2833 C C . PRO A 1 360 ? 44.035 -26.421 -12.892 1.00 81.19 360 PRO A C 1
ATOM 2835 O O . PRO A 1 360 ? 44.998 -27.161 -13.080 1.00 81.19 360 PRO A O 1
ATOM 2838 N N . GLY A 1 361 ? 42.794 -26.896 -12.724 1.00 82.50 361 GLY A N 1
ATOM 2839 C CA . GLY A 1 361 ? 42.476 -28.324 -12.788 1.00 82.50 361 GLY A CA 1
ATOM 2840 C C . GLY A 1 361 ? 42.766 -28.927 -14.165 1.00 82.50 361 GLY A C 1
ATOM 2841 O O . GLY A 1 361 ? 43.429 -29.960 -14.263 1.00 82.50 361 GLY A O 1
ATOM 2842 N N . ALA A 1 362 ? 42.346 -28.251 -15.238 1.00 84.88 362 ALA A N 1
ATOM 2843 C CA . ALA A 1 362 ? 42.647 -28.666 -16.607 1.00 84.88 362 ALA A CA 1
ATOM 2844 C C . ALA A 1 362 ? 44.157 -28.647 -16.900 1.00 84.88 362 ALA A C 1
ATOM 2846 O O . ALA A 1 362 ? 44.678 -29.575 -17.516 1.00 84.88 362 ALA A O 1
ATOM 2847 N N . ILE A 1 363 ? 44.878 -27.636 -16.406 1.00 88.06 363 ILE A N 1
ATOM 2848 C CA . ILE A 1 363 ? 46.337 -27.533 -16.511 1.00 88.06 363 ILE A CA 1
ATOM 2849 C C . ILE A 1 363 ? 47.013 -28.688 -15.761 1.00 88.06 363 ILE A C 1
ATOM 2851 O O . ILE A 1 363 ? 47.902 -29.331 -16.313 1.00 88.06 363 ILE A O 1
ATOM 2855 N N . LEU A 1 364 ? 46.577 -29.007 -14.541 1.00 91.88 364 LEU A N 1
ATOM 2856 C CA . LEU A 1 364 ? 47.115 -30.117 -13.754 1.00 91.88 364 LEU A CA 1
ATOM 2857 C C . LEU A 1 364 ? 46.850 -31.471 -14.428 1.00 91.88 364 LEU A C 1
ATOM 2859 O O . LEU A 1 364 ? 47.738 -32.319 -14.464 1.00 91.88 364 LEU A O 1
ATOM 2863 N N . MET A 1 365 ? 45.668 -31.658 -15.020 1.00 90.94 365 MET A N 1
ATOM 2864 C CA . MET A 1 365 ? 45.336 -32.843 -15.820 1.00 90.94 365 MET A CA 1
ATOM 2865 C C . MET A 1 365 ? 46.198 -32.944 -17.083 1.00 90.94 365 MET A C 1
ATOM 2867 O O . MET A 1 365 ? 46.702 -34.025 -17.402 1.00 90.94 365 MET A O 1
ATOM 2871 N N . ALA A 1 366 ? 46.420 -31.828 -17.783 1.00 91.31 366 ALA A N 1
ATOM 2872 C CA . ALA A 1 366 ? 47.297 -31.774 -18.947 1.00 91.31 366 ALA A CA 1
ATOM 2873 C C . ALA A 1 366 ? 48.750 -32.095 -18.561 1.00 91.31 366 ALA A C 1
ATOM 2875 O O . ALA A 1 366 ? 49.372 -32.959 -19.178 1.00 91.31 366 ALA A O 1
ATOM 2876 N N . PHE A 1 367 ? 49.270 -31.490 -17.488 1.00 92.62 367 PHE A N 1
ATOM 2877 C CA . PHE A 1 367 ? 50.602 -31.790 -16.963 1.00 92.62 367 PHE A CA 1
ATOM 2878 C C . PHE A 1 367 ? 50.723 -33.231 -16.474 1.00 92.62 367 PHE A C 1
ATOM 2880 O O . PHE A 1 367 ? 51.718 -33.882 -16.776 1.00 92.62 367 PHE A O 1
ATOM 2887 N N . GLY A 1 368 ? 49.721 -33.759 -15.771 1.00 91.94 368 GLY A N 1
ATOM 2888 C CA . GLY A 1 368 ? 49.685 -35.152 -15.330 1.00 91.94 368 GLY A CA 1
ATOM 2889 C C . GLY A 1 368 ? 49.715 -36.124 -16.508 1.00 91.94 368 GLY A C 1
ATOM 2890 O O . GLY A 1 368 ? 50.474 -37.095 -16.492 1.00 91.94 368 GLY A O 1
ATOM 2891 N N . SER A 1 369 ? 48.966 -35.815 -17.568 1.00 90.75 369 SER A N 1
ATOM 2892 C CA . SER A 1 369 ? 48.957 -36.588 -18.813 1.00 90.75 369 SER A CA 1
ATOM 2893 C C . SER A 1 369 ? 50.324 -36.545 -19.502 1.00 90.75 369 SER A C 1
ATOM 2895 O O . SER A 1 369 ? 50.900 -37.594 -19.790 1.00 90.75 369 SER A O 1
ATOM 2897 N N . ILE A 1 370 ? 50.903 -35.354 -19.688 1.00 88.56 370 ILE A N 1
ATOM 2898 C CA . ILE A 1 370 ? 52.246 -35.179 -20.270 1.00 88.56 370 ILE A CA 1
ATOM 2899 C C . ILE A 1 370 ? 53.302 -35.917 -19.431 1.00 88.56 370 ILE A C 1
ATOM 2901 O O . ILE A 1 370 ? 54.137 -36.644 -19.974 1.00 88.56 370 ILE A O 1
ATOM 2905 N N . TRP A 1 371 ? 53.241 -35.801 -18.104 1.00 87.12 371 TRP A N 1
ATOM 2906 C CA . TRP A 1 371 ? 54.159 -36.457 -17.173 1.00 87.12 371 TRP A CA 1
ATOM 2907 C C . TRP A 1 371 ? 54.074 -37.985 -17.245 1.00 87.12 371 TRP A C 1
ATOM 2909 O O . TRP A 1 371 ? 55.104 -38.665 -17.223 1.00 87.12 371 TRP A O 1
ATOM 2919 N N . LEU A 1 372 ? 52.867 -38.545 -17.377 1.00 85.88 372 LEU A N 1
ATOM 2920 C CA . LEU A 1 372 ? 52.643 -39.979 -17.583 1.00 85.88 372 LEU A CA 1
ATOM 2921 C C . LEU A 1 372 ? 53.338 -40.489 -18.852 1.00 85.88 372 LEU A C 1
ATOM 2923 O O . LEU A 1 372 ? 54.020 -41.521 -18.809 1.00 85.88 372 LEU A O 1
ATOM 2927 N N . PHE A 1 373 ? 53.229 -39.750 -19.959 1.00 81.44 373 PHE A N 1
ATOM 2928 C CA . PHE A 1 373 ? 53.906 -40.097 -21.209 1.00 81.44 373 PHE A CA 1
ATOM 2929 C C . PHE A 1 373 ? 55.433 -39.934 -21.116 1.00 81.44 373 PHE A C 1
ATOM 2931 O O . PHE A 1 373 ? 56.173 -40.772 -21.638 1.00 81.44 373 PHE A O 1
ATOM 2938 N N . TRP A 1 374 ? 55.935 -38.939 -20.378 1.00 76.00 374 TRP A N 1
ATOM 2939 C CA . TRP A 1 374 ? 57.378 -38.737 -20.196 1.00 76.00 374 TRP A CA 1
ATOM 2940 C C . TRP A 1 374 ? 58.032 -39.753 -19.248 1.00 76.00 374 TRP A C 1
ATOM 2942 O O . TRP A 1 374 ? 59.142 -40.226 -19.509 1.00 76.00 374 TRP A O 1
ATOM 2952 N N . ARG A 1 375 ? 57.342 -40.171 -18.179 1.00 65.88 375 ARG A N 1
ATOM 2953 C CA . ARG A 1 375 ? 57.861 -41.157 -17.212 1.00 65.88 375 ARG A CA 1
ATOM 2954 C C . ARG A 1 375 ? 57.975 -42.564 -17.812 1.00 65.88 375 ARG A C 1
ATOM 2956 O O . ARG A 1 375 ? 58.822 -43.340 -17.367 1.00 65.88 375 ARG A O 1
ATOM 2963 N N . ARG A 1 376 ? 57.184 -42.892 -18.845 1.00 57.25 376 ARG A N 1
ATOM 2964 C CA . ARG A 1 376 ? 57.303 -44.165 -19.582 1.00 57.25 376 ARG A CA 1
ATOM 2965 C C . ARG A 1 376 ? 58.535 -44.237 -20.491 1.00 57.25 376 ARG A C 1
ATOM 2967 O O . ARG A 1 376 ? 59.091 -45.325 -20.602 1.00 57.25 376 ARG A O 1
ATOM 2974 N N . ARG A 1 377 ? 59.039 -43.127 -21.053 1.00 55.06 377 ARG A N 1
ATOM 2975 C CA . ARG A 1 377 ? 60.269 -43.157 -21.880 1.00 55.06 377 ARG A CA 1
ATOM 2976 C C . ARG A 1 377 ? 61.516 -43.582 -21.094 1.00 55.06 377 ARG A C 1
ATOM 2978 O O . ARG A 1 377 ? 62.317 -44.351 -21.608 1.00 55.06 377 ARG A O 1
ATOM 2985 N N . ARG A 1 378 ? 61.633 -43.207 -19.814 1.00 54.84 378 ARG A N 1
ATOM 2986 C CA . ARG A 1 378 ? 62.812 -43.557 -18.988 1.00 54.84 378 ARG A CA 1
ATOM 2987 C C . ARG A 1 378 ? 62.926 -45.044 -18.612 1.00 54.84 378 ARG A C 1
ATOM 2989 O O . ARG A 1 378 ? 63.974 -45.458 -18.128 1.00 54.84 378 ARG A O 1
ATOM 2996 N N . LYS A 1 379 ? 61.874 -45.858 -18.792 1.00 53.50 379 LYS A N 1
ATOM 2997 C CA . LYS A 1 379 ? 61.925 -47.309 -18.509 1.00 53.50 379 LYS A CA 1
ATOM 2998 C C . LYS A 1 379 ? 62.316 -48.167 -19.717 1.00 53.50 379 LYS A C 1
ATOM 3000 O O . LYS A 1 379 ? 62.666 -49.324 -19.505 1.00 53.50 379 LYS A O 1
ATOM 3005 N N . PHE A 1 380 ? 62.301 -47.622 -20.935 1.00 52.34 380 PHE A N 1
ATOM 3006 C CA . PHE A 1 380 ? 62.723 -48.359 -22.133 1.00 52.34 380 PHE A CA 1
ATOM 3007 C C . PHE A 1 380 ? 64.213 -48.178 -22.459 1.00 52.34 380 PHE A C 1
ATOM 3009 O O . PHE A 1 380 ? 64.832 -49.127 -22.916 1.00 52.34 380 PHE A O 1
ATOM 3016 N N . GLU A 1 381 ? 64.841 -47.057 -22.089 1.00 53.88 381 GLU A N 1
ATOM 3017 C CA . GLU A 1 381 ? 66.300 -46.877 -22.251 1.00 53.88 381 GLU A CA 1
ATOM 3018 C C . GLU A 1 381 ? 67.151 -47.754 -21.315 1.00 53.88 381 GLU A C 1
ATOM 3020 O O . GLU A 1 381 ? 68.325 -47.996 -21.580 1.00 53.88 381 GLU A O 1
ATOM 3025 N N . LYS A 1 382 ? 66.586 -48.271 -20.215 1.00 49.47 382 LYS A N 1
ATOM 3026 C CA . LYS A 1 382 ? 67.341 -49.092 -19.250 1.00 49.47 382 LYS A CA 1
ATOM 3027 C C . LYS A 1 382 ? 67.357 -50.592 -19.578 1.00 49.47 382 LYS A C 1
ATOM 3029 O O . LYS A 1 382 ? 67.843 -51.371 -18.763 1.00 49.47 382 LYS A O 1
ATOM 3034 N N . LYS A 1 383 ? 66.837 -51.000 -20.744 1.00 49.59 383 LYS A N 1
ATOM 3035 C CA . LYS A 1 383 ? 66.816 -52.403 -21.199 1.00 49.59 383 LYS A CA 1
ATOM 3036 C C . LYS A 1 383 ? 67.647 -52.689 -22.461 1.00 49.59 383 LYS A C 1
ATOM 3038 O O . LYS A 1 383 ? 67.569 -53.800 -22.963 1.00 49.59 383 LYS A O 1
ATOM 3043 N N . GLU A 1 384 ? 68.486 -51.748 -22.907 1.00 54.28 384 GLU A N 1
ATOM 3044 C CA . GLU A 1 384 ? 69.426 -51.931 -24.037 1.00 54.28 384 GLU A CA 1
ATOM 3045 C C . GLU A 1 384 ? 70.918 -51.933 -23.635 1.00 54.28 384 GLU A C 1
ATOM 3047 O O . GLU A 1 384 ? 71.802 -51.835 -24.477 1.00 54.28 384 GLU A O 1
ATOM 3052 N N . ARG A 1 385 ? 71.241 -52.098 -22.345 1.00 50.22 385 ARG A N 1
ATOM 3053 C CA . ARG A 1 385 ? 72.615 -52.416 -21.900 1.00 50.22 385 ARG A CA 1
ATOM 3054 C C . ARG A 1 385 ? 72.650 -53.650 -21.009 1.00 50.22 385 ARG A C 1
ATOM 3056 O O . ARG A 1 385 ? 73.086 -53.577 -19.867 1.00 50.22 385 ARG A O 1
ATOM 3063 N N . VAL A 1 386 ? 72.147 -54.761 -21.532 1.00 51.97 386 VAL A N 1
ATOM 3064 C CA . VAL A 1 386 ? 72.626 -56.109 -21.204 1.00 51.97 386 VAL A CA 1
ATOM 3065 C C . VAL A 1 386 ? 72.473 -56.928 -22.483 1.00 51.97 386 VAL A C 1
ATOM 3067 O O . VAL A 1 386 ? 71.416 -57.509 -22.709 1.00 51.97 386 VAL A O 1
ATOM 3070 N N . LEU A 1 387 ? 73.496 -56.885 -23.331 1.00 41.19 387 LEU A N 1
ATOM 3071 C CA . LEU A 1 387 ? 73.920 -57.943 -24.246 1.00 41.19 387 LEU A CA 1
ATOM 3072 C C . LEU A 1 387 ? 75.401 -57.713 -24.545 1.00 41.19 387 LEU A C 1
ATOM 3074 O O . LEU A 1 387 ? 75.752 -56.540 -24.814 1.00 41.19 387 LEU A O 1
#

Radius of gyration: 31.84 Å; chains: 1; bounding box: 105×84×74 Å

Secondary structure (DSSP, 8-state):
-----HHHHHHHHHHHHHHHHHHHHHHHSSS---HHHHHHHHHTTT-HHHHHHHHHHHHHHHHHHT-SS--TTPPPPHHHHHHHHT--GGG-HHHHHHHHHHHHHHHHHHHHHHTT--HHHHHHHTT-TTHHHHTT---HHHHHHHHHHHHHHHGGGSPPPPPP-S-HHHHHHHHHHHHHHHTT--HHHHHHHS--S-----------------PPPPPSSGGG---EEEEEEEETTEEEEEEEEB-SSS-SPPEEETTTTEEE-B-------SEEEEEEEEEEEE-TTSSSEEEEEEEEEEEETTTEEEEEEEESSS-EE-TTSEEEEEEEEES-STT---EEEEEEEE-SSIIIIIHHHHHHHHHHHHHHHHHHHHHHGGGSS--

Foldseek 3Di:
DPDQDPVSVVVLVVLLVVLLVVQLVVLVDPDDDDPLLVLLCVLVVNRSSLSSVLVSQLQVQCVVVVALFDDQPDDGDPSNLSSLLSRDCVVPVLLLQLLLVLLPVRVVLVVVVVVVDDSLVVCVVVVPPCSVVLVVDPDPLVSSLVVSLVSSVCSVVDDRRDDDPGDSSSSSSRSSSSVCSVVVDHPVVSSVPPDPPDPPDPDPDPDPDPDDDDDDDDDPDPVVPFDWDWDWDDDPRDIDTDIATEDAPVPDFFDADDNNPDTHHHYDDDDDDQKDKDWAQWAFDAPVPDPHGPKIKTWIFIQHPNPDTDTDIAMQVDWDADQQQKIKHWDDFPPRDGPPTPDTDIDIDHDNCCVVPVVVVVVVVVVVVVVVVVVVVVVVVVPPPDD